Protein AF-A0A7S4SY95-F1 (afdb_monomer_lite)

Structure (mmCIF, N/CA/C/O backbone):
data_AF-A0A7S4SY95-F1
#
_entry.id   AF-A0A7S4SY95-F1
#
loop_
_atom_site.group_PDB
_atom_site.id
_atom_site.type_symbol
_atom_site.label_atom_id
_atom_site.label_alt_id
_atom_site.label_comp_id
_atom_site.label_asym_id
_atom_site.label_entity_id
_atom_site.label_seq_id
_atom_site.pdbx_PDB_ins_code
_atom_site.Cartn_x
_atom_site.Cartn_y
_atom_site.Cartn_z
_atom_site.occupancy
_atom_site.B_iso_or_equiv
_atom_site.auth_seq_id
_atom_site.auth_comp_id
_atom_site.auth_asym_id
_atom_site.auth_atom_id
_atom_site.pdbx_PDB_model_num
ATOM 1 N N . ALA A 1 1 ? 3.851 -44.202 -50.103 1.00 47.84 1 ALA A N 1
ATOM 2 C CA . ALA A 1 1 ? 4.903 -44.234 -49.070 1.00 47.84 1 ALA A CA 1
ATOM 3 C C . ALA A 1 1 ? 4.266 -43.810 -47.756 1.00 47.84 1 ALA A C 1
ATOM 5 O O . ALA A 1 1 ? 3.885 -42.657 -47.607 1.00 47.84 1 ALA A O 1
ATOM 6 N N . SER A 1 2 ? 4.003 -44.787 -46.897 1.00 35.94 2 SER A N 1
ATOM 7 C CA . SER A 1 2 ? 3.139 -44.683 -45.721 1.00 35.94 2 SER A CA 1
ATOM 8 C C . SER A 1 2 ? 3.963 -44.263 -44.500 1.00 35.94 2 SER A C 1
ATOM 10 O O . SER A 1 2 ? 4.970 -44.901 -44.202 1.00 35.94 2 SER A O 1
ATOM 12 N N . LEU A 1 3 ? 3.548 -43.199 -43.811 1.00 37.88 3 LEU A N 1
ATOM 13 C CA . LEU A 1 3 ? 4.133 -42.748 -42.541 1.00 37.88 3 LEU A CA 1
ATOM 14 C C . LEU A 1 3 ? 3.695 -43.672 -41.385 1.00 37.88 3 LEU A C 1
ATOM 16 O O . LEU A 1 3 ? 2.548 -44.126 -41.392 1.00 37.88 3 LEU A O 1
ATOM 20 N N . PRO A 1 4 ? 4.560 -43.960 -40.391 1.00 50.12 4 PRO A N 1
ATOM 21 C CA . PRO A 1 4 ? 4.230 -44.893 -39.323 1.00 50.12 4 PRO A CA 1
ATOM 22 C C . PRO A 1 4 ? 3.456 -44.222 -38.179 1.00 50.12 4 PRO A C 1
ATOM 24 O O . PRO A 1 4 ? 3.781 -43.125 -37.728 1.00 50.12 4 PRO A O 1
ATOM 27 N N . LEU A 1 5 ? 2.442 -44.944 -37.699 1.00 43.56 5 LEU A N 1
ATOM 28 C CA . LEU A 1 5 ? 1.623 -44.645 -36.526 1.00 43.56 5 LEU A CA 1
ATOM 29 C C . LEU A 1 5 ? 2.422 -44.797 -35.220 1.00 43.56 5 LEU A C 1
ATOM 31 O O . LEU A 1 5 ? 3.183 -45.750 -35.039 1.00 43.56 5 LEU A O 1
ATOM 35 N N . ALA A 1 6 ? 2.198 -43.860 -34.298 1.00 42.88 6 ALA A N 1
ATOM 36 C CA . ALA A 1 6 ? 2.744 -43.852 -32.946 1.00 42.88 6 ALA A CA 1
ATOM 37 C C . ALA A 1 6 ? 2.192 -45.010 -32.089 1.00 42.88 6 ALA A C 1
ATOM 39 O O . ALA A 1 6 ? 1.015 -45.362 -32.172 1.00 42.88 6 ALA A O 1
ATOM 40 N N . ARG A 1 7 ? 3.057 -45.591 -31.246 1.00 46.59 7 ARG A N 1
ATOM 41 C CA . ARG A 1 7 ? 2.713 -46.642 -30.272 1.00 46.59 7 ARG A CA 1
ATOM 42 C C . ARG A 1 7 ? 2.040 -46.044 -29.024 1.00 46.59 7 ARG A C 1
ATOM 44 O O . ARG A 1 7 ? 2.443 -44.962 -28.601 1.00 46.59 7 ARG A O 1
ATOM 51 N N . PRO A 1 8 ? 1.089 -46.750 -28.386 1.00 47.56 8 PRO A N 1
ATOM 52 C CA . PRO A 1 8 ? 0.470 -46.299 -27.145 1.00 47.56 8 PRO A CA 1
ATOM 53 C C . PRO A 1 8 ? 1.368 -46.577 -25.927 1.00 47.56 8 PRO A C 1
ATOM 55 O O . PRO A 1 8 ? 2.037 -47.609 -25.845 1.00 47.56 8 PRO A O 1
ATOM 58 N N . HIS A 1 9 ? 1.363 -45.642 -24.975 1.00 44.06 9 HIS A N 1
ATOM 59 C CA . HIS A 1 9 ? 2.047 -45.749 -23.687 1.00 44.06 9 HIS A CA 1
ATOM 60 C C . HIS A 1 9 ? 1.348 -46.746 -22.746 1.00 44.06 9 HIS A C 1
ATOM 62 O O . HIS A 1 9 ? 0.122 -46.782 -22.656 1.00 44.06 9 HIS A O 1
ATOM 68 N N . ALA A 1 10 ? 2.153 -47.533 -22.028 1.00 46.59 10 ALA A N 1
ATOM 69 C CA . ALA A 1 10 ? 1.719 -48.456 -20.982 1.00 46.59 10 ALA A CA 1
ATOM 70 C C . ALA A 1 10 ? 1.302 -47.714 -19.689 1.00 46.59 10 ALA A C 1
ATOM 72 O O . ALA A 1 10 ? 1.836 -46.636 -19.411 1.00 46.59 10 ALA A O 1
ATOM 73 N N . PRO A 1 11 ? 0.383 -48.276 -18.879 1.00 45.22 11 PRO A N 1
ATOM 74 C CA . PRO A 1 11 ? -0.115 -47.626 -17.671 1.00 45.22 11 PRO A CA 1
ATOM 75 C C . PRO A 1 11 ? 0.861 -47.737 -16.487 1.00 45.22 11 PRO A C 1
ATOM 77 O O . PRO A 1 11 ? 1.503 -48.764 -16.266 1.00 45.22 11 PRO A O 1
ATOM 80 N N . ILE A 1 12 ? 0.931 -46.653 -15.714 1.00 45.25 12 ILE A N 1
ATOM 81 C CA . ILE A 1 12 ? 1.733 -46.485 -14.494 1.00 45.25 12 ILE A CA 1
ATOM 82 C C . ILE A 1 12 ? 1.104 -47.304 -13.346 1.00 45.25 12 ILE A C 1
ATOM 84 O O . ILE A 1 12 ? -0.108 -47.205 -13.140 1.00 45.25 12 ILE A O 1
ATOM 88 N N . PRO A 1 13 ? 1.876 -48.089 -12.567 1.00 39.31 13 PRO A N 1
ATOM 89 C CA . PRO A 1 13 ? 1.335 -48.848 -11.443 1.00 39.31 13 PRO A CA 1
ATOM 90 C C . PRO A 1 13 ? 1.043 -47.944 -10.236 1.00 39.31 13 PRO A C 1
ATOM 92 O O . PRO A 1 13 ? 1.862 -47.110 -9.850 1.00 39.31 13 PRO A O 1
ATOM 95 N N . GLN A 1 14 ? -0.124 -48.139 -9.615 1.00 42.38 14 GLN A N 1
ATOM 96 C CA . GLN A 1 14 ? -0.504 -47.469 -8.369 1.00 42.38 14 GLN A CA 1
ATOM 97 C C . GLN A 1 14 ? 0.268 -48.025 -7.157 1.00 42.38 14 GLN A C 1
ATOM 99 O O . GLN A 1 14 ? 0.519 -49.234 -7.094 1.00 42.38 14 GLN A O 1
ATOM 104 N N . PRO A 1 15 ? 0.610 -47.186 -6.161 1.00 41.88 15 PRO A N 1
ATOM 105 C CA . PRO A 1 15 ? 1.251 -47.648 -4.939 1.00 41.88 15 PRO A CA 1
ATOM 106 C C . PRO A 1 15 ? 0.244 -48.338 -4.006 1.00 41.88 15 PRO A C 1
ATOM 108 O O . PRO A 1 15 ? -0.872 -47.868 -3.787 1.00 41.88 15 PRO A O 1
ATOM 111 N N . LYS A 1 16 ? 0.673 -49.473 -3.445 1.00 39.28 16 LYS A N 1
ATOM 112 C CA . LYS A 1 16 ? -0.067 -50.275 -2.466 1.00 39.28 16 LYS A CA 1
ATOM 113 C C . LYS A 1 16 ? -0.232 -49.511 -1.148 1.00 39.28 16 LYS A C 1
ATOM 115 O O . LYS A 1 16 ? 0.747 -49.020 -0.591 1.00 39.28 16 LYS A O 1
ATOM 120 N N . ALA A 1 17 ? -1.459 -49.487 -0.633 1.00 38.09 17 ALA A N 1
ATOM 121 C CA . ALA A 1 17 ? -1.779 -49.031 0.714 1.00 38.09 17 ALA A CA 1
ATOM 122 C C . ALA A 1 17 ? -1.099 -49.930 1.764 1.00 38.09 17 ALA A C 1
ATOM 124 O O . ALA A 1 17 ? -1.251 -51.153 1.728 1.00 38.09 17 ALA A O 1
ATOM 125 N N . MET A 1 18 ? -0.360 -49.322 2.696 1.00 38.94 18 MET A N 1
ATOM 126 C CA . MET A 1 18 ? 0.129 -49.987 3.903 1.00 38.94 18 MET A CA 1
ATOM 127 C C . MET A 1 18 ? -0.765 -49.679 5.101 1.00 38.94 18 MET A C 1
ATOM 129 O O . MET A 1 18 ? -1.368 -48.613 5.212 1.00 38.94 18 MET A O 1
ATOM 133 N N . ALA A 1 19 ? -0.862 -50.693 5.952 1.00 36.97 19 ALA A N 1
ATOM 134 C CA . ALA A 1 19 ? -1.865 -50.876 6.973 1.00 36.97 19 ALA A CA 1
ATOM 135 C C . ALA A 1 19 ? -1.678 -50.015 8.231 1.00 36.97 19 ALA A C 1
ATOM 137 O O . ALA A 1 19 ? -0.577 -49.670 8.653 1.00 36.97 19 ALA A O 1
ATOM 138 N N . VAL A 1 20 ? -2.841 -49.773 8.827 1.00 39.62 20 VAL A N 1
ATOM 139 C CA . VAL A 1 20 ? -3.179 -49.327 10.178 1.00 39.62 20 VAL A CA 1
ATOM 140 C C . VAL A 1 20 ? -2.248 -49.872 11.272 1.00 39.62 20 VAL A C 1
ATOM 142 O O . VAL A 1 20 ? -2.126 -51.083 11.439 1.00 39.62 20 VAL A O 1
ATOM 145 N N . PHE A 1 21 ? -1.736 -48.973 12.117 1.00 36.09 21 PHE A N 1
ATOM 146 C CA . PHE A 1 21 ? -1.451 -49.258 13.525 1.00 36.09 21 PHE A CA 1
ATOM 147 C C . PHE A 1 21 ? -2.087 -48.184 14.411 1.00 36.09 21 PHE A C 1
ATOM 149 O O . PHE A 1 21 ? -2.050 -46.992 14.117 1.00 36.09 21 PHE A O 1
ATOM 156 N N . SER A 1 22 ? -2.714 -48.654 15.485 1.00 39.09 22 SER A N 1
ATOM 157 C CA . SER A 1 22 ? -3.510 -47.894 16.444 1.00 39.09 22 SER A CA 1
ATOM 158 C C . SER A 1 22 ? -2.760 -47.735 17.774 1.00 39.09 22 SER A C 1
ATOM 160 O O . SER A 1 22 ? -2.043 -48.648 18.175 1.00 39.09 22 SER A O 1
ATOM 162 N N . ARG A 1 23 ? -3.087 -46.642 18.489 1.00 44.59 23 ARG A N 1
ATOM 163 C CA . ARG A 1 23 ? -2.761 -46.254 19.886 1.00 44.59 23 ARG A CA 1
ATOM 164 C C . ARG A 1 23 ? -1.367 -45.653 20.121 1.00 44.59 23 ARG A C 1
ATOM 166 O O . ARG A 1 23 ? -0.369 -46.336 19.986 1.00 44.59 23 ARG A O 1
ATOM 173 N N . PHE A 1 24 ? -1.308 -44.391 20.557 1.00 36.53 24 PHE A N 1
ATOM 174 C CA . PHE A 1 24 ? -1.364 -43.972 21.967 1.00 36.53 24 PHE A CA 1
ATOM 175 C C . PHE A 1 24 ? -1.785 -42.497 22.047 1.00 36.53 24 PHE A C 1
ATOM 177 O O . PHE A 1 24 ? -1.312 -41.664 21.279 1.00 36.53 24 PHE A O 1
ATOM 184 N N . GLY A 1 25 ? -2.712 -42.188 22.956 1.00 42.03 25 GLY A N 1
ATOM 185 C CA . GLY A 1 25 ? -3.133 -40.822 23.241 1.00 42.03 25 GLY A CA 1
ATOM 186 C C . GLY A 1 25 ? -2.053 -40.087 24.026 1.00 42.03 25 GLY A C 1
ATOM 187 O O . GLY A 1 25 ? -1.771 -40.444 25.166 1.00 42.03 25 GLY A O 1
ATOM 188 N N . ALA A 1 26 ? -1.484 -39.050 23.420 1.00 36.88 26 ALA A N 1
ATOM 189 C CA . ALA A 1 26 ? -0.769 -37.999 24.123 1.00 36.88 26 ALA A CA 1
ATOM 190 C C . ALA A 1 26 ? -1.635 -36.740 24.053 1.00 36.88 26 ALA A C 1
ATOM 192 O O . ALA A 1 26 ? -1.849 -36.173 22.981 1.00 36.88 26 ALA A O 1
ATOM 193 N N . VAL A 1 27 ? -2.169 -36.327 25.201 1.00 37.47 27 VAL A N 1
ATOM 194 C CA . VAL A 1 27 ? -2.739 -34.992 25.372 1.00 37.47 27 VAL A CA 1
ATOM 195 C C . VAL A 1 27 ? -1.564 -34.021 25.305 1.00 37.47 27 VAL A C 1
ATOM 197 O O . VAL A 1 27 ? -0.829 -33.851 26.275 1.00 37.47 27 VAL A O 1
ATOM 200 N N . ALA A 1 28 ? -1.341 -33.433 24.133 1.00 34.94 28 ALA A N 1
ATOM 201 C CA . ALA A 1 28 ? -0.427 -32.315 23.993 1.00 34.94 28 ALA A CA 1
ATOM 202 C C . ALA A 1 28 ? -1.067 -31.102 24.678 1.00 34.94 28 ALA A C 1
ATOM 204 O O . ALA A 1 28 ? -2.016 -30.515 24.156 1.00 34.94 28 ALA A O 1
ATOM 205 N N . LEU A 1 29 ? -0.555 -30.724 25.854 1.00 35.28 29 LEU A N 1
ATOM 206 C CA . LEU A 1 29 ? -0.711 -29.355 26.330 1.00 35.28 29 LEU A CA 1
ATOM 207 C C . LEU A 1 29 ? -0.016 -28.457 25.303 1.00 35.28 29 LEU A C 1
ATOM 209 O O . LEU A 1 29 ? 1.209 -28.352 25.279 1.00 35.28 29 LEU A O 1
ATOM 213 N N . ALA A 1 30 ? -0.804 -27.825 24.438 1.00 35.06 30 ALA A N 1
ATOM 214 C CA . ALA A 1 30 ? -0.345 -26.684 23.675 1.00 35.06 30 ALA A CA 1
ATOM 215 C C . ALA A 1 30 ? -0.032 -25.572 24.682 1.00 35.06 30 ALA A C 1
ATOM 217 O O . ALA A 1 30 ? -0.931 -24.892 25.178 1.00 35.06 30 ALA A O 1
ATOM 218 N N . ALA A 1 31 ? 1.247 -25.417 25.027 1.00 35.31 31 ALA A N 1
ATOM 219 C CA . ALA A 1 31 ? 1.719 -24.186 25.629 1.00 35.31 31 ALA A CA 1
ATOM 220 C C . ALA A 1 31 ? 1.339 -23.063 24.660 1.00 35.31 31 ALA A C 1
ATOM 222 O O . ALA A 1 31 ? 1.793 -23.046 23.515 1.00 35.31 31 ALA A O 1
ATOM 223 N N . ALA A 1 32 ? 0.449 -22.172 25.093 1.00 34.62 32 ALA A N 1
ATOM 224 C CA . ALA A 1 32 ? 0.152 -20.956 24.364 1.00 34.62 32 ALA A CA 1
ATOM 225 C C . ALA A 1 32 ? 1.469 -20.184 24.232 1.00 34.62 32 ALA A C 1
ATOM 227 O O . ALA A 1 32 ? 1.939 -19.571 25.190 1.00 34.62 32 ALA A O 1
ATOM 228 N N . VAL A 1 33 ? 2.096 -20.265 23.058 1.00 38.88 33 VAL A N 1
ATOM 229 C CA . VAL A 1 33 ? 3.192 -19.380 22.682 1.00 38.88 33 VAL A CA 1
ATOM 230 C C . VAL A 1 33 ? 2.560 -17.998 22.621 1.00 38.88 33 VAL A C 1
ATOM 232 O O . VAL A 1 33 ? 1.882 -17.658 21.653 1.00 38.88 33 VAL A O 1
ATOM 235 N N . GLY A 1 34 ? 2.667 -17.249 23.720 1.00 39.06 34 GLY A N 1
ATOM 236 C CA . GLY A 1 34 ? 2.191 -15.878 23.786 1.00 39.06 34 GLY A CA 1
ATOM 237 C C . GLY A 1 34 ? 2.822 -15.118 22.631 1.00 39.06 34 GLY A C 1
ATOM 238 O O . GLY A 1 34 ? 4.046 -15.058 22.539 1.00 39.06 34 GLY A O 1
ATOM 239 N N . SER A 1 35 ? 1.989 -14.608 21.723 1.00 45.41 35 SER A N 1
ATOM 240 C CA . SER A 1 35 ? 2.433 -13.777 20.608 1.00 45.41 35 SER A CA 1
ATOM 241 C C . SER A 1 35 ? 3.337 -12.685 21.167 1.00 45.41 35 SER A C 1
ATOM 243 O O . SER A 1 35 ? 2.874 -11.855 21.954 1.00 45.41 35 SER A O 1
ATOM 245 N N . ALA A 1 36 ? 4.625 -12.716 20.814 1.00 56.84 36 ALA A N 1
ATOM 246 C CA . ALA A 1 36 ? 5.567 -11.685 21.218 1.00 56.84 36 ALA A CA 1
ATOM 247 C C . ALA A 1 36 ? 4.988 -10.339 20.771 1.00 56.84 36 ALA A C 1
ATOM 249 O O . ALA A 1 36 ? 4.700 -10.144 19.588 1.00 56.84 36 ALA A O 1
ATOM 250 N N . ARG A 1 37 ? 4.712 -9.445 21.727 1.00 62.94 37 ARG A N 1
ATOM 251 C CA . ARG A 1 37 ? 4.231 -8.099 21.405 1.00 62.94 37 ARG A CA 1
ATOM 252 C C . ARG A 1 37 ? 5.288 -7.418 20.538 1.00 62.94 37 ARG A C 1
ATOM 254 O O . ARG A 1 37 ? 6.478 -7.515 20.831 1.00 62.94 37 ARG A O 1
ATOM 261 N N . ALA A 1 38 ? 4.849 -6.754 19.473 1.00 65.31 38 ALA A N 1
ATOM 262 C CA . ALA A 1 38 ? 5.746 -5.997 18.615 1.00 65.31 38 ALA A CA 1
ATOM 263 C C . ALA A 1 38 ? 6.413 -4.880 19.432 1.00 65.31 38 ALA A C 1
ATOM 265 O O . ALA A 1 38 ? 5.727 -4.087 20.073 1.00 65.31 38 ALA A O 1
ATOM 266 N N . ARG A 1 39 ? 7.746 -4.835 19.414 1.00 82.50 39 ARG A N 1
ATOM 267 C CA . ARG A 1 39 ? 8.537 -3.826 20.124 1.00 82.50 39 ARG A CA 1
ATOM 268 C C . ARG A 1 39 ? 8.474 -2.471 19.412 1.00 82.50 39 ARG A C 1
ATOM 270 O O . ARG A 1 39 ? 8.400 -2.410 18.182 1.00 82.50 39 ARG A O 1
ATOM 277 N N . VAL A 1 40 ? 8.488 -1.381 20.162 1.00 79.75 40 VAL A N 1
ATOM 278 C CA . VAL A 1 40 ? 8.419 0.002 19.678 1.00 79.75 40 VAL A CA 1
ATOM 279 C C . VAL A 1 40 ? 9.842 0.542 19.474 1.00 79.75 40 VAL A C 1
ATOM 281 O O . VAL A 1 40 ? 10.674 0.385 20.360 1.00 79.75 40 VAL A O 1
ATOM 284 N N . PRO A 1 41 ? 10.186 1.163 18.338 1.00 79.25 41 PRO A N 1
ATOM 285 C CA . PRO A 1 41 ? 11.483 1.819 18.216 1.00 79.25 41 PRO A CA 1
ATOM 286 C C . PRO A 1 41 ? 11.581 2.998 19.190 1.00 79.25 41 PRO A C 1
ATOM 288 O O . PRO A 1 41 ? 10.646 3.787 19.310 1.00 79.25 41 PRO A O 1
ATOM 291 N N . ILE A 1 42 ? 12.716 3.119 19.875 1.00 83.50 42 ILE A N 1
ATOM 292 C CA . ILE A 1 42 ? 13.051 4.315 20.660 1.00 83.50 42 ILE A CA 1
ATOM 293 C C . ILE A 1 42 ? 13.106 5.527 19.714 1.00 83.50 42 ILE A C 1
ATOM 295 O O . ILE A 1 42 ? 13.455 5.346 18.540 1.00 83.50 42 ILE A O 1
ATOM 299 N N . PRO A 1 43 ? 12.767 6.742 20.197 1.00 81.50 43 PRO A N 1
ATOM 300 C CA . PRO A 1 43 ? 13.104 8.014 19.564 1.00 81.50 43 PRO A CA 1
ATOM 301 C C . PRO A 1 43 ? 14.310 7.981 18.618 1.00 81.50 43 PRO A C 1
ATOM 303 O O . PRO A 1 43 ? 15.382 7.473 18.962 1.00 81.50 43 PRO A O 1
ATOM 306 N N . GLN A 1 44 ? 14.138 8.528 17.413 1.00 76.00 44 GLN A N 1
ATOM 307 C CA . GLN A 1 44 ? 15.167 8.474 16.376 1.00 76.00 44 GLN A CA 1
ATOM 308 C C . GLN A 1 44 ? 16.483 9.076 16.887 1.00 76.00 44 GLN A C 1
ATOM 310 O O . GLN A 1 44 ? 16.512 10.163 17.458 1.00 76.00 44 GLN A O 1
ATOM 315 N N . GLY A 1 45 ? 17.586 8.359 16.660 1.00 77.38 45 GLY A N 1
ATOM 316 C CA . GLY A 1 45 ? 18.919 8.784 17.093 1.00 77.38 45 GLY A CA 1
ATOM 317 C C . GLY A 1 45 ? 19.249 8.473 18.556 1.00 77.38 45 GLY A C 1
ATOM 318 O O . GLY A 1 45 ? 20.397 8.654 18.952 1.00 77.38 45 GLY A O 1
ATOM 319 N N . GLN A 1 46 ? 18.304 7.947 19.340 1.00 87.56 46 GLN A N 1
ATOM 320 C CA . GLN A 1 46 ? 18.548 7.490 20.709 1.00 87.56 46 GLN A CA 1
ATOM 321 C C . GLN A 1 46 ? 18.691 5.963 20.766 1.00 87.56 46 GLN A C 1
ATOM 323 O O . GLN A 1 46 ? 18.062 5.228 20.000 1.00 87.56 46 GLN A O 1
ATOM 328 N N . GLY A 1 47 ? 19.561 5.486 21.658 1.00 92.19 47 GLY A N 1
ATOM 329 C CA . GLY A 1 47 ? 19.821 4.060 21.849 1.00 92.19 47 GLY A CA 1
ATOM 330 C C . GLY A 1 47 ? 18.999 3.440 22.972 1.00 92.19 47 GLY A C 1
ATOM 331 O O . GLY A 1 47 ? 18.415 4.154 23.780 1.00 92.19 47 GLY A O 1
ATOM 332 N N . CYS A 1 48 ? 19.007 2.109 23.080 1.00 94.81 48 CYS A N 1
ATOM 333 C CA . CYS A 1 48 ? 18.375 1.389 24.200 1.00 94.81 48 CYS A CA 1
ATOM 334 C C . CYS A 1 48 ? 18.793 1.902 25.587 1.00 94.81 48 CYS A C 1
ATOM 336 O O . CYS A 1 48 ? 18.004 1.846 26.525 1.00 94.81 48 CYS A O 1
ATOM 338 N N . ASN A 1 49 ? 19.999 2.460 25.700 1.00 92.75 49 ASN A N 1
ATOM 339 C CA . ASN A 1 49 ? 20.565 2.977 26.940 1.00 92.75 49 ASN A CA 1
ATOM 340 C C . ASN A 1 49 ? 19.816 4.169 27.550 1.00 92.75 49 ASN A C 1
ATOM 342 O O . ASN A 1 49 ? 20.043 4.461 28.722 1.00 92.75 49 ASN A O 1
ATOM 346 N N . VAL A 1 50 ? 18.932 4.834 26.796 1.00 88.56 50 VAL A N 1
ATOM 347 C CA . VAL A 1 50 ? 18.077 5.913 27.325 1.00 88.56 50 VAL A CA 1
ATOM 348 C C . VAL A 1 50 ? 16.873 5.385 28.110 1.00 88.56 50 VAL A C 1
ATOM 350 O O . VAL A 1 50 ? 16.218 6.146 28.816 1.00 88.56 50 VAL A O 1
ATOM 353 N N . VAL A 1 51 ? 16.564 4.087 28.005 1.00 88.00 51 VAL A N 1
ATOM 354 C CA . VAL A 1 51 ? 15.469 3.470 28.758 1.00 88.00 51 VAL A CA 1
ATOM 355 C C . VAL A 1 51 ? 15.958 3.167 30.169 1.00 88.00 51 VAL A C 1
ATOM 357 O O . VAL A 1 51 ? 16.640 2.174 30.416 1.00 88.00 51 VAL A O 1
ATOM 360 N N . LEU A 1 52 ? 15.591 4.041 31.103 1.00 87.56 52 LEU A N 1
ATOM 361 C CA . LEU A 1 52 ? 16.019 3.957 32.502 1.00 87.56 52 LEU A CA 1
ATOM 362 C C . LEU A 1 52 ? 15.212 2.940 33.321 1.00 87.56 52 LEU A C 1
ATOM 364 O O . LEU A 1 52 ? 15.651 2.513 34.386 1.00 87.56 52 LEU A O 1
ATOM 368 N N . ASP A 1 53 ? 14.043 2.523 32.830 1.00 86.38 53 ASP A N 1
ATOM 369 C CA . ASP A 1 53 ? 13.266 1.461 33.461 1.00 86.38 53 ASP A CA 1
ATOM 370 C C . ASP A 1 53 ? 13.601 0.091 32.858 1.00 86.38 53 ASP A C 1
ATOM 372 O O . ASP A 1 53 ? 13.246 -0.239 31.721 1.00 86.38 53 ASP A O 1
ATOM 376 N N . ARG A 1 54 ? 14.231 -0.752 33.679 1.00 90.19 54 ARG A N 1
ATOM 377 C CA . ARG A 1 54 ? 14.547 -2.145 33.352 1.00 90.19 54 ARG A CA 1
ATOM 378 C C . ARG A 1 54 ? 13.315 -2.913 32.860 1.00 90.19 54 ARG A C 1
ATOM 380 O O . ARG A 1 54 ? 13.429 -3.706 31.926 1.00 90.19 54 ARG A O 1
ATOM 387 N N . ALA A 1 55 ? 12.152 -2.718 33.486 1.00 85.94 55 ALA A N 1
ATOM 388 C CA . ALA A 1 55 ? 10.949 -3.481 33.152 1.00 85.94 55 ALA A CA 1
ATOM 389 C C . ALA A 1 55 ? 10.392 -3.119 31.767 1.00 85.94 55 ALA A C 1
ATOM 391 O O . ALA A 1 55 ? 9.825 -3.981 31.091 1.00 85.94 55 ALA A O 1
ATOM 392 N N . SER A 1 56 ? 10.595 -1.875 31.337 1.00 85.94 56 SER A N 1
ATOM 393 C CA . SER A 1 56 ? 10.172 -1.364 30.034 1.00 85.94 56 SER A CA 1
ATOM 394 C C . SER A 1 56 ? 11.153 -1.672 28.908 1.00 85.94 56 SER A C 1
ATOM 396 O O . SER A 1 56 ? 10.750 -1.674 27.751 1.00 85.94 56 SER A O 1
ATOM 398 N N . CYS A 1 57 ? 12.419 -1.982 29.204 1.00 91.50 57 CYS A N 1
ATOM 399 C CA . CYS A 1 57 ? 13.459 -2.197 28.193 1.00 91.50 57 CYS A CA 1
ATOM 400 C C . CYS A 1 57 ? 13.045 -3.165 27.068 1.00 91.50 57 CYS A C 1
ATOM 402 O O . CYS A 1 57 ? 13.246 -2.897 25.886 1.00 91.50 57 CYS A O 1
ATOM 404 N N . CYS A 1 58 ? 12.375 -4.265 27.409 1.00 90.62 58 CYS A N 1
ATOM 405 C CA . CYS A 1 58 ? 11.939 -5.261 26.429 1.00 90.62 58 CYS A CA 1
ATOM 406 C C . CYS A 1 58 ? 10.848 -4.792 25.467 1.00 90.62 58 CYS A C 1
ATOM 408 O O . CYS A 1 58 ? 10.564 -5.481 24.489 1.00 90.62 58 CYS A O 1
ATOM 410 N N . LEU A 1 59 ? 10.224 -3.648 25.737 1.00 84.25 59 LEU A N 1
ATOM 411 C CA . LEU A 1 59 ? 9.221 -3.059 24.865 1.00 84.25 59 LEU A CA 1
ATOM 412 C C . LEU A 1 59 ? 9.855 -2.404 23.642 1.00 84.25 59 LEU A C 1
ATOM 414 O O . LEU A 1 59 ? 9.112 -2.026 22.744 1.00 84.25 59 LEU A O 1
ATOM 418 N N . PHE A 1 60 ? 11.188 -2.299 23.580 1.00 88.44 60 PHE A N 1
ATOM 419 C CA . PHE A 1 60 ? 11.854 -1.440 22.617 1.00 88.44 60 PHE A CA 1
ATOM 420 C C . PHE A 1 60 ? 12.808 -2.119 21.645 1.00 88.44 60 PHE A C 1
ATOM 422 O O . PHE A 1 60 ? 13.374 -3.179 21.929 1.00 88.44 60 PHE A O 1
ATOM 429 N N . THR A 1 61 ? 13.021 -1.440 20.519 1.00 90.88 61 THR A N 1
ATOM 430 C CA . THR A 1 61 ? 14.190 -1.607 19.649 1.00 90.88 61 THR A CA 1
ATOM 431 C C . THR A 1 61 ? 15.002 -0.315 19.588 1.00 90.88 61 THR A C 1
ATOM 433 O O . THR A 1 61 ? 14.439 0.774 19.693 1.00 90.88 61 THR A O 1
ATOM 436 N N . ASP A 1 62 ? 16.309 -0.418 19.370 1.00 94.06 62 ASP A N 1
ATOM 437 C CA . ASP A 1 62 ? 17.213 0.733 19.301 1.00 94.06 62 ASP A CA 1
ATOM 438 C C . ASP A 1 62 ? 16.847 1.695 18.150 1.00 94.06 62 ASP A C 1
ATOM 440 O O . ASP A 1 62 ? 16.625 1.268 17.011 1.00 94.06 62 ASP A O 1
ATOM 444 N N . GLY A 1 63 ? 16.791 2.998 18.443 1.00 84.19 63 GLY A N 1
ATOM 445 C CA . GLY A 1 63 ? 16.389 4.055 17.510 1.00 84.19 63 GLY A CA 1
ATOM 446 C C . GLY A 1 63 ? 17.526 4.619 16.647 1.00 84.19 63 GLY A C 1
ATOM 447 O O . GLY A 1 63 ? 17.285 5.462 15.774 1.00 84.19 63 GLY A O 1
ATOM 448 N N . ARG A 1 64 ? 18.776 4.177 16.832 1.00 88.38 64 ARG A N 1
ATOM 449 C CA . ARG A 1 64 ? 19.949 4.636 16.063 1.00 88.38 64 ARG A CA 1
ATOM 450 C C . ARG A 1 64 ? 20.075 3.875 14.744 1.00 88.38 64 ARG A C 1
ATOM 452 O O . ARG A 1 64 ? 21.048 3.160 14.514 1.00 88.38 64 ARG A O 1
ATOM 459 N N . ILE A 1 65 ? 19.093 4.045 13.857 1.00 79.19 65 ILE A N 1
ATOM 460 C CA . ILE A 1 65 ? 18.940 3.289 12.594 1.00 79.19 65 ILE A CA 1
ATOM 461 C C . ILE A 1 65 ? 20.184 3.327 11.680 1.00 79.19 65 ILE A C 1
ATOM 463 O O . ILE A 1 65 ? 20.372 2.431 10.863 1.00 79.19 65 ILE A O 1
ATOM 467 N N . SER A 1 66 ? 21.047 4.338 11.804 1.00 78.88 66 SER A N 1
ATOM 468 C CA . SER A 1 66 ? 22.290 4.467 11.028 1.00 78.88 66 SER A CA 1
ATOM 469 C C . SER A 1 66 ? 23.520 3.804 11.663 1.00 78.88 66 SER A C 1
ATOM 471 O O . SER A 1 66 ? 24.623 3.989 11.155 1.00 78.88 66 SER A O 1
ATOM 473 N N . THR A 1 67 ? 23.363 3.096 12.782 1.00 86.44 67 THR A N 1
ATOM 474 C CA . THR A 1 67 ? 24.451 2.432 13.521 1.00 86.44 67 THR A CA 1
ATOM 475 C C . THR A 1 67 ? 24.282 0.916 13.490 1.00 86.44 67 THR A C 1
ATOM 477 O O . THR A 1 67 ? 23.198 0.424 13.173 1.00 86.44 67 THR A O 1
ATOM 480 N N . ASP A 1 68 ? 25.313 0.174 13.898 1.00 88.94 68 ASP A N 1
ATOM 481 C CA . ASP A 1 68 ? 25.255 -1.292 14.035 1.00 88.94 68 ASP A CA 1
ATOM 482 C C . ASP A 1 68 ? 24.189 -1.764 15.044 1.00 88.94 68 ASP A C 1
ATOM 484 O O . ASP A 1 68 ? 23.766 -2.920 15.030 1.00 88.94 68 ASP A O 1
ATOM 488 N N . TYR A 1 69 ? 23.714 -0.853 15.898 1.00 90.88 69 TYR A N 1
ATOM 489 C CA . TYR A 1 69 ? 22.683 -1.099 16.901 1.00 90.88 69 TYR A CA 1
ATOM 490 C C . TYR A 1 69 ? 21.265 -0.911 16.362 1.00 90.88 69 TYR A C 1
ATOM 492 O O . TYR A 1 69 ? 20.320 -1.391 16.978 1.00 90.88 69 TYR A O 1
ATOM 500 N N . GLY A 1 70 ? 21.096 -0.211 15.238 1.00 87.38 70 GLY A N 1
ATOM 501 C CA . GLY A 1 70 ? 19.798 0.245 14.751 1.00 87.38 70 GLY A CA 1
ATOM 502 C C . GLY A 1 70 ? 18.785 -0.885 14.562 1.00 87.38 70 GLY A C 1
ATOM 503 O O . GLY A 1 70 ? 19.024 -1.834 13.818 1.00 87.38 70 GLY A O 1
ATOM 504 N N . GLY A 1 71 ? 17.627 -0.772 15.217 1.00 84.69 71 GLY A N 1
ATOM 505 C CA . GLY A 1 71 ? 16.552 -1.764 15.147 1.00 84.69 71 GLY A CA 1
ATOM 506 C C . GLY A 1 71 ? 16.786 -3.037 15.968 1.00 84.69 71 GLY A C 1
ATOM 507 O O . GLY A 1 71 ? 15.947 -3.934 15.922 1.00 84.69 71 GLY A O 1
ATOM 508 N N . GLN A 1 72 ? 17.882 -3.134 16.724 1.00 93.56 72 GLN A N 1
ATOM 509 C CA . GLN A 1 72 ? 18.133 -4.265 17.617 1.00 93.56 72 GLN A CA 1
ATOM 510 C C . GLN A 1 72 ? 17.165 -4.255 18.794 1.00 93.56 72 GLN A C 1
ATOM 512 O O . GLN A 1 72 ? 16.878 -3.201 19.358 1.00 93.56 72 GLN A O 1
ATOM 517 N N . ASP A 1 73 ? 16.711 -5.438 19.202 1.00 94.38 73 ASP A N 1
ATOM 518 C CA . ASP A 1 73 ? 15.940 -5.622 20.430 1.00 94.38 73 ASP A CA 1
ATOM 519 C C . ASP A 1 73 ? 16.694 -5.034 21.625 1.00 94.38 73 ASP A C 1
ATOM 521 O O . ASP A 1 73 ? 17.847 -5.383 21.868 1.00 94.38 73 ASP A O 1
ATOM 525 N N . CYS A 1 74 ? 16.033 -4.203 22.420 1.00 95.81 74 CYS A N 1
ATOM 526 C CA . CYS A 1 74 ? 16.584 -3.761 23.689 1.00 95.81 74 CYS A CA 1
ATOM 527 C C . CYS A 1 74 ? 16.459 -4.879 24.740 1.00 95.81 74 CYS A C 1
ATOM 529 O O . CYS A 1 74 ? 15.407 -5.509 24.885 1.00 95.81 74 CYS A O 1
ATOM 531 N N . VAL A 1 75 ? 17.529 -5.174 25.471 1.00 95.75 75 VAL A N 1
ATOM 532 C CA . VAL A 1 75 ? 17.554 -6.210 26.511 1.00 95.75 75 VAL A CA 1
ATOM 533 C C . VAL A 1 75 ? 17.832 -5.594 27.878 1.00 95.75 75 VAL A C 1
ATOM 535 O O . VAL A 1 75 ? 18.711 -4.738 27.994 1.00 95.75 75 VAL A O 1
ATOM 538 N N . PRO A 1 76 ? 17.074 -5.990 28.914 1.00 96.06 76 PRO A N 1
ATOM 539 C CA . PRO A 1 76 ? 17.253 -5.463 30.250 1.00 96.06 76 PRO A CA 1
ATOM 540 C C . PRO A 1 76 ? 18.488 -6.089 30.879 1.00 96.06 76 PRO A C 1
ATOM 542 O O . PRO A 1 76 ? 18.878 -7.207 30.536 1.00 96.06 76 PRO A O 1
ATOM 545 N N . SER A 1 77 ? 19.054 -5.417 31.867 1.00 96.38 77 SER A N 1
ATOM 546 C CA . SER A 1 77 ? 20.020 -6.028 32.765 1.00 96.38 77 SER A CA 1
ATOM 547 C C . SER A 1 77 ? 19.335 -7.022 33.718 1.00 96.38 77 SER A C 1
ATOM 549 O O . SER A 1 77 ? 18.102 -7.106 33.817 1.00 96.38 77 SER A O 1
ATOM 551 N N . LYS A 1 78 ? 20.112 -7.821 34.448 1.00 95.56 78 LYS A N 1
ATOM 552 C CA . LYS A 1 78 ? 19.631 -8.588 35.601 1.00 95.56 78 LYS A CA 1
ATOM 553 C C . LYS A 1 78 ? 19.204 -7.635 36.713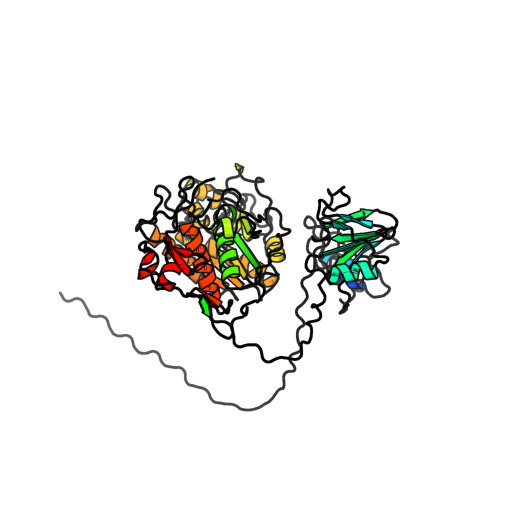 1.00 95.56 78 LYS A C 1
ATOM 555 O O . LYS A 1 78 ? 19.679 -6.510 36.815 1.00 95.56 78 LYS A O 1
ATOM 560 N N . GLU A 1 79 ? 18.276 -8.094 37.542 1.00 92.62 79 GLU A N 1
ATOM 561 C CA . GLU A 1 79 ? 17.823 -7.318 38.693 1.00 92.62 79 GLU A CA 1
ATOM 562 C C . GLU A 1 79 ? 19.002 -6.987 39.620 1.00 92.62 79 GLU A C 1
ATOM 564 O O . GLU A 1 79 ? 19.823 -7.855 39.917 1.00 92.62 79 GLU A O 1
ATOM 569 N N . GLY A 1 80 ? 19.116 -5.715 40.012 1.00 93.62 80 GLY A N 1
ATOM 570 C CA . GLY A 1 80 ? 20.228 -5.210 40.824 1.00 93.62 80 GLY A CA 1
ATOM 571 C C . GLY A 1 80 ? 21.571 -5.063 40.093 1.00 93.62 80 GLY A C 1
ATOM 572 O O . GLY A 1 80 ? 22.566 -4.748 40.738 1.00 93.62 80 GLY A O 1
ATOM 573 N N . VAL A 1 81 ? 21.626 -5.279 38.774 1.00 94.50 81 VAL A N 1
ATOM 574 C CA . VAL A 1 81 ? 22.845 -5.157 37.957 1.00 94.50 81 VAL A CA 1
ATOM 575 C C . VAL A 1 81 ? 22.619 -4.128 36.849 1.00 94.50 81 VAL A C 1
ATOM 577 O O . VAL A 1 81 ? 21.502 -3.979 36.362 1.00 94.50 81 VAL A O 1
ATOM 580 N N . LEU A 1 82 ? 23.673 -3.431 36.424 1.00 95.38 82 LEU A N 1
ATOM 581 C CA . LEU A 1 82 ? 23.656 -2.491 35.299 1.00 95.38 82 LEU A CA 1
ATOM 582 C C . LEU A 1 82 ? 24.705 -2.901 34.256 1.00 95.38 82 LEU A C 1
ATOM 584 O O . LEU A 1 82 ? 25.758 -3.450 34.601 1.00 95.38 82 LEU A O 1
ATOM 588 N N . PHE A 1 83 ? 24.425 -2.646 32.979 1.00 95.12 83 PHE A N 1
ATOM 589 C CA . PHE A 1 83 ? 25.415 -2.777 31.914 1.00 95.12 83 PHE A CA 1
ATOM 590 C C . PHE A 1 83 ? 26.463 -1.671 32.045 1.00 95.12 83 PHE A C 1
ATOM 592 O O . PHE A 1 83 ? 26.128 -0.505 32.242 1.00 95.12 83 PHE A O 1
ATOM 599 N N . SER A 1 84 ? 27.735 -2.026 31.910 1.00 90.94 84 SER A N 1
ATOM 600 C CA . SER A 1 84 ? 28.851 -1.080 31.948 1.00 90.94 84 SER A CA 1
ATOM 601 C C . SER A 1 84 ? 28.980 -0.407 30.589 1.00 90.94 84 SER A C 1
ATOM 603 O O . SER A 1 84 ? 29.325 -1.096 29.638 1.00 90.94 84 SER A O 1
ATOM 605 N N . THR A 1 85 ? 28.714 0.895 30.487 1.00 83.56 85 THR A N 1
ATOM 606 C CA . THR A 1 85 ? 28.701 1.663 29.223 1.00 83.56 85 THR A CA 1
ATOM 607 C C . THR A 1 85 ? 30.084 2.085 28.718 1.00 83.56 85 THR A C 1
ATOM 609 O O . THR A 1 85 ? 30.200 2.528 27.581 1.00 83.56 85 THR A O 1
ATOM 612 N N . GLY A 1 86 ? 31.141 1.879 29.508 1.00 79.00 86 GLY A N 1
ATOM 613 C CA . GLY A 1 86 ? 32.527 2.129 29.115 1.00 79.00 86 GLY A CA 1
ATOM 614 C C . GLY A 1 86 ? 33.457 2.281 30.326 1.00 79.00 86 GLY A C 1
ATOM 615 O O . GLY A 1 86 ? 32.993 2.269 31.471 1.00 79.00 86 GLY A O 1
ATOM 616 N N . PRO A 1 87 ? 34.781 2.404 30.116 1.00 66.94 87 PRO A N 1
ATOM 617 C CA . PRO A 1 87 ? 35.727 2.675 31.194 1.00 66.94 87 PRO A CA 1
ATOM 618 C C . PRO A 1 87 ? 35.457 4.056 31.812 1.00 66.94 87 PRO A C 1
ATOM 620 O O . PRO A 1 87 ? 35.706 5.076 31.177 1.00 66.94 87 PRO A O 1
ATOM 623 N N . GLY A 1 88 ? 34.977 4.085 33.058 1.00 64.62 88 GLY A N 1
ATOM 624 C CA . GLY A 1 88 ? 34.753 5.322 33.820 1.00 64.62 88 GLY A CA 1
ATOM 625 C C . GLY A 1 88 ? 33.292 5.743 33.991 1.00 64.62 88 GLY A C 1
ATOM 626 O O . GLY A 1 88 ? 33.040 6.663 34.764 1.00 64.62 88 GLY A O 1
ATOM 627 N N . ASP A 1 89 ? 32.337 5.051 33.365 1.00 68.94 89 ASP A N 1
ATOM 628 C CA . ASP A 1 89 ? 30.915 5.298 33.614 1.00 68.94 89 ASP A CA 1
ATOM 629 C C . ASP A 1 89 ? 30.477 4.619 34.914 1.00 68.94 89 ASP A C 1
ATOM 631 O O . ASP A 1 89 ? 30.303 3.399 34.983 1.00 68.94 89 ASP A O 1
ATOM 635 N N . ALA A 1 90 ? 30.308 5.424 35.962 1.00 69.88 90 ALA A N 1
ATOM 636 C CA . ALA A 1 90 ? 29.760 4.971 37.238 1.00 69.88 90 ALA A CA 1
ATOM 637 C C . ALA A 1 90 ? 28.256 4.633 37.142 1.00 69.88 90 ALA A C 1
ATOM 639 O O . ALA A 1 90 ? 27.762 3.811 37.915 1.00 69.88 90 ALA A O 1
ATOM 640 N N . ASP A 1 91 ? 27.556 5.204 36.158 1.00 77.94 91 ASP A N 1
ATOM 641 C CA . ASP A 1 91 ? 26.091 5.245 36.083 1.00 77.94 91 ASP A CA 1
ATOM 642 C C . ASP A 1 91 ? 25.519 4.266 35.045 1.00 77.94 91 ASP A C 1
ATOM 644 O O . ASP A 1 91 ? 24.666 4.635 34.242 1.00 77.94 91 ASP A O 1
ATOM 648 N N . GLY A 1 92 ? 26.017 3.022 35.025 1.00 89.31 92 GLY A N 1
ATOM 649 C CA . GLY A 1 92 ? 25.672 2.009 34.016 1.00 89.31 92 GLY A CA 1
ATOM 650 C C . GLY A 1 92 ? 24.177 1.922 33.654 1.00 89.31 92 GLY A C 1
ATOM 651 O O . GLY A 1 92 ? 23.293 2.264 34.431 1.00 89.31 92 GLY A O 1
ATOM 652 N N . SER A 1 93 ? 23.851 1.409 32.468 1.00 93.62 93 SER A N 1
ATOM 653 C CA . SER A 1 93 ? 22.460 1.411 31.991 1.00 93.62 93 SER A CA 1
ATOM 654 C C . SER A 1 93 ? 21.715 0.112 32.331 1.00 93.62 93 SER A C 1
ATOM 656 O O . SER A 1 93 ? 22.286 -0.974 32.194 1.00 93.62 93 SER A O 1
ATOM 658 N N . PRO A 1 94 ? 20.426 0.165 32.712 1.00 95.19 94 PRO A N 1
ATOM 659 C CA . PRO A 1 94 ? 19.605 -1.031 32.887 1.00 95.19 94 PRO A CA 1
ATOM 660 C C . PRO A 1 94 ? 19.097 -1.619 31.561 1.00 95.19 94 PRO A C 1
ATOM 662 O O . PRO A 1 94 ? 18.443 -2.663 31.579 1.00 95.19 94 PRO A O 1
ATOM 665 N N . CYS A 1 95 ? 19.362 -0.973 30.420 1.00 95.75 95 CYS A N 1
ATOM 666 C CA . CYS A 1 95 ? 18.851 -1.376 29.114 1.00 95.75 95 CYS A CA 1
ATOM 667 C C . CYS A 1 95 ? 19.893 -1.159 28.013 1.00 95.75 95 CYS A C 1
ATOM 669 O O . CYS A 1 95 ? 20.471 -0.085 27.909 1.00 95.75 95 CYS A O 1
ATOM 671 N N . GLN A 1 96 ? 20.148 -2.157 27.169 1.00 96.56 96 GLN A N 1
ATOM 672 C CA . GLN A 1 96 ? 21.112 -2.037 26.066 1.00 96.56 96 GLN A CA 1
ATOM 673 C C . GLN A 1 96 ? 20.627 -2.763 24.809 1.00 96.56 96 GLN A C 1
ATOM 675 O O . GLN A 1 96 ? 19.768 -3.638 24.911 1.00 96.56 96 GLN A O 1
ATOM 680 N N . PRO A 1 97 ? 21.145 -2.437 23.611 1.00 96.69 97 PRO A N 1
ATOM 681 C CA . PRO A 1 97 ? 20.859 -3.213 22.410 1.00 96.69 97 PRO A CA 1
ATOM 682 C C . PRO A 1 97 ? 21.369 -4.632 22.600 1.00 96.69 97 PRO A C 1
ATOM 684 O O . PRO A 1 97 ? 22.478 -4.824 23.095 1.00 96.69 97 PRO A O 1
ATOM 687 N N . ARG A 1 98 ? 20.594 -5.627 22.171 1.00 96.00 98 ARG A N 1
ATOM 688 C CA . ARG A 1 98 ? 20.937 -7.037 22.360 1.00 96.00 98 ARG A CA 1
ATOM 689 C C . ARG A 1 98 ? 22.341 -7.359 21.876 1.00 96.00 98 ARG A C 1
ATOM 691 O O . ARG A 1 98 ? 23.119 -7.876 22.662 1.00 96.00 98 ARG A O 1
ATOM 698 N N . CYS A 1 99 ? 22.652 -7.031 20.622 1.00 95.75 99 CYS A N 1
ATOM 699 C CA . CYS A 1 99 ? 23.951 -7.369 20.047 1.00 95.75 99 CYS A CA 1
ATOM 700 C C . CYS A 1 99 ? 25.112 -6.637 20.734 1.00 95.75 99 CYS A C 1
ATOM 702 O O . CYS A 1 99 ? 26.206 -7.176 20.802 1.00 95.75 99 CYS A O 1
ATOM 704 N N . TRP A 1 100 ? 24.882 -5.443 21.288 1.00 96.19 100 TRP A N 1
ATOM 705 C CA . TRP A 1 100 ? 25.904 -4.735 22.058 1.00 96.19 100 TRP A CA 1
ATOM 706 C C . TRP A 1 100 ? 26.117 -5.420 23.411 1.00 96.19 100 TRP A C 1
ATOM 708 O O . TRP A 1 100 ? 27.247 -5.671 23.813 1.00 96.19 100 TRP A O 1
ATOM 718 N N . ALA A 1 101 ? 25.024 -5.790 24.088 1.00 96.56 101 ALA A N 1
ATOM 719 C CA . ALA A 1 101 ? 25.069 -6.456 25.387 1.00 96.56 101 ALA A CA 1
ATOM 720 C C . ALA A 1 101 ? 25.714 -7.850 25.319 1.00 96.56 101 ALA A C 1
ATOM 722 O O . ALA A 1 101 ? 26.263 -8.307 26.315 1.00 96.56 101 ALA A O 1
ATOM 723 N N . THR A 1 102 ? 25.652 -8.517 24.164 1.00 95.56 102 THR A N 1
ATOM 724 C CA . THR A 1 102 ? 26.282 -9.823 23.915 1.00 95.56 102 THR A CA 1
ATOM 725 C C . THR A 1 102 ? 27.646 -9.725 23.226 1.00 95.56 102 THR A C 1
ATOM 727 O O . THR A 1 102 ? 28.263 -10.749 22.960 1.00 95.56 102 THR A O 1
ATOM 730 N N . GLY A 1 103 ? 28.139 -8.514 22.934 1.00 93.62 103 GLY A N 1
ATOM 731 C CA . GLY A 1 103 ? 29.421 -8.305 22.250 1.00 93.62 103 GLY A CA 1
ATOM 732 C C . GLY A 1 103 ? 29.449 -8.731 20.774 1.00 93.62 103 GLY A C 1
ATOM 733 O O . GLY A 1 103 ? 30.521 -8.906 20.201 1.00 93.62 103 GLY A O 1
ATOM 734 N N . ASP A 1 104 ? 28.284 -8.897 20.147 1.00 93.81 104 ASP A N 1
ATOM 735 C CA . ASP A 1 104 ? 28.130 -9.317 18.750 1.00 93.81 104 ASP A CA 1
ATOM 736 C C . ASP A 1 104 ? 28.209 -8.147 17.748 1.00 93.81 104 ASP A C 1
ATOM 738 O O . ASP A 1 104 ? 28.274 -8.372 16.537 1.00 93.81 104 ASP A O 1
ATOM 742 N N . CYS A 1 105 ? 28.142 -6.893 18.212 1.00 91.38 105 CYS A N 1
ATOM 743 C CA . CYS A 1 105 ? 28.149 -5.716 17.343 1.00 91.38 105 CYS A CA 1
ATOM 744 C C . CYS A 1 105 ? 28.760 -4.470 18.004 1.00 91.38 105 CYS A C 1
ATOM 746 O O . CYS A 1 105 ? 28.704 -4.291 19.224 1.00 91.38 105 CYS A O 1
ATOM 748 N N . GLY A 1 106 ? 29.264 -3.565 17.159 1.00 90.50 106 GLY A N 1
ATOM 749 C CA . GLY A 1 106 ? 29.782 -2.262 17.563 1.00 90.50 106 GLY A CA 1
ATOM 750 C C . GLY A 1 106 ? 30.961 -2.344 18.535 1.00 90.50 106 GLY A C 1
ATOM 751 O O . GLY A 1 106 ? 31.888 -3.122 18.327 1.00 90.50 106 GLY A O 1
ATOM 752 N N . ASP A 1 107 ? 30.940 -1.513 19.575 1.00 89.12 107 ASP A N 1
ATOM 753 C CA . ASP A 1 107 ? 31.982 -1.413 20.608 1.00 89.12 107 ASP A CA 1
ATOM 754 C C . ASP A 1 107 ? 31.637 -2.152 21.913 1.00 89.12 107 ASP A C 1
ATOM 756 O O . ASP A 1 107 ? 32.354 -2.032 22.909 1.00 89.12 107 ASP A O 1
ATOM 760 N N . GLY A 1 108 ? 30.544 -2.918 21.917 1.00 85.62 108 GLY A N 1
ATOM 761 C CA . GLY A 1 108 ? 30.099 -3.665 23.085 1.00 85.62 108 GLY A CA 1
ATOM 762 C C . GLY A 1 108 ? 31.080 -4.773 23.448 1.00 85.62 108 GLY A C 1
ATOM 763 O O . GLY A 1 108 ? 31.440 -5.603 22.616 1.00 85.62 108 GLY A O 1
ATOM 764 N N . VAL A 1 109 ? 31.496 -4.813 24.712 1.00 90.06 109 VAL A N 1
ATOM 765 C CA . VAL A 1 109 ? 32.109 -6.014 25.291 1.00 90.06 109 VAL A CA 1
ATOM 766 C C . VAL A 1 109 ? 31.004 -6.983 25.699 1.00 90.06 109 VAL A C 1
ATOM 768 O O . VAL A 1 109 ? 29.943 -6.542 26.144 1.00 90.06 109 VAL A O 1
ATOM 771 N N . ASP A 1 110 ? 31.247 -8.287 25.559 1.00 95.44 110 ASP A N 1
ATOM 772 C CA . ASP A 1 110 ? 30.282 -9.312 25.965 1.00 95.44 110 ASP A CA 1
ATOM 773 C C . ASP A 1 110 ? 29.948 -9.164 27.457 1.00 95.44 110 ASP A C 1
ATOM 775 O O . ASP A 1 110 ? 30.812 -9.287 28.327 1.00 95.44 110 ASP A O 1
ATOM 779 N N . GLN A 1 111 ? 28.686 -8.838 27.722 1.00 96.19 111 GLN A N 1
ATOM 780 C CA . GLN A 1 111 ? 28.074 -8.707 29.039 1.00 96.19 111 GLN A CA 1
ATOM 781 C C . GLN A 1 111 ? 26.835 -9.611 29.127 1.00 96.19 111 GLN A C 1
ATOM 783 O O . GLN A 1 111 ? 25.867 -9.298 29.833 1.00 96.19 111 GLN A O 1
ATOM 788 N N . SER A 1 112 ? 26.828 -10.731 28.393 1.00 95.44 112 SER A N 1
ATOM 789 C CA . SER A 1 112 ? 25.721 -11.693 28.351 1.00 95.44 112 SER A CA 1
ATOM 790 C C . SER A 1 112 ? 25.325 -12.192 29.743 1.00 95.44 112 SER A C 1
ATOM 792 O O . SER A 1 112 ? 24.152 -12.462 30.006 1.00 95.44 112 SER A O 1
ATOM 794 N N . GLU A 1 113 ? 26.268 -12.262 30.685 1.00 96.75 113 GLU A N 1
ATOM 795 C CA . GLU A 1 113 ? 26.019 -12.620 32.081 1.00 96.75 113 GLU A CA 1
ATOM 796 C C . GLU A 1 113 ? 25.199 -11.573 32.842 1.00 96.75 113 GLU A C 1
ATOM 798 O O . GLU A 1 113 ? 24.603 -11.909 33.869 1.00 96.75 113 GLU A O 1
ATOM 803 N N . LYS A 1 114 ? 25.132 -10.333 32.349 1.00 97.06 114 LYS A N 1
ATOM 804 C CA . LYS A 1 114 ? 24.299 -9.256 32.893 1.00 97.06 114 LYS A CA 1
ATOM 805 C C . LYS A 1 114 ? 22.948 -9.153 32.207 1.00 97.06 114 LYS A C 1
ATOM 807 O O . LYS A 1 114 ? 22.098 -8.447 32.733 1.00 97.06 114 LYS A O 1
ATOM 812 N N . VAL A 1 115 ? 22.710 -9.846 31.092 1.00 96.62 115 VAL A N 1
ATOM 813 C CA . VAL A 1 115 ? 21.415 -9.810 30.401 1.00 96.62 115 VAL A CA 1
ATOM 814 C C . VAL A 1 115 ? 20.346 -10.490 31.261 1.00 96.62 115 VAL A C 1
ATOM 816 O O . VAL A 1 115 ? 20.464 -11.647 31.671 1.00 96.62 115 VAL A O 1
ATOM 819 N N . GLY A 1 116 ? 19.295 -9.739 31.574 1.00 95.00 116 GLY A N 1
ATOM 820 C CA . GLY A 1 116 ? 18.115 -10.201 32.285 1.00 95.00 116 GLY A CA 1
ATOM 821 C C . GLY A 1 116 ? 17.042 -10.741 31.344 1.00 95.00 116 GLY A C 1
ATOM 822 O O . GLY A 1 116 ? 17.047 -10.510 30.136 1.00 95.00 116 GLY A O 1
ATOM 823 N N . ALA A 1 117 ? 16.075 -11.455 31.916 1.00 90.94 117 ALA A N 1
ATOM 824 C CA . ALA A 1 117 ? 14.899 -11.892 31.178 1.00 90.94 117 ALA A CA 1
ATOM 825 C C . ALA A 1 117 ? 13.871 -10.759 31.056 1.00 90.94 117 ALA A C 1
ATOM 827 O O . ALA A 1 117 ? 13.663 -9.986 31.997 1.00 90.94 117 ALA A O 1
ATOM 828 N N . CYS A 1 118 ? 13.173 -10.722 29.923 1.00 85.38 118 CYS A N 1
ATOM 829 C CA . CYS A 1 118 ? 11.973 -9.915 29.762 1.00 85.38 118 CYS A CA 1
ATOM 830 C C . CYS A 1 118 ? 10.868 -10.459 30.665 1.00 85.38 118 CYS A C 1
ATOM 832 O O . CYS A 1 118 ? 10.274 -11.499 30.379 1.00 85.38 118 CYS A O 1
ATOM 834 N N . GLY A 1 119 ? 10.618 -9.771 31.779 1.00 74.19 119 GLY A N 1
ATOM 835 C CA . GLY A 1 119 ? 9.453 -10.048 32.608 1.00 74.19 119 GLY A CA 1
ATOM 836 C C . GLY A 1 119 ? 8.169 -9.738 31.840 1.00 74.19 119 GLY A C 1
ATOM 837 O O . GLY A 1 119 ? 8.145 -8.868 30.974 1.00 74.19 119 GLY A O 1
ATOM 838 N N . ALA A 1 120 ? 7.076 -10.418 32.181 1.00 61.97 120 ALA A N 1
ATOM 839 C CA . ALA A 1 120 ? 5.741 -10.073 31.698 1.00 61.97 120 ALA A CA 1
ATOM 840 C C . ALA A 1 120 ? 5.208 -8.817 32.417 1.00 61.97 120 ALA A C 1
ATOM 842 O O . ALA A 1 120 ? 4.126 -8.863 33.009 1.00 61.97 120 ALA A O 1
ATOM 843 N N . SER A 1 121 ? 5.982 -7.723 32.446 1.00 55.22 121 SER A N 1
ATOM 844 C CA . SER A 1 121 ? 5.519 -6.474 33.048 1.00 55.22 121 SER A CA 1
ATOM 845 C C . SER A 1 121 ? 4.255 -6.026 32.306 1.00 55.22 121 SER A C 1
ATOM 847 O O . SER A 1 121 ? 4.172 -6.016 31.076 1.00 55.22 121 SER A O 1
ATOM 849 N N . ARG A 1 122 ? 3.197 -5.800 33.088 1.00 61.97 122 ARG A N 1
ATOM 850 C CA . ARG A 1 122 ? 1.848 -5.482 32.599 1.00 61.97 122 ARG A CA 1
ATOM 851 C C . ARG A 1 122 ? 1.584 -3.980 32.534 1.00 61.97 122 ARG A C 1
ATOM 853 O O . ARG A 1 122 ? 0.502 -3.599 32.100 1.00 61.97 122 ARG A O 1
ATOM 860 N N . GLU A 1 123 ? 2.536 -3.160 32.970 1.00 74.44 123 GLU A N 1
ATOM 861 C CA . GLU A 1 123 ? 2.448 -1.703 32.887 1.00 74.44 123 GLU A CA 1
ATOM 862 C C . GLU A 1 123 ? 2.459 -1.289 31.406 1.00 74.44 123 GLU A C 1
ATOM 864 O O . GLU A 1 123 ? 3.409 -1.600 30.687 1.00 74.44 123 GLU A O 1
ATOM 869 N N . PRO A 1 124 ? 1.394 -0.638 30.908 1.00 83.00 124 PRO A N 1
ATOM 870 C CA . PRO A 1 124 ? 1.323 -0.168 29.527 1.00 83.00 124 PRO A CA 1
ATOM 871 C C . PRO A 1 124 ? 2.148 1.109 29.310 1.00 83.00 124 PRO A C 1
ATOM 873 O O . PRO A 1 124 ? 2.202 1.607 28.190 1.00 83.00 124 PRO A O 1
ATOM 876 N N . TRP A 1 125 ? 2.759 1.643 30.367 1.00 86.94 125 TRP A N 1
ATOM 877 C CA . TRP A 1 125 ? 3.478 2.906 30.390 1.00 86.94 125 TRP A CA 1
ATOM 878 C C . TRP A 1 125 ? 4.970 2.695 30.559 1.00 86.94 125 TRP A C 1
ATOM 880 O O . TRP A 1 125 ? 5.395 1.862 31.353 1.00 86.94 125 TRP A O 1
ATOM 890 N N . TYR A 1 126 ? 5.754 3.532 29.891 1.00 86.00 126 TYR A N 1
ATOM 891 C CA . TYR A 1 126 ? 7.188 3.620 30.125 1.00 86.00 126 TYR A CA 1
ATOM 892 C C . TYR A 1 126 ? 7.657 5.067 30.160 1.00 86.00 126 TYR A C 1
ATOM 894 O O . TYR A 1 126 ? 7.105 5.939 29.482 1.00 86.00 126 TYR A O 1
ATOM 902 N N . LEU A 1 127 ? 8.681 5.311 30.971 1.00 88.19 127 LEU A N 1
ATOM 903 C CA . LEU A 1 127 ? 9.312 6.613 31.120 1.00 88.19 127 LEU A CA 1
ATOM 904 C C . LEU A 1 127 ? 10.355 6.786 30.011 1.00 88.19 127 LEU A C 1
ATOM 906 O O . LEU A 1 127 ? 11.330 6.039 29.957 1.00 88.19 127 LEU A O 1
ATOM 910 N N . LEU A 1 128 ? 10.148 7.769 29.138 1.00 84.62 128 LEU A N 1
ATOM 911 C CA . LEU A 1 128 ? 11.138 8.200 28.148 1.00 84.62 128 LEU A CA 1
ATOM 912 C C . LEU A 1 128 ? 12.212 9.101 28.773 1.00 84.62 128 LEU A C 1
ATOM 914 O O . LEU A 1 128 ? 13.333 9.149 28.277 1.00 84.62 128 LEU A O 1
ATOM 918 N N . GLY A 1 129 ? 11.889 9.800 29.865 1.00 85.81 129 GLY A N 1
ATOM 919 C CA . GLY A 1 129 ? 12.878 10.506 30.675 1.00 85.81 129 GLY A CA 1
ATOM 920 C C . GLY A 1 129 ? 12.274 11.248 31.862 1.00 85.81 129 GLY A C 1
ATOM 921 O O . GLY A 1 129 ? 11.232 11.891 31.729 1.00 85.81 129 GLY A O 1
ATOM 922 N N . ALA A 1 130 ? 12.944 11.149 33.013 1.00 88.69 130 ALA A N 1
ATOM 923 C CA . ALA A 1 130 ? 12.730 12.041 34.151 1.00 88.69 130 ALA A CA 1
ATOM 924 C C . ALA A 1 130 ? 13.509 13.341 33.922 1.00 88.69 130 ALA A C 1
ATOM 926 O O . ALA A 1 130 ? 14.606 13.291 33.368 1.00 88.69 130 ALA A O 1
ATOM 927 N N . GLU A 1 131 ? 12.953 14.475 34.346 1.00 93.31 131 GLU A N 1
ATOM 928 C CA . GLU A 1 131 ? 13.499 15.815 34.079 1.00 93.31 131 GLU A CA 1
ATOM 929 C C . GLU A 1 131 ? 13.596 16.115 32.571 1.00 93.31 131 GLU A C 1
ATOM 931 O O . GLU A 1 131 ? 14.557 16.723 32.087 1.00 93.31 131 GLU A O 1
ATOM 936 N N . ARG A 1 132 ? 12.614 15.629 31.798 1.00 94.12 132 ARG A N 1
ATOM 937 C CA . ARG A 1 132 ? 12.559 15.798 30.344 1.00 94.12 132 ARG A CA 1
ATOM 938 C C . ARG A 1 132 ? 11.151 16.092 29.851 1.00 94.12 132 ARG A C 1
ATOM 940 O O . ARG A 1 132 ? 10.189 15.446 30.261 1.00 94.12 132 ARG A O 1
ATOM 947 N N . ALA A 1 133 ? 11.077 17.003 28.891 1.00 96.00 133 ALA A N 1
ATOM 948 C CA . ALA A 1 133 ? 9.893 17.263 28.090 1.00 96.00 133 ALA A CA 1
ATOM 949 C C . ALA A 1 133 ? 9.899 16.380 26.826 1.00 96.00 133 ALA A C 1
ATOM 951 O O . ALA A 1 133 ? 10.958 16.048 26.281 1.00 96.00 133 ALA A O 1
ATOM 952 N N . CYS A 1 134 ? 8.722 15.977 26.371 1.00 96.19 134 CYS A N 1
ATOM 953 C CA . CYS A 1 134 ? 8.468 15.218 25.158 1.00 96.19 134 CYS A CA 1
ATOM 954 C C . CYS A 1 134 ? 8.549 16.106 23.916 1.00 96.19 134 CYS A C 1
ATOM 956 O O . CYS A 1 134 ? 8.198 17.279 23.946 1.00 96.19 134 CYS A O 1
ATOM 958 N N . ARG A 1 135 ? 8.987 15.546 22.791 1.00 95.69 135 ARG A N 1
ATOM 959 C CA . ARG A 1 135 ? 9.048 16.229 21.494 1.00 95.69 135 ARG A CA 1
ATOM 960 C C . ARG A 1 135 ? 8.626 15.292 20.369 1.00 95.69 135 ARG A C 1
ATOM 962 O O . ARG A 1 135 ? 8.820 14.075 20.457 1.00 95.69 135 ARG A O 1
ATOM 969 N N . ALA A 1 136 ? 8.071 15.850 19.293 1.00 86.19 136 ALA A N 1
ATOM 970 C CA . ALA A 1 136 ? 7.694 15.067 18.119 1.00 86.19 136 ALA A CA 1
ATOM 971 C C . ALA A 1 136 ? 8.932 14.483 17.419 1.00 86.19 136 ALA A C 1
ATOM 973 O O . ALA A 1 136 ? 8.914 13.333 16.988 1.00 86.19 136 ALA A O 1
ATOM 974 N N . ASP A 1 137 ? 10.010 15.265 17.339 1.00 84.88 137 ASP A N 1
ATOM 975 C CA . ASP A 1 137 ? 11.306 14.899 16.765 1.00 84.88 137 ASP A CA 1
ATOM 976 C C . ASP A 1 137 ? 12.428 15.802 17.319 1.00 84.88 137 ASP A C 1
ATOM 978 O O . ASP A 1 137 ? 12.184 16.663 18.164 1.00 84.88 137 ASP A O 1
ATOM 982 N N . SER A 1 138 ? 13.674 15.592 16.883 1.00 85.75 138 SER A N 1
ATOM 983 C CA . SER A 1 138 ? 14.834 16.365 17.355 1.00 85.75 138 SER A CA 1
ATOM 984 C C . SER A 1 138 ? 14.809 17.843 16.958 1.00 85.75 138 SER A C 1
ATOM 986 O O . SER A 1 138 ? 15.479 18.648 17.601 1.00 85.75 138 SER A O 1
ATOM 988 N N . ASP A 1 139 ? 14.054 18.202 15.918 1.00 87.62 139 ASP A N 1
ATOM 989 C CA . ASP A 1 139 ? 13.954 19.572 15.403 1.00 87.62 139 ASP A CA 1
ATOM 990 C C . ASP A 1 139 ? 12.741 20.306 15.999 1.00 87.62 139 ASP A C 1
ATOM 992 O O . ASP A 1 139 ? 12.390 21.425 15.604 1.00 87.62 139 ASP A O 1
ATOM 996 N N . ASP A 1 140 ? 12.005 19.649 16.892 1.00 90.12 140 ASP A N 1
ATOM 997 C CA . ASP A 1 140 ? 10.819 20.194 17.521 1.00 90.12 140 ASP A CA 1
ATOM 998 C C . ASP A 1 140 ? 11.204 21.061 18.722 1.00 90.12 140 ASP A C 1
ATOM 1000 O O . ASP A 1 140 ? 11.513 20.588 19.814 1.00 90.12 140 ASP A O 1
ATOM 1004 N N . ALA A 1 141 ? 11.194 22.371 18.492 1.00 93.00 141 ALA A N 1
ATOM 1005 C CA . ALA A 1 141 ? 11.369 23.387 19.523 1.00 93.00 141 ALA A CA 1
ATOM 1006 C C . ALA A 1 141 ? 10.030 23.977 20.003 1.00 93.00 141 ALA A C 1
ATOM 1008 O O . ALA A 1 141 ? 10.025 24.970 20.730 1.00 93.00 141 ALA A O 1
ATOM 1009 N N . THR A 1 142 ? 8.897 23.424 19.559 1.00 93.69 142 THR A N 1
ATOM 1010 C CA . THR A 1 142 ? 7.567 23.920 19.929 1.00 93.69 142 THR A CA 1
ATOM 1011 C C . THR A 1 142 ? 7.106 23.316 21.253 1.00 93.69 142 THR A C 1
ATOM 1013 O O . THR A 1 142 ? 7.585 22.261 21.664 1.00 93.69 142 THR A O 1
ATOM 1016 N N . LEU A 1 143 ? 6.190 24.004 21.936 1.00 90.69 143 LEU A N 1
ATOM 1017 C CA . LEU A 1 143 ? 5.587 23.502 23.176 1.00 90.69 143 LEU A CA 1
ATOM 1018 C C . LEU A 1 143 ? 4.417 22.553 22.895 1.00 90.69 143 LEU A C 1
ATOM 1020 O O . LEU A 1 143 ? 4.164 21.651 23.667 1.00 90.69 143 LEU A O 1
ATOM 1024 N N . ASP A 1 144 ? 3.726 22.719 21.767 1.00 92.25 144 ASP A N 1
ATOM 1025 C CA . ASP A 1 144 ? 2.555 21.920 21.397 1.00 92.25 144 ASP A CA 1
ATOM 1026 C C . ASP A 1 144 ? 2.904 20.721 20.497 1.00 92.25 144 ASP A C 1
ATOM 1028 O O . ASP A 1 144 ? 2.033 20.132 19.850 1.00 92.25 144 ASP A O 1
ATOM 1032 N N . GLY A 1 145 ? 4.187 20.381 20.383 1.00 91.38 145 GLY A N 1
ATOM 1033 C CA . GLY A 1 145 ? 4.654 19.306 19.516 1.00 91.38 145 GLY A CA 1
ATOM 1034 C C . GLY A 1 145 ? 4.249 19.483 18.049 1.00 91.38 145 GLY A C 1
ATOM 1035 O O . GLY A 1 145 ? 3.897 18.502 17.391 1.00 91.38 145 GLY A O 1
ATOM 1036 N N . ARG A 1 146 ? 4.190 20.724 17.546 1.00 91.31 146 ARG A N 1
ATOM 1037 C CA . ARG A 1 146 ? 3.656 21.106 16.225 1.00 91.31 146 ARG A CA 1
ATOM 1038 C C . ARG A 1 146 ? 2.194 20.677 16.039 1.00 91.31 146 ARG A C 1
ATOM 1040 O O . ARG A 1 146 ? 1.821 20.121 15.002 1.00 91.31 146 ARG A O 1
ATOM 1047 N N . GLY A 1 147 ? 1.381 20.911 17.065 1.00 90.94 147 GLY A N 1
ATOM 1048 C CA . GLY A 1 147 ? -0.034 20.544 17.131 1.00 90.94 147 GLY A CA 1
ATOM 1049 C C . GLY A 1 147 ? -0.295 19.065 17.424 1.00 90.94 147 GLY A C 1
ATOM 1050 O O . GLY A 1 147 ? -1.397 18.581 17.169 1.00 90.94 147 GLY A O 1
ATOM 1051 N N . THR A 1 148 ? 0.705 18.326 17.911 1.00 89.75 148 THR A N 1
ATOM 1052 C CA . THR A 1 148 ? 0.552 16.908 18.278 1.00 89.75 148 THR A CA 1
ATOM 1053 C C . THR A 1 148 ? 0.428 16.688 19.780 1.00 89.75 148 THR A C 1
ATOM 1055 O O . THR A 1 148 ? -0.031 15.615 20.177 1.00 89.75 148 THR A O 1
ATOM 1058 N N . ALA A 1 149 ? 0.745 17.698 20.590 1.00 95.75 149 ALA A N 1
ATOM 1059 C CA . ALA A 1 149 ? 0.483 17.739 22.018 1.00 95.75 149 ALA A CA 1
ATOM 1060 C C . ALA A 1 149 ? -0.739 18.626 22.313 1.00 95.75 149 ALA A C 1
ATOM 1062 O O . ALA A 1 149 ? -0.916 19.697 21.732 1.00 95.75 149 ALA A O 1
ATOM 1063 N N . MET A 1 150 ? -1.608 18.169 23.212 1.00 94.81 150 MET A N 1
ATOM 1064 C CA . MET A 1 150 ? -2.795 18.896 23.660 1.00 94.81 150 MET A CA 1
ATOM 1065 C C . MET A 1 150 ? -2.756 19.029 25.175 1.00 94.81 150 MET A C 1
ATOM 1067 O O . MET A 1 150 ? -2.737 18.026 25.885 1.00 94.81 150 MET A O 1
ATOM 1071 N N . LYS A 1 151 ? -2.791 20.255 25.687 1.00 96.31 151 LYS A N 1
ATOM 1072 C CA . LYS A 1 151 ? -2.844 20.484 27.130 1.00 96.31 151 LYS A CA 1
ATOM 1073 C C . LYS A 1 151 ? -4.206 20.065 27.694 1.00 96.31 151 LYS A C 1
ATOM 1075 O O . LYS A 1 151 ? -5.246 20.469 27.174 1.00 96.31 151 LYS A O 1
ATOM 1080 N N . LEU A 1 152 ? -4.195 19.259 28.752 1.00 95.12 152 LEU A N 1
ATOM 1081 C CA . LEU A 1 152 ? -5.383 18.892 29.512 1.00 95.12 152 LEU A CA 1
ATOM 1082 C C . LEU A 1 152 ? -5.514 19.783 30.746 1.00 95.12 152 LEU A C 1
ATOM 1084 O O . LEU A 1 152 ? -4.631 19.826 31.602 1.00 95.12 152 LEU A O 1
ATOM 1088 N N . GLU A 1 153 ? -6.650 20.464 30.845 1.00 94.69 153 GLU A N 1
ATOM 1089 C CA . GLU A 1 153 ? -6.998 21.279 32.005 1.00 94.69 153 GLU A CA 1
ATOM 1090 C C . GLU A 1 153 ? -7.556 20.411 33.143 1.00 94.69 153 GLU A C 1
ATOM 1092 O O . GLU A 1 153 ? -8.258 19.426 32.908 1.00 94.69 153 GLU A O 1
ATOM 1097 N N . GLY A 1 154 ? -7.273 20.795 34.391 1.00 91.00 154 GLY A N 1
ATOM 1098 C CA . GLY A 1 154 ? -7.846 20.161 35.587 1.00 91.00 154 GLY A CA 1
ATOM 1099 C C . GLY A 1 154 ? -7.232 18.817 35.999 1.00 91.00 154 GLY A C 1
ATOM 1100 O O . GLY A 1 154 ? -7.705 18.213 36.959 1.00 91.00 154 GLY A O 1
ATOM 1101 N N . VAL A 1 155 ? -6.182 18.357 35.318 1.00 94.56 155 VAL A N 1
ATOM 1102 C CA . VAL A 1 155 ? -5.422 17.157 35.695 1.00 94.56 155 VAL A CA 1
ATOM 1103 C C . VAL A 1 155 ? -4.388 17.529 36.756 1.00 94.56 155 VAL A C 1
ATOM 1105 O O . VAL A 1 155 ? -3.467 18.289 36.472 1.00 94.56 155 VAL A O 1
ATOM 1108 N N . VAL A 1 156 ? -4.535 17.009 37.977 1.00 93.75 156 VAL A N 1
ATOM 1109 C CA . VAL A 1 156 ? -3.724 17.450 39.135 1.00 93.75 156 VAL A CA 1
ATOM 1110 C C . VAL A 1 156 ? -2.505 16.574 39.432 1.00 93.75 156 VAL A C 1
ATOM 1112 O O . VAL A 1 156 ? -1.681 16.941 40.269 1.00 93.75 156 VAL A O 1
ATOM 1115 N N . ASP A 1 157 ? -2.396 15.411 38.787 1.00 96.62 157 ASP A N 1
ATOM 1116 C CA . ASP A 1 157 ? -1.288 14.476 38.973 1.00 96.62 157 ASP A CA 1
ATOM 1117 C C . ASP A 1 157 ? -0.998 13.635 37.712 1.00 96.62 157 ASP A C 1
ATOM 1119 O O . ASP A 1 157 ? -1.806 13.530 36.782 1.00 96.62 157 ASP A O 1
ATOM 1123 N N . LEU A 1 158 ? 0.187 13.016 37.684 1.00 95.88 158 LEU A N 1
ATOM 1124 C CA . LEU A 1 158 ? 0.636 12.157 36.584 1.00 95.88 158 LEU A CA 1
ATOM 1125 C C . LEU A 1 158 ? -0.277 10.937 36.377 1.00 95.88 158 LEU A C 1
ATOM 1127 O O . LEU A 1 158 ? -0.413 10.462 35.249 1.00 95.88 158 LEU A O 1
ATOM 1131 N N . ALA A 1 159 ? -0.882 10.402 37.442 1.00 95.12 159 ALA A N 1
ATOM 1132 C CA . ALA A 1 159 ? -1.719 9.211 37.346 1.00 95.12 159 ALA A CA 1
ATOM 1133 C C . ALA A 1 159 ? -3.004 9.517 36.564 1.00 95.12 159 ALA A C 1
ATOM 1135 O O . ALA A 1 159 ? -3.331 8.788 35.628 1.00 95.12 159 ALA A O 1
ATOM 1136 N N . GLN A 1 160 ? -3.657 10.641 36.861 1.00 95.56 160 GLN A N 1
ATOM 1137 C CA . GLN A 1 160 ? -4.814 11.137 36.115 1.00 95.56 160 GLN A CA 1
ATOM 1138 C C . GLN A 1 160 ? -4.453 11.484 34.667 1.00 95.56 160 GLN A C 1
ATOM 1140 O O . GLN A 1 160 ? -5.221 11.193 33.752 1.00 95.56 160 GLN A O 1
ATOM 1145 N N . CYS A 1 161 ? -3.262 12.048 34.439 1.00 97.44 161 CYS A N 1
ATOM 1146 C CA . CYS A 1 161 ? -2.763 12.345 33.094 1.00 97.44 161 CYS A CA 1
ATOM 1147 C C . CYS A 1 161 ? -2.649 11.067 32.246 1.00 97.44 161 CYS A C 1
ATOM 1149 O O . CYS A 1 161 ? -3.186 10.977 31.137 1.00 97.44 161 CYS A O 1
ATOM 1151 N N . LYS A 1 162 ? -2.024 10.026 32.810 1.00 95.69 162 LYS A N 1
ATOM 1152 C CA . LYS A 1 162 ? -1.935 8.699 32.193 1.00 95.69 162 LYS A CA 1
ATOM 1153 C C . LYS A 1 162 ? -3.315 8.068 31.991 1.00 95.69 162 LYS A C 1
ATOM 1155 O O . LYS A 1 162 ? -3.588 7.536 30.920 1.00 95.69 162 LYS A O 1
ATOM 1160 N N . GLU A 1 163 ? -4.207 8.128 32.972 1.00 93.50 163 GLU A N 1
ATOM 1161 C CA . GLU A 1 163 ? -5.556 7.565 32.843 1.00 93.50 163 GLU A CA 1
ATOM 1162 C C . GLU A 1 163 ? -6.348 8.228 31.704 1.00 93.50 163 GLU A C 1
ATOM 1164 O O . GLU A 1 163 ? -6.896 7.530 30.846 1.00 93.50 163 GLU A O 1
ATOM 1169 N N . ALA A 1 164 ? -6.325 9.562 31.625 1.00 93.69 164 ALA A N 1
ATOM 1170 C CA . ALA A 1 164 ? -6.972 10.322 30.558 1.00 93.69 164 ALA A CA 1
ATOM 1171 C C . ALA A 1 164 ? -6.420 9.951 29.170 1.00 93.69 164 ALA A C 1
ATOM 1173 O O . ALA A 1 164 ? -7.179 9.751 28.216 1.00 93.69 164 ALA A O 1
ATOM 1174 N N . CYS A 1 165 ? -5.101 9.791 29.064 1.00 95.19 165 CYS A N 1
ATOM 1175 C CA . CYS A 1 165 ? -4.457 9.309 27.848 1.00 95.19 165 CYS A CA 1
ATOM 1176 C C . CYS A 1 165 ? -4.886 7.879 27.482 1.00 95.19 165 CYS A C 1
ATOM 1178 O O . CYS A 1 165 ? -5.315 7.622 26.355 1.00 95.19 165 CYS A O 1
ATOM 1180 N N . ALA A 1 166 ? -4.847 6.941 28.432 1.00 91.38 166 ALA A N 1
ATOM 1181 C CA . ALA A 1 166 ? -5.237 5.551 28.196 1.00 91.38 166 ALA A CA 1
ATOM 1182 C C . ALA A 1 166 ? -6.708 5.421 27.749 1.00 91.38 166 ALA A C 1
ATOM 1184 O O . ALA A 1 166 ? -7.029 4.559 26.924 1.00 91.38 166 ALA A O 1
ATOM 1185 N N . ALA A 1 167 ? -7.584 6.301 28.242 1.00 89.38 167 ALA A N 1
ATOM 1186 C CA . ALA A 1 167 ? -8.997 6.351 27.879 1.00 89.38 167 ALA A CA 1
ATOM 1187 C C . ALA A 1 167 ? -9.259 6.901 26.463 1.00 89.38 167 ALA A C 1
ATOM 1189 O O . ALA A 1 167 ? -10.257 6.540 25.841 1.00 89.38 167 ALA A O 1
ATOM 1190 N N . SER A 1 168 ? -8.379 7.745 25.919 1.00 89.19 168 SER A N 1
ATOM 1191 C CA . SER A 1 168 ? -8.635 8.439 24.651 1.00 89.19 168 SER A CA 1
ATOM 1192 C C . SER A 1 168 ? -7.929 7.769 23.469 1.00 89.19 168 SER A C 1
ATOM 1194 O O . SER A 1 168 ? -6.706 7.618 23.526 1.00 89.19 168 SER A O 1
ATOM 1196 N N . PRO A 1 169 ? -8.648 7.367 22.397 1.00 81.69 169 PRO A N 1
ATOM 1197 C CA . PRO A 1 169 ? -8.160 6.501 21.309 1.00 81.69 169 PRO A CA 1
ATOM 1198 C C . PRO A 1 169 ? -6.965 7.059 20.532 1.00 81.69 169 PRO A C 1
ATOM 1200 O O . PRO A 1 169 ? -6.210 6.292 19.944 1.00 81.69 169 PRO A O 1
ATOM 1203 N N . VAL A 1 170 ? -6.765 8.373 20.577 1.00 84.50 170 VAL A N 1
ATOM 1204 C CA . VAL A 1 170 ? -5.692 9.055 19.850 1.00 84.50 170 VAL A CA 1
ATOM 1205 C C . VAL A 1 170 ? -4.402 9.192 20.659 1.00 84.50 170 VAL A C 1
ATOM 1207 O O . VAL A 1 170 ? -3.412 9.650 20.112 1.00 84.50 170 VAL A O 1
ATOM 1210 N N . CYS A 1 171 ? -4.381 8.811 21.943 1.00 93.44 171 CYS A N 1
ATOM 1211 C CA . CYS A 1 171 ? -3.180 8.964 22.764 1.00 93.44 171 CYS A CA 1
ATOM 1212 C C . CYS A 1 171 ? -2.053 7.996 22.447 1.00 93.44 171 CYS A C 1
ATOM 1214 O O . CYS A 1 171 ? -2.267 6.783 22.399 1.00 93.44 171 CYS A O 1
ATOM 1216 N N . SER A 1 172 ? -0.846 8.545 22.384 1.00 90.50 172 SER A N 1
ATOM 1217 C CA . SER A 1 172 ? 0.427 7.834 22.301 1.00 90.50 172 SER A CA 1
ATOM 1218 C C . SER A 1 172 ? 1.301 8.012 23.551 1.00 90.50 172 SER A C 1
ATOM 1220 O O . SER A 1 172 ? 2.230 7.231 23.754 1.00 90.50 172 SER A O 1
ATOM 1222 N N . GLY A 1 173 ? 1.040 9.022 24.386 1.00 95.44 173 GLY A N 1
ATOM 1223 C CA . GLY A 1 173 ? 1.861 9.338 25.551 1.00 95.44 173 GLY A CA 1
ATOM 1224 C C . GLY A 1 173 ? 1.455 10.628 26.255 1.00 95.44 173 GLY A C 1
ATOM 1225 O O . GLY A 1 173 ? 0.520 11.310 25.836 1.00 95.44 173 GLY A O 1
ATOM 1226 N N . VAL A 1 174 ? 2.159 10.950 27.337 1.00 97.62 174 VAL A N 1
ATOM 1227 C CA . VAL A 1 174 ? 1.943 12.165 28.123 1.00 97.62 174 VAL A CA 1
ATOM 1228 C C . VAL A 1 174 ? 3.251 12.834 28.520 1.00 97.62 174 VAL A C 1
ATOM 1230 O O . VAL A 1 174 ? 4.223 12.163 28.865 1.00 97.62 174 VAL A O 1
ATOM 1233 N N . GLU A 1 175 ? 3.241 14.159 28.534 1.00 97.94 175 GLU A N 1
ATOM 1234 C CA . GLU A 1 175 ? 4.201 14.977 29.268 1.00 97.94 175 GLU A CA 1
ATOM 1235 C C . GLU A 1 175 ? 3.512 15.500 30.531 1.00 97.94 175 GLU A C 1
ATOM 1237 O O . GLU A 1 175 ? 2.374 15.966 30.471 1.00 97.94 175 GLU A O 1
ATOM 1242 N N . TYR A 1 176 ? 4.168 15.392 31.683 1.00 98.00 176 TYR A N 1
ATOM 1243 C CA . TYR A 1 176 ? 3.629 15.903 32.941 1.00 98.00 176 TYR A CA 1
ATOM 1244 C C . TYR A 1 176 ? 4.703 16.643 33.733 1.00 98.00 176 TYR A C 1
ATOM 1246 O O . TYR A 1 176 ? 5.746 16.066 34.038 1.00 98.00 176 TYR A O 1
ATOM 1254 N N . GLY A 1 177 ? 4.431 17.891 34.101 1.00 96.31 177 GLY A N 1
ATOM 1255 C CA . GLY A 1 177 ? 5.337 18.746 34.869 1.00 96.31 177 GLY A CA 1
ATOM 1256 C C . GLY A 1 177 ? 4.643 20.030 35.306 1.00 96.31 177 GLY A C 1
ATOM 1257 O O . GLY A 1 177 ? 3.674 20.455 34.678 1.00 96.31 177 GLY A O 1
ATOM 1258 N N . ASP A 1 178 ? 5.075 20.613 36.426 1.00 92.44 178 ASP A N 1
ATOM 1259 C CA . ASP A 1 178 ? 4.519 21.860 36.986 1.00 92.44 178 ASP A CA 1
ATOM 1260 C C . ASP A 1 178 ? 2.984 21.872 37.161 1.00 92.44 178 ASP A C 1
ATOM 1262 O O . ASP A 1 178 ? 2.325 22.904 37.031 1.00 92.44 178 ASP A O 1
ATOM 1266 N N . GLY A 1 179 ? 2.386 20.708 37.443 1.00 93.50 179 GLY A N 1
ATOM 1267 C CA . GLY A 1 179 ? 0.928 20.565 37.561 1.00 93.50 179 GLY A CA 1
ATOM 1268 C C . GLY A 1 179 ? 0.179 20.663 36.227 1.00 93.50 179 GLY A C 1
ATOM 1269 O O . GLY A 1 179 ? -1.031 20.868 36.218 1.00 93.50 179 GLY A O 1
ATOM 1270 N N . THR A 1 180 ? 0.885 20.541 35.103 1.00 95.75 180 THR A N 1
ATOM 1271 C CA . THR A 1 180 ? 0.316 20.516 33.756 1.00 95.75 180 THR A CA 1
ATOM 1272 C C . THR A 1 180 ? 0.466 19.135 33.131 1.00 95.75 180 THR A C 1
ATOM 1274 O O . THR A 1 180 ? 1.457 18.441 33.355 1.00 95.75 180 THR A O 1
ATOM 1277 N N . CYS A 1 181 ? -0.544 18.732 32.362 1.00 97.81 181 CYS A N 1
ATOM 1278 C CA . CYS A 1 181 ? -0.571 17.486 31.606 1.00 97.81 181 CYS A CA 1
ATOM 1279 C C . CYS A 1 181 ? -0.711 17.821 30.122 1.00 97.81 181 CYS A C 1
ATOM 1281 O O . CYS A 1 181 ? -1.678 18.477 29.732 1.00 97.81 181 CYS A O 1
ATOM 1283 N N . GLU A 1 182 ? 0.212 17.347 29.294 1.00 97.62 182 GLU A N 1
ATOM 1284 C CA . GLU A 1 182 ? 0.086 17.400 27.842 1.00 97.62 182 GLU A CA 1
ATOM 1285 C C . GLU A 1 182 ? -0.078 16.001 27.271 1.00 97.62 182 GLU A C 1
ATOM 1287 O O . GLU A 1 182 ? 0.679 15.071 27.544 1.00 97.62 182 GLU A O 1
ATOM 1292 N N . PHE A 1 183 ? -1.102 15.865 26.450 1.00 94.56 183 PHE A N 1
ATOM 1293 C CA . PHE A 1 183 ? -1.516 14.644 25.804 1.00 94.56 183 PHE A CA 1
ATOM 1294 C C . PHE A 1 183 ? -0.898 14.586 24.412 1.00 94.56 183 PHE A C 1
ATOM 1296 O O . PHE A 1 183 ? -1.211 15.421 23.566 1.00 94.56 183 PHE A O 1
ATOM 1303 N N . TRP A 1 184 ? -0.113 13.552 24.122 1.00 96.56 184 TRP A N 1
ATOM 1304 C CA . TRP A 1 184 ? 0.464 13.345 22.797 1.00 96.56 184 TRP A CA 1
ATOM 1305 C C . TRP A 1 184 ? -0.450 12.485 21.926 1.00 96.56 184 TRP A C 1
ATOM 1307 O O . TRP A 1 184 ? -0.884 11.406 22.323 1.00 96.56 184 TRP A O 1
ATOM 1317 N N . THR A 1 185 ? -0.759 12.976 20.727 1.00 89.94 185 THR A N 1
ATOM 1318 C CA . THR A 1 185 ? -1.639 12.319 19.738 1.00 89.94 185 THR A CA 1
ATOM 1319 C C . THR A 1 185 ? -0.879 11.577 18.642 1.00 89.94 185 THR A C 1
ATOM 1321 O O . THR A 1 185 ? -1.462 10.912 17.785 1.00 89.94 185 THR A O 1
ATOM 1324 N N . ARG A 1 186 ? 0.448 11.709 18.643 1.00 85.12 186 ARG A N 1
ATOM 1325 C CA . ARG A 1 186 ? 1.378 11.013 17.751 1.00 85.12 186 ARG A CA 1
ATOM 1326 C C . ARG A 1 186 ? 2.523 10.445 18.573 1.00 85.12 186 ARG A C 1
ATOM 1328 O O . ARG A 1 186 ? 2.810 11.003 19.632 1.00 85.12 186 ARG A O 1
ATOM 1335 N N . PRO A 1 187 ? 3.167 9.347 18.144 1.00 85.75 187 PRO A N 1
ATOM 1336 C CA . PRO A 1 187 ? 4.299 8.788 18.874 1.00 85.75 187 PRO A CA 1
ATOM 1337 C C . PRO A 1 187 ? 5.330 9.865 19.220 1.00 85.75 187 PRO A C 1
ATOM 1339 O O . PRO A 1 187 ? 5.742 10.626 18.346 1.00 85.75 187 PRO A O 1
ATOM 1342 N N . ILE A 1 188 ? 5.717 9.929 20.493 1.00 90.75 188 ILE A N 1
ATOM 1343 C CA . ILE A 1 188 ? 6.763 10.837 20.963 1.00 90.75 188 ILE A CA 1
ATOM 1344 C C . ILE A 1 188 ? 8.083 10.361 20.357 1.00 90.75 188 ILE A C 1
ATOM 1346 O O . ILE A 1 188 ? 8.524 9.240 20.621 1.00 90.75 188 ILE A O 1
ATOM 1350 N N . GLY A 1 189 ? 8.684 11.193 19.511 1.00 80.56 189 GLY A N 1
ATOM 1351 C CA . GLY A 1 189 ? 9.868 10.832 18.738 1.00 80.56 189 GLY A CA 1
ATOM 1352 C C . GLY A 1 189 ? 11.173 11.377 19.301 1.00 80.56 189 GLY A C 1
ATOM 1353 O O . GLY A 1 189 ? 12.226 11.000 18.792 1.00 80.56 189 GLY A O 1
ATOM 1354 N N . TYR A 1 190 ? 11.131 12.241 20.322 1.00 87.94 190 TYR A N 1
ATOM 1355 C CA . TYR A 1 190 ? 12.313 12.789 20.986 1.00 87.94 190 TYR A CA 1
ATOM 1356 C C . TYR A 1 190 ? 11.997 13.312 22.398 1.00 87.94 190 TYR A C 1
ATOM 1358 O O . TYR A 1 190 ? 10.837 13.419 22.790 1.00 87.94 190 TYR A O 1
ATOM 1366 N N . THR A 1 191 ? 13.031 13.629 23.182 1.00 91.69 191 THR A N 1
ATOM 1367 C CA . THR A 1 191 ? 12.889 14.276 24.496 1.00 91.69 191 THR A CA 1
ATOM 1368 C C . THR A 1 191 ? 14.001 15.296 24.718 1.00 91.69 191 THR A C 1
ATOM 1370 O O . THR A 1 191 ? 15.144 15.081 24.305 1.00 91.69 191 THR A O 1
ATOM 1373 N N . VAL A 1 192 ? 13.702 16.390 25.413 1.00 93.44 192 VAL A N 1
ATOM 1374 C CA . VAL A 1 192 ? 14.663 17.455 25.751 1.00 93.44 192 VAL A CA 1
ATOM 1375 C C . VAL A 1 192 ? 14.714 17.659 27.258 1.00 93.44 192 VAL A C 1
ATOM 1377 O O . VAL A 1 192 ? 13.726 17.409 27.938 1.00 93.44 192 VAL A O 1
ATOM 1380 N N . GLU A 1 193 ? 15.861 18.080 27.788 1.00 94.69 193 GLU A N 1
ATOM 1381 C CA . GLU A 1 193 ? 15.998 18.376 29.218 1.00 94.69 193 GLU A CA 1
ATOM 1382 C C . GLU A 1 193 ? 15.026 19.481 29.630 1.00 94.69 193 GLU A C 1
ATOM 1384 O O . GLU A 1 193 ? 14.951 20.529 28.988 1.00 94.69 193 GLU A O 1
ATOM 1389 N N . SER A 1 194 ? 14.261 19.215 30.683 1.00 95.44 194 SER A N 1
ATOM 1390 C CA . SER A 1 194 ? 13.290 20.144 31.246 1.00 95.44 194 SER A CA 1
ATOM 1391 C C . SER A 1 194 ? 13.067 19.781 32.714 1.00 95.44 194 SER A C 1
ATOM 1393 O O . SER A 1 194 ? 12.311 18.845 33.004 1.00 95.44 194 SER A O 1
ATOM 1395 N N . PRO A 1 195 ? 13.755 20.462 33.648 1.00 96.38 195 PRO A N 1
ATOM 1396 C CA . PRO A 1 195 ? 13.621 20.177 35.069 1.00 96.38 195 PRO A CA 1
ATOM 1397 C C . PRO A 1 195 ? 12.162 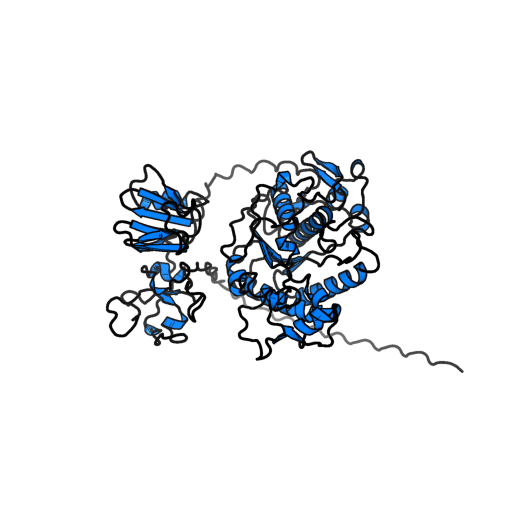20.259 35.534 1.00 96.38 195 PRO A C 1
ATOM 1399 O O . PRO A 1 195 ? 11.459 21.204 35.186 1.00 96.38 195 PRO A O 1
ATOM 1402 N N . GLY A 1 196 ? 11.707 19.273 36.305 1.00 95.38 196 GLY A N 1
ATOM 1403 C CA . GLY A 1 196 ? 10.334 19.151 36.804 1.00 95.38 196 GLY A CA 1
ATOM 1404 C C . GLY A 1 196 ? 9.351 18.438 35.869 1.00 95.38 196 GLY A C 1
ATOM 1405 O O . GLY A 1 196 ? 8.216 18.185 36.276 1.00 95.38 196 GLY A O 1
ATOM 1406 N N . TYR A 1 197 ? 9.766 18.073 34.651 1.00 97.19 197 TYR A N 1
ATOM 1407 C CA . TYR A 1 197 ? 8.915 17.396 33.668 1.00 97.19 197 TYR A CA 1
ATOM 1408 C C . TYR A 1 197 ? 9.252 15.913 33.545 1.00 97.19 197 TYR A C 1
ATOM 1410 O O . TYR A 1 197 ? 10.393 15.484 33.711 1.00 97.19 197 TYR A O 1
ATOM 1418 N N . GLN A 1 198 ? 8.245 15.111 33.222 1.00 96.50 198 GLN A N 1
ATOM 1419 C CA . GLN A 1 198 ? 8.401 13.701 32.908 1.00 96.50 198 GLN A CA 1
ATOM 1420 C C . GLN A 1 198 ? 7.716 13.385 31.590 1.00 96.50 198 GLN A C 1
ATOM 1422 O O . GLN A 1 198 ? 6.529 13.666 31.413 1.00 96.50 198 GLN A O 1
ATOM 1427 N N . CYS A 1 199 ? 8.450 12.717 30.708 1.00 95.75 199 CYS A N 1
ATOM 1428 C CA . CYS A 1 199 ? 7.932 12.266 29.431 1.00 95.75 199 CYS A CA 1
ATOM 1429 C C . CYS A 1 199 ? 7.632 10.766 29.471 1.00 95.75 199 CYS A C 1
ATOM 1431 O O . CYS A 1 199 ? 8.524 9.952 29.723 1.00 95.75 199 CYS A O 1
ATOM 1433 N N . TRP A 1 200 ? 6.385 10.388 29.202 1.00 94.62 200 TRP A N 1
ATOM 1434 C CA . TRP A 1 200 ? 5.901 9.010 29.234 1.00 94.62 200 TRP A CA 1
ATOM 1435 C C . TRP A 1 200 ? 5.253 8.637 27.909 1.00 94.62 200 TRP A C 1
ATOM 1437 O O . TRP A 1 200 ? 4.486 9.413 27.349 1.00 94.62 200 TRP A O 1
ATOM 1447 N N . ALA A 1 201 ? 5.477 7.416 27.437 1.00 90.12 201 ALA A N 1
ATOM 1448 C CA . ALA A 1 201 ? 4.755 6.889 26.283 1.00 90.12 201 ALA A CA 1
ATOM 1449 C C . ALA A 1 201 ? 3.963 5.628 26.637 1.00 90.12 201 ALA A C 1
ATOM 1451 O O . ALA A 1 201 ? 4.279 4.895 27.580 1.00 90.12 201 ALA A O 1
ATOM 1452 N N . LEU A 1 202 ? 2.885 5.427 25.883 1.00 89.69 202 LEU A N 1
ATOM 1453 C CA . LEU A 1 202 ? 1.940 4.334 26.033 1.00 89.69 202 LEU A CA 1
ATOM 1454 C C . LEU A 1 202 ? 2.335 3.209 25.063 1.00 89.69 202 LEU A C 1
ATOM 1456 O O . LEU A 1 202 ? 2.102 3.298 23.860 1.00 89.69 202 LEU A O 1
ATOM 1460 N N . ALA A 1 203 ? 2.929 2.135 25.585 1.00 76.12 203 ALA A N 1
ATOM 1461 C CA . ALA A 1 203 ? 3.423 0.991 24.812 1.00 76.12 203 ALA A CA 1
ATOM 1462 C C . ALA A 1 203 ? 2.317 0.198 24.122 1.00 76.12 203 ALA A C 1
ATOM 1464 O O . ALA A 1 203 ? 2.473 -0.316 23.016 1.00 76.12 203 ALA A O 1
ATOM 1465 N N . ALA A 1 204 ? 1.216 0.022 24.838 1.00 68.25 204 ALA A N 1
ATOM 1466 C CA . ALA A 1 204 ? 0.061 -0.714 24.383 1.00 68.25 204 ALA A CA 1
ATOM 1467 C C . ALA A 1 204 ? -1.133 -0.198 25.162 1.00 68.25 204 ALA A C 1
ATOM 1469 O O . ALA A 1 204 ? -1.122 -0.185 26.392 1.00 68.25 204 ALA A O 1
ATOM 1470 N N . ARG A 1 205 ? -2.187 0.190 24.453 1.00 72.50 205 ARG A N 1
ATOM 1471 C CA . ARG A 1 205 ? -3.444 0.526 25.105 1.00 72.50 205 ARG A CA 1
ATOM 1472 C C . ARG A 1 205 ? -3.916 -0.705 25.890 1.00 72.50 205 ARG A C 1
ATOM 1474 O O . ARG A 1 205 ? -3.957 -1.798 25.309 1.00 72.50 205 ARG A O 1
ATOM 1481 N N . PRO A 1 206 ? -4.266 -0.576 27.183 1.00 63.78 206 PRO A N 1
ATOM 1482 C CA . PRO A 1 206 ? -5.043 -1.612 27.844 1.00 63.78 206 PRO A CA 1
ATOM 1483 C C . PRO A 1 206 ? -6.239 -1.920 26.941 1.00 63.78 206 PRO A C 1
ATOM 1485 O O . PRO A 1 206 ? -6.831 -0.969 26.420 1.00 63.78 206 PRO A O 1
ATOM 1488 N N . PRO A 1 207 ? -6.591 -3.193 26.688 1.00 54.16 207 PRO A N 1
ATOM 1489 C CA . PRO A 1 207 ? -7.839 -3.476 25.998 1.00 54.16 207 PRO A CA 1
ATOM 1490 C C . PRO A 1 207 ? -8.916 -2.693 26.739 1.00 54.16 207 PRO A C 1
ATOM 1492 O O . PRO A 1 207 ? -9.029 -2.838 27.960 1.00 54.16 207 PRO A O 1
ATOM 1495 N N . ALA A 1 208 ? -9.604 -1.791 26.025 1.00 53.16 208 ALA A N 1
ATOM 1496 C CA . ALA A 1 208 ? -10.655 -0.986 26.627 1.00 53.16 208 ALA A CA 1
ATOM 1497 C C . ALA A 1 208 ? -11.533 -1.955 27.421 1.00 53.16 208 ALA A C 1
ATOM 1499 O O . ALA A 1 208 ? -11.834 -3.022 26.869 1.00 53.16 208 ALA A O 1
ATOM 1500 N N . PRO A 1 209 ? -11.859 -1.673 28.699 1.00 50.22 209 PRO A N 1
ATOM 1501 C CA . PRO A 1 209 ? -12.761 -2.527 29.447 1.00 50.22 209 PRO A CA 1
ATOM 1502 C C . PRO A 1 209 ? -14.012 -2.641 28.593 1.00 50.22 209 PRO A C 1
ATOM 1504 O O . PRO A 1 209 ? -14.753 -1.673 28.441 1.00 50.22 209 PRO A O 1
ATOM 1507 N N . VAL A 1 210 ? -14.166 -3.791 27.931 1.00 43.38 210 VAL A N 1
ATOM 1508 C CA . VAL A 1 210 ? -15.324 -4.052 27.094 1.00 43.38 210 VAL A CA 1
ATOM 1509 C C . VAL A 1 210 ? -16.455 -3.952 28.094 1.00 43.38 210 VAL A C 1
ATOM 1511 O O . VAL A 1 210 ? -16.437 -4.738 29.048 1.00 43.38 210 VAL A O 1
ATOM 1514 N N . PRO A 1 211 ? -17.361 -2.962 27.986 1.00 47.41 211 PRO A N 1
ATOM 1515 C CA . PRO A 1 211 ? -18.493 -2.928 28.881 1.00 47.41 211 PRO A CA 1
ATOM 1516 C C . PRO A 1 211 ? -19.132 -4.296 28.729 1.00 47.41 211 PRO A C 1
ATOM 1518 O O . PRO A 1 211 ? -19.539 -4.678 27.628 1.00 47.41 211 PRO A O 1
ATOM 1521 N N . VAL A 1 212 ? -19.109 -5.073 29.812 1.00 41.12 212 VAL A N 1
ATOM 1522 C CA . VAL A 1 212 ? -19.744 -6.382 29.882 1.00 41.12 212 VAL A CA 1
ATOM 1523 C C . VAL A 1 212 ? -21.233 -6.077 29.926 1.00 41.12 212 VAL A C 1
ATOM 1525 O O . VAL A 1 212 ? -21.882 -6.135 30.964 1.00 41.12 212 VAL A O 1
ATOM 1528 N N . SER A 1 213 ? -21.753 -5.612 28.793 1.00 44.00 213 SER A N 1
ATOM 1529 C CA . SER A 1 213 ? -23.168 -5.492 28.548 1.00 44.00 213 SER A CA 1
ATOM 1530 C C . SER A 1 213 ? -23.669 -6.915 28.651 1.00 44.00 213 SER A C 1
ATOM 1532 O O . SER A 1 213 ? -23.293 -7.771 27.845 1.00 44.00 213 SER A O 1
ATOM 1534 N N . ALA A 1 214 ? -24.447 -7.173 29.702 1.00 47.69 214 ALA A N 1
ATOM 1535 C CA . ALA A 1 214 ? -25.278 -8.356 29.792 1.00 47.69 214 ALA A CA 1
ATOM 1536 C C . ALA A 1 214 ? -25.891 -8.564 28.408 1.00 47.69 214 ALA A C 1
ATOM 1538 O O . ALA A 1 214 ? -26.476 -7.628 27.865 1.00 47.69 214 ALA A O 1
ATOM 1539 N N . ALA A 1 215 ? -25.628 -9.726 27.808 1.00 41.34 215 ALA A N 1
ATOM 1540 C CA . ALA A 1 215 ? -25.954 -10.019 26.424 1.00 41.34 215 ALA A CA 1
ATOM 1541 C C . ALA A 1 215 ? -27.471 -9.954 26.223 1.00 41.34 215 ALA A C 1
ATOM 1543 O O . ALA A 1 215 ? -28.178 -10.957 26.295 1.00 41.34 215 ALA A O 1
ATOM 1544 N N . THR A 1 216 ? -27.971 -8.748 25.978 1.00 46.09 216 THR A N 1
ATOM 1545 C CA . THR A 1 216 ? -29.254 -8.528 25.344 1.00 46.09 216 THR A CA 1
ATOM 1546 C C . THR A 1 216 ? -29.163 -9.262 24.010 1.00 46.09 216 THR A C 1
ATOM 1548 O O . THR A 1 216 ? -28.182 -9.044 23.289 1.00 46.09 216 THR A O 1
ATOM 1551 N N . PRO A 1 217 ? -30.100 -10.170 23.687 1.00 51.59 217 PRO A N 1
ATOM 1552 C CA . PRO A 1 217 ? -30.094 -10.849 22.400 1.00 51.59 217 PRO A CA 1
ATOM 1553 C C . PRO A 1 217 ? -29.953 -9.792 21.308 1.00 51.59 217 PRO A C 1
ATOM 1555 O O . PRO A 1 217 ? -30.738 -8.841 21.264 1.00 51.59 217 PRO A O 1
ATOM 1558 N N . ALA A 1 218 ? -28.885 -9.909 20.513 1.00 49.19 218 ALA A N 1
ATOM 1559 C CA . ALA A 1 218 ? -28.557 -8.916 19.506 1.00 49.19 218 ALA A CA 1
ATOM 1560 C C . ALA A 1 218 ? -29.794 -8.715 18.616 1.00 49.19 218 ALA A C 1
ATOM 1562 O O . ALA A 1 218 ? -30.367 -9.712 18.160 1.00 49.19 218 ALA A O 1
ATOM 1563 N N . PRO A 1 219 ? -30.252 -7.467 18.411 1.00 59.72 219 PRO A N 1
ATOM 1564 C CA . PRO A 1 219 ? -31.377 -7.204 17.529 1.00 59.72 219 PRO A CA 1
ATOM 1565 C C . PRO A 1 219 ? -31.108 -7.847 16.168 1.00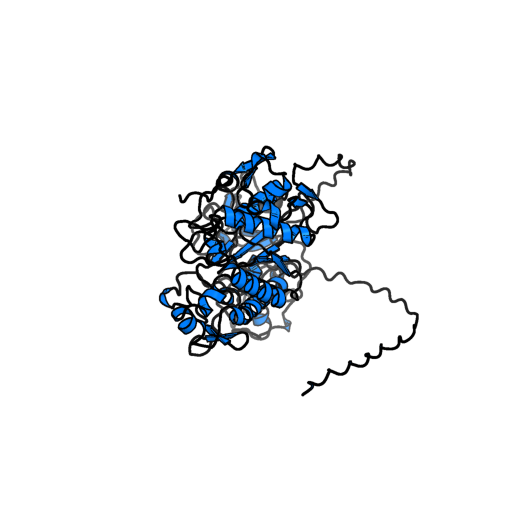 59.72 219 PRO A C 1
ATOM 1567 O O . PRO A 1 219 ? -29.959 -7.901 15.720 1.00 59.72 219 PRO A O 1
ATOM 1570 N N . ALA A 1 220 ? -32.167 -8.365 15.538 1.00 67.38 220 ALA A N 1
ATOM 1571 C CA . ALA A 1 220 ? -32.068 -8.970 14.217 1.00 67.38 220 ALA A CA 1
ATOM 1572 C C . ALA A 1 220 ? -31.275 -8.031 13.285 1.00 67.38 220 ALA A C 1
ATOM 1574 O O . ALA A 1 220 ? -31.541 -6.823 13.288 1.00 67.38 220 ALA A O 1
ATOM 1575 N N . PRO A 1 221 ? -30.278 -8.546 12.542 1.00 71.38 221 PRO A N 1
ATOM 1576 C CA . PRO A 1 221 ? -29.408 -7.709 11.731 1.00 71.38 221 PRO A CA 1
ATOM 1577 C C . PRO A 1 221 ? -30.246 -6.892 10.748 1.00 71.38 221 PRO A C 1
ATOM 1579 O O . PRO A 1 221 ? -31.160 -7.416 10.108 1.00 71.38 221 PRO A O 1
ATOM 1582 N N . ALA A 1 222 ? -29.948 -5.595 10.656 1.00 77.62 222 ALA A N 1
ATOM 1583 C CA . ALA A 1 222 ? -30.595 -4.721 9.689 1.00 77.62 222 ALA A CA 1
ATOM 1584 C C . ALA A 1 222 ? -30.429 -5.295 8.265 1.00 77.62 222 ALA A C 1
ATOM 1586 O O . ALA A 1 222 ? -29.387 -5.897 7.979 1.00 77.62 222 ALA A O 1
ATOM 1587 N N . PRO A 1 223 ? -31.418 -5.114 7.368 1.00 84.19 223 PRO A N 1
ATOM 1588 C CA . PRO A 1 223 ? -31.297 -5.544 5.980 1.00 84.19 223 PRO A CA 1
ATOM 1589 C C . PRO A 1 223 ? -30.007 -5.015 5.346 1.00 84.19 223 PRO A C 1
ATOM 1591 O O . PRO A 1 223 ? -29.641 -3.855 5.550 1.00 84.19 223 PRO A O 1
ATOM 1594 N N . LEU A 1 224 ? -29.322 -5.861 4.573 1.00 86.44 224 LEU A N 1
ATOM 1595 C CA . LEU A 1 224 ? -28.111 -5.450 3.867 1.00 86.44 224 LEU A CA 1
ATOM 1596 C C . LEU A 1 224 ? -28.435 -4.354 2.842 1.00 86.44 224 LEU A C 1
ATOM 1598 O O . LEU A 1 224 ? -29.469 -4.437 2.171 1.00 86.44 224 LEU A O 1
ATOM 1602 N N . PRO A 1 225 ? -27.552 -3.353 2.670 1.00 88.69 225 PRO A N 1
ATOM 1603 C CA . PRO A 1 225 ? -27.679 -2.414 1.568 1.00 88.69 225 PRO A CA 1
ATOM 1604 C C . PRO A 1 225 ? -27.719 -3.156 0.218 1.00 88.69 225 PRO A C 1
ATOM 1606 O O . PRO A 1 225 ? -27.053 -4.187 0.066 1.00 88.69 225 PRO A O 1
ATOM 1609 N N . PRO A 1 226 ? -28.460 -2.652 -0.785 1.00 89.56 226 PRO A N 1
ATOM 1610 C CA . PRO A 1 226 ? -28.471 -3.246 -2.117 1.00 89.56 226 PRO A CA 1
ATOM 1611 C C . PRO A 1 226 ? -27.054 -3.430 -2.680 1.00 89.56 226 PRO A C 1
ATOM 1613 O O . PRO A 1 226 ? -26.236 -2.513 -2.642 1.00 89.56 226 PRO A O 1
ATOM 1616 N N . GLY A 1 227 ? -26.768 -4.617 -3.224 1.00 92.19 227 GLY A N 1
ATOM 1617 C CA . GLY A 1 227 ? -25.455 -4.933 -3.798 1.00 92.19 227 GLY A CA 1
ATOM 1618 C C . GLY A 1 227 ? -24.367 -5.268 -2.779 1.00 92.19 227 GLY A C 1
ATOM 1619 O O . GLY A 1 227 ? -23.194 -5.286 -3.133 1.00 92.19 227 GLY A O 1
ATOM 1620 N N . VAL A 1 228 ? -24.716 -5.517 -1.522 1.00 96.25 228 VAL A N 1
ATOM 1621 C CA . VAL A 1 228 ? -23.775 -6.012 -0.515 1.00 96.25 228 VAL A CA 1
ATOM 1622 C C . VAL A 1 228 ? -24.035 -7.494 -0.275 1.00 96.25 228 VAL A C 1
ATOM 1624 O O . VAL A 1 228 ? -25.183 -7.917 -0.148 1.00 96.25 228 VAL A O 1
ATOM 1627 N N . VAL A 1 229 ? -22.965 -8.283 -0.205 1.00 97.00 229 VAL A N 1
ATOM 1628 C CA . VAL A 1 229 ? -23.011 -9.701 0.175 1.00 97.00 229 VAL A CA 1
ATOM 1629 C C . VAL A 1 229 ? -22.243 -9.920 1.465 1.00 97.00 229 VAL A C 1
ATOM 1631 O O . VAL A 1 229 ? -21.252 -9.241 1.728 1.00 97.00 229 VAL A O 1
ATOM 1634 N N . GLU A 1 230 ? -22.689 -10.889 2.258 1.00 96.69 230 GLU A N 1
ATOM 1635 C CA . GLU A 1 230 ? -21.982 -11.350 3.449 1.00 96.69 230 GLU A CA 1
ATOM 1636 C C . GLU A 1 230 ? -21.623 -12.828 3.336 1.00 96.69 230 GLU A C 1
ATOM 1638 O O . GLU A 1 230 ? -22.288 -13.604 2.649 1.00 96.69 230 GLU A O 1
ATOM 1643 N N . GLN A 1 231 ? -20.574 -13.222 4.047 1.00 97.12 231 GLN A N 1
ATOM 1644 C CA . GLN A 1 231 ? -20.151 -14.601 4.187 1.00 97.12 231 GLN A CA 1
ATOM 1645 C C . GLN A 1 231 ? -19.747 -14.904 5.637 1.00 97.12 231 GLN A C 1
ATOM 1647 O O . GLN A 1 231 ? -19.123 -14.074 6.309 1.00 97.12 231 GLN A O 1
ATOM 1652 N N . PRO A 1 232 ? -20.065 -16.109 6.135 1.00 96.25 232 PRO A N 1
ATOM 1653 C CA . PRO A 1 232 ? -19.670 -16.520 7.471 1.00 96.25 232 PRO A CA 1
ATOM 1654 C C . PRO A 1 232 ? -18.178 -16.871 7.530 1.00 96.25 232 PRO A C 1
ATOM 1656 O O . PRO A 1 232 ? -17.559 -17.243 6.529 1.00 96.25 232 PRO A O 1
ATOM 1659 N N . ASN A 1 233 ? -17.623 -16.859 8.744 1.00 95.31 233 ASN A N 1
ATOM 1660 C CA . ASN A 1 233 ? -16.263 -17.325 9.050 1.00 95.31 233 ASN A CA 1
ATOM 1661 C C . ASN A 1 233 ? -15.137 -16.544 8.353 1.00 95.31 233 ASN A C 1
ATOM 1663 O O . ASN A 1 233 ? -14.059 -17.096 8.122 1.00 95.31 233 ASN A O 1
ATOM 1667 N N . ALA A 1 234 ? -15.372 -15.280 8.003 1.00 97.75 234 ALA A N 1
ATOM 1668 C CA . ALA A 1 234 ? -14.288 -14.406 7.584 1.00 97.75 234 ALA A CA 1
ATOM 1669 C C . ALA A 1 234 ? -13.520 -13.853 8.788 1.00 97.75 234 ALA A C 1
ATOM 1671 O O . ALA A 1 234 ? -14.044 -13.763 9.897 1.00 97.75 234 ALA A O 1
ATOM 1672 N N . GLN A 1 235 ? -12.271 -13.469 8.549 1.00 96.94 235 GLN A N 1
ATOM 1673 C CA . GLN A 1 235 ? -11.352 -13.025 9.599 1.00 96.94 235 GLN A CA 1
ATOM 1674 C C . GLN A 1 235 ? -11.754 -11.681 10.204 1.00 96.94 235 GLN A C 1
ATOM 1676 O O . GLN A 1 235 ? -11.597 -11.481 11.405 1.00 96.94 235 GLN A O 1
ATOM 1681 N N . ILE A 1 236 ? -12.281 -10.772 9.382 1.00 96.75 236 ILE A N 1
ATOM 1682 C CA . ILE A 1 236 ? -12.742 -9.456 9.814 1.00 96.75 236 ILE A CA 1
ATOM 1683 C C . ILE A 1 236 ? -14.270 -9.426 9.693 1.00 96.75 236 ILE A C 1
ATOM 1685 O O . ILE A 1 236 ? -14.802 -9.405 8.571 1.00 96.75 236 ILE A O 1
ATOM 1689 N N . PRO A 1 237 ? -15.003 -9.450 10.820 1.00 96.19 237 PRO A N 1
ATOM 1690 C CA . PRO A 1 237 ? -16.455 -9.331 10.809 1.00 96.19 237 PRO A CA 1
ATOM 1691 C C . PRO A 1 237 ? -16.881 -7.920 10.376 1.00 96.19 237 PRO A C 1
ATOM 1693 O O . PRO A 1 237 ? -16.096 -6.974 10.448 1.00 96.19 237 PRO A O 1
ATOM 1696 N N . THR A 1 238 ? -18.128 -7.765 9.934 1.00 93.12 238 THR A N 1
ATOM 1697 C CA . THR A 1 238 ? -18.750 -6.458 9.694 1.00 93.12 238 THR A CA 1
ATOM 1698 C C . THR A 1 238 ? -18.620 -5.595 10.953 1.00 93.12 238 THR A C 1
ATOM 1700 O O . THR A 1 238 ? -18.793 -6.097 12.063 1.00 93.12 238 THR A O 1
ATOM 1703 N N . GLY A 1 239 ? -18.295 -4.307 10.804 1.00 92.31 239 GLY A N 1
ATOM 1704 C CA . GLY A 1 239 ? -17.995 -3.419 11.934 1.00 92.31 239 GLY A CA 1
ATOM 1705 C C . GLY A 1 239 ? -16.608 -3.637 12.545 1.00 92.31 239 GLY A C 1
ATOM 1706 O O . GLY A 1 239 ? -16.215 -2.906 13.448 1.00 92.31 239 GLY A O 1
ATOM 1707 N N . GLY A 1 240 ? -15.848 -4.625 12.064 1.00 92.88 240 GLY A N 1
ATOM 1708 C CA . GLY A 1 240 ? -14.467 -4.847 12.463 1.00 92.88 240 GLY A CA 1
ATOM 1709 C C . GLY A 1 240 ? -13.543 -3.723 11.994 1.00 92.88 240 GLY A C 1
ATOM 1710 O O . GLY A 1 240 ? -13.809 -3.040 10.999 1.00 92.88 240 GLY A O 1
ATOM 1711 N N . ASN A 1 241 ? -12.437 -3.556 12.716 1.00 95.69 241 ASN A N 1
ATOM 1712 C CA . ASN A 1 241 ? -11.395 -2.607 12.349 1.00 95.69 241 ASN A CA 1
ATOM 1713 C C . ASN A 1 241 ? -10.596 -3.136 11.154 1.00 95.69 241 ASN A C 1
ATOM 1715 O O . ASN A 1 241 ? -10.189 -4.300 11.139 1.00 95.69 241 ASN A O 1
ATOM 1719 N N . VAL A 1 242 ? -10.372 -2.266 10.172 1.00 96.38 242 VAL A N 1
ATOM 1720 C CA . VAL A 1 242 ? -9.549 -2.533 8.994 1.00 96.38 242 VAL A CA 1
ATOM 1721 C C . VAL A 1 242 ? -8.446 -1.485 8.913 1.00 96.38 242 VAL A C 1
ATOM 1723 O O . VAL A 1 242 ? -8.711 -0.303 8.726 1.00 96.38 242 VAL A O 1
ATOM 1726 N N . ARG A 1 243 ? -7.202 -1.945 8.995 1.00 95.88 243 ARG A N 1
ATOM 1727 C CA . ARG A 1 243 ? -5.971 -1.187 8.782 1.00 95.88 243 ARG A CA 1
ATOM 1728 C C . ARG A 1 243 ? -5.264 -1.768 7.564 1.00 95.88 243 ARG A C 1
ATOM 1730 O O . ARG A 1 243 ? -4.976 -2.969 7.541 1.00 95.88 243 ARG A O 1
ATOM 1737 N N . PHE A 1 244 ? -5.000 -0.952 6.545 1.00 96.94 244 PHE A N 1
ATOM 1738 C CA . PHE A 1 244 ? -4.322 -1.425 5.337 1.00 96.94 244 PHE A CA 1
ATOM 1739 C C . PHE A 1 244 ? -3.319 -0.439 4.755 1.00 96.94 244 PHE A C 1
ATOM 1741 O O . PHE A 1 244 ? -3.558 0.757 4.729 1.00 96.94 244 PHE A O 1
ATOM 1748 N N . TYR A 1 245 ? -2.227 -0.936 4.185 1.00 96.50 245 TYR A N 1
ATOM 1749 C CA . TYR A 1 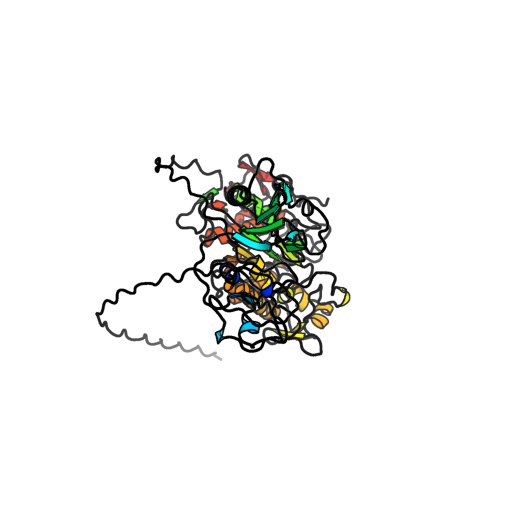245 ? -1.222 -0.071 3.561 1.00 96.50 245 TYR A CA 1
ATOM 1750 C C . TYR A 1 245 ? -1.071 -0.378 2.078 1.00 96.50 245 TYR A C 1
ATOM 1752 O O . TYR A 1 245 ? -0.986 -1.539 1.678 1.00 96.50 245 TYR A O 1
ATOM 1760 N N . ALA A 1 246 ? -0.997 0.665 1.253 1.00 96.94 246 ALA A N 1
ATOM 1761 C CA . ALA A 1 246 ? -0.663 0.535 -0.161 1.00 96.94 246 ALA A CA 1
ATOM 1762 C C . ALA A 1 246 ? 0.841 0.759 -0.371 1.00 96.94 246 ALA A C 1
ATOM 1764 O O . ALA A 1 246 ? 1.346 1.855 -0.143 1.00 96.94 246 ALA A O 1
ATOM 1765 N N . VAL A 1 247 ? 1.565 -0.252 -0.847 1.00 96.81 247 VAL A N 1
ATOM 1766 C CA . VAL A 1 247 ? 2.985 -0.143 -1.212 1.00 96.81 247 VAL A CA 1
ATOM 1767 C C . VAL A 1 247 ? 3.091 -0.223 -2.724 1.00 96.81 247 VAL A C 1
ATOM 1769 O O . VAL A 1 247 ? 2.712 -1.222 -3.332 1.00 96.81 247 VAL A O 1
ATOM 1772 N N . GLY A 1 248 ? 3.594 0.824 -3.366 1.00 95.50 248 GLY A N 1
ATOM 1773 C CA . GLY A 1 248 ? 3.587 0.892 -4.818 1.00 95.50 248 GLY A CA 1
ATOM 1774 C C . GLY A 1 248 ? 4.527 1.925 -5.401 1.00 95.50 248 GLY A C 1
ATOM 1775 O O . GLY A 1 248 ? 5.271 2.615 -4.709 1.00 95.50 248 GLY A O 1
ATOM 1776 N N . THR A 1 249 ? 4.492 2.019 -6.725 1.00 94.06 249 THR A N 1
ATOM 1777 C CA . THR A 1 249 ? 5.322 2.965 -7.471 1.00 94.06 249 THR A CA 1
ATOM 1778 C C . THR A 1 249 ? 4.584 4.302 -7.638 1.00 94.06 249 THR A C 1
ATOM 1780 O O . THR A 1 249 ? 3.872 4.755 -6.737 1.00 94.06 249 THR A O 1
ATOM 1783 N N . SER A 1 250 ? 4.671 4.923 -8.817 1.00 93.12 250 SER A N 1
ATOM 1784 C CA . SER A 1 250 ? 3.838 6.069 -9.182 1.00 93.12 250 SER A CA 1
ATOM 1785 C C . SER A 1 250 ? 2.339 5.756 -9.131 1.00 93.12 250 SER A C 1
ATOM 1787 O O . SER A 1 250 ? 1.549 6.647 -8.850 1.00 93.12 250 SER A O 1
ATOM 1789 N N . ASN A 1 251 ? 1.933 4.500 -9.325 1.00 94.94 251 ASN A N 1
ATOM 1790 C CA . ASN A 1 251 ? 0.534 4.093 -9.197 1.00 94.94 251 ASN A CA 1
ATOM 1791 C C . ASN A 1 251 ? 0.009 4.178 -7.750 1.00 94.94 251 ASN A C 1
ATOM 1793 O O . ASN A 1 251 ? -1.178 4.349 -7.560 1.00 94.94 251 ASN A O 1
ATOM 1797 N N . ALA A 1 252 ? 0.842 4.049 -6.716 1.00 95.19 252 ALA A N 1
ATOM 1798 C CA . ALA A 1 252 ? 0.394 4.343 -5.354 1.00 95.19 252 ALA A CA 1
ATOM 1799 C C . ALA A 1 252 ? 0.491 5.853 -5.095 1.00 95.19 252 ALA A C 1
ATOM 1801 O O . ALA A 1 252 ? -0.431 6.451 -4.553 1.00 95.19 252 ALA A O 1
ATOM 1802 N N . ALA A 1 253 ? 1.575 6.493 -5.545 1.00 93.00 253 ALA A N 1
ATOM 1803 C CA . ALA A 1 253 ? 1.847 7.904 -5.265 1.00 93.00 253 ALA A CA 1
ATOM 1804 C C . ALA A 1 253 ? 0.891 8.907 -5.945 1.00 93.00 253 ALA A C 1
ATOM 1806 O O . ALA A 1 253 ? 0.692 10.008 -5.426 1.00 93.00 253 ALA A O 1
ATOM 1807 N N . TRP A 1 254 ? 0.367 8.579 -7.132 1.00 92.81 254 TRP A N 1
ATOM 1808 C CA . TRP A 1 254 ? -0.359 9.518 -8.004 1.00 92.81 254 TRP A CA 1
ATOM 1809 C C . TRP A 1 254 ? -1.801 9.126 -8.318 1.00 92.81 254 TRP A C 1
ATOM 1811 O O . TRP A 1 254 ? -2.507 9.929 -8.918 1.00 92.81 254 TRP A O 1
ATOM 1821 N N . GLN A 1 255 ? -2.244 7.925 -7.954 1.00 94.31 255 GLN A N 1
ATOM 1822 C CA . GLN A 1 255 ? -3.599 7.457 -8.255 1.00 94.31 255 GLN A CA 1
ATOM 1823 C C . GLN A 1 255 ? -4.476 7.416 -7.010 1.00 94.31 255 GLN A C 1
ATOM 1825 O O . GLN A 1 255 ? -3.988 7.469 -5.881 1.00 94.31 255 GLN A O 1
ATOM 1830 N N . THR A 1 256 ? -5.777 7.306 -7.247 1.00 94.56 256 THR A N 1
ATOM 1831 C CA . THR A 1 256 ? -6.829 7.341 -6.229 1.00 94.56 256 THR A CA 1
ATOM 1832 C C . THR A 1 256 ? -7.315 5.960 -5.809 1.00 94.56 256 THR A C 1
ATOM 1834 O O . THR A 1 256 ? -8.090 5.871 -4.866 1.00 94.56 256 THR A O 1
ATOM 1837 N N . TRP A 1 257 ? -6.861 4.868 -6.437 1.00 96.56 257 TRP A N 1
ATOM 1838 C CA . TRP A 1 257 ? -7.337 3.521 -6.086 1.00 96.56 257 TRP A CA 1
ATOM 1839 C C . TRP A 1 257 ? -7.212 3.174 -4.584 1.00 96.56 257 TRP A C 1
ATOM 1841 O O . TRP A 1 257 ? -8.118 2.503 -4.088 1.00 96.56 257 TRP A O 1
ATOM 1851 N N . PRO A 1 258 ? -6.195 3.632 -3.808 1.00 96.25 258 PRO A N 1
ATOM 1852 C CA . PRO A 1 258 ? -6.183 3.390 -2.365 1.00 96.25 258 PRO A CA 1
ATOM 1853 C C . PRO A 1 258 ? -7.319 4.127 -1.647 1.00 96.25 258 PRO A C 1
ATOM 1855 O O . PRO A 1 258 ? -7.927 3.577 -0.735 1.00 96.25 258 PRO A O 1
ATOM 1858 N N . ASP A 1 259 ? -7.626 5.357 -2.066 1.00 95.12 259 ASP A N 1
ATOM 1859 C CA . ASP A 1 259 ? -8.699 6.183 -1.496 1.00 95.12 259 ASP A CA 1
ATOM 1860 C C . ASP A 1 259 ? -10.076 5.601 -1.812 1.00 95.12 259 ASP A C 1
ATOM 1862 O O . ASP A 1 259 ? -10.940 5.511 -0.941 1.00 95.12 259 ASP A O 1
ATOM 1866 N N . GLN A 1 260 ? -10.251 5.127 -3.047 1.00 95.06 260 GLN A N 1
ATOM 1867 C CA . GLN A 1 260 ? -11.462 4.430 -3.464 1.00 95.06 260 GLN A CA 1
ATOM 1868 C C . GLN A 1 260 ? -11.657 3.140 -2.660 1.00 95.06 260 GLN A C 1
ATOM 1870 O O . GLN A 1 260 ? -12.752 2.895 -2.158 1.00 95.06 260 GLN A O 1
ATOM 1875 N N . LEU A 1 261 ? -10.593 2.353 -2.456 1.00 97.19 261 LEU A N 1
ATOM 1876 C CA . LEU A 1 261 ? -10.639 1.161 -1.604 1.00 97.19 261 LEU A CA 1
ATOM 1877 C C . LEU A 1 261 ? -11.020 1.515 -0.157 1.00 97.19 261 LEU A C 1
ATOM 1879 O O . LEU A 1 261 ? -11.870 0.847 0.428 1.00 97.19 261 LEU A O 1
ATOM 1883 N N . HIS A 1 262 ? -10.441 2.580 0.406 1.00 96.06 262 HIS A N 1
ATOM 1884 C CA . HIS A 1 262 ? -10.776 3.070 1.746 1.00 96.06 262 HIS A CA 1
ATOM 1885 C C . HIS A 1 262 ? -12.276 3.391 1.857 1.00 96.06 262 HIS A C 1
ATOM 1887 O O . HIS A 1 262 ? -12.946 2.910 2.774 1.00 96.06 262 HIS A O 1
ATOM 1893 N N . VAL A 1 263 ? -12.838 4.143 0.907 1.00 94.38 263 VAL A N 1
ATOM 1894 C CA . VAL A 1 263 ? -14.275 4.463 0.919 1.00 94.38 263 VAL A CA 1
ATOM 1895 C C . VAL A 1 263 ? -15.144 3.233 0.746 1.00 94.38 263 VAL A C 1
ATOM 1897 O O . VAL A 1 263 ? -16.110 3.090 1.492 1.00 94.38 263 VAL A O 1
ATOM 1900 N N . MET A 1 264 ? -14.796 2.323 -0.165 1.00 95.69 264 MET A N 1
ATOM 1901 C CA . MET A 1 264 ? -15.550 1.081 -0.344 1.00 95.69 264 MET A CA 1
ATOM 1902 C C . MET A 1 264 ? -15.598 0.266 0.955 1.00 95.69 264 MET A C 1
ATOM 1904 O O . MET A 1 264 ? -16.659 -0.216 1.341 1.00 95.69 264 MET A O 1
ATOM 1908 N N . LEU A 1 265 ? -14.484 0.171 1.687 1.00 96.81 265 LEU A N 1
ATOM 1909 C CA . LEU A 1 265 ? -14.447 -0.499 2.990 1.00 96.81 265 LEU A CA 1
ATOM 1910 C C . LEU A 1 265 ? -15.358 0.193 4.019 1.00 96.81 265 LEU A C 1
ATOM 1912 O O . LEU A 1 265 ? -16.128 -0.479 4.707 1.00 96.81 265 LEU A O 1
ATOM 1916 N N . ARG A 1 266 ? -15.343 1.530 4.094 1.00 94.44 266 ARG A N 1
ATOM 1917 C CA . ARG A 1 266 ? -16.253 2.281 4.980 1.00 94.44 266 ARG A CA 1
ATOM 1918 C C . ARG A 1 266 ? -17.722 2.091 4.602 1.00 94.44 266 ARG A C 1
ATOM 1920 O O . ARG A 1 266 ? -18.552 1.902 5.483 1.00 94.44 266 ARG A O 1
ATOM 1927 N N . GLN A 1 267 ? -18.046 2.091 3.310 1.00 93.00 267 GLN A N 1
ATOM 1928 C CA . GLN A 1 267 ? -19.407 1.866 2.808 1.00 93.00 267 GLN A CA 1
ATOM 1929 C C . GLN A 1 267 ? -19.915 0.452 3.105 1.00 93.00 267 GLN A C 1
ATOM 1931 O O . GLN A 1 267 ? -21.103 0.264 3.358 1.00 93.00 267 GLN A O 1
ATOM 1936 N N . LEU A 1 268 ? -19.020 -0.537 3.145 1.00 95.25 268 LEU A N 1
ATOM 1937 C CA . LEU A 1 268 ? -19.347 -1.882 3.616 1.00 95.25 268 LEU A CA 1
ATOM 1938 C C . LEU A 1 268 ? -19.526 -1.946 5.144 1.00 95.25 268 LEU A C 1
ATOM 1940 O O . LEU A 1 268 ? -19.985 -2.958 5.665 1.00 95.25 268 LEU A O 1
ATOM 1944 N N . GLY A 1 269 ? -19.260 -0.868 5.880 1.00 94.75 269 GLY A N 1
ATOM 1945 C CA . GLY A 1 269 ? -19.439 -0.806 7.329 1.00 94.75 269 GLY A CA 1
ATOM 1946 C C . GLY A 1 269 ? -18.234 -1.320 8.112 1.00 94.75 269 GLY A C 1
ATOM 1947 O O . GLY A 1 269 ? -18.403 -1.791 9.233 1.00 94.75 269 GLY A O 1
ATOM 1948 N N . TYR A 1 270 ? -17.032 -1.268 7.533 1.00 95.94 270 TYR A N 1
ATOM 1949 C CA . TYR A 1 270 ? -15.790 -1.479 8.275 1.00 95.94 270 TYR A CA 1
ATOM 1950 C C . TYR A 1 270 ? -15.319 -0.189 8.944 1.00 95.94 270 TYR A C 1
ATOM 1952 O O . TYR A 1 270 ? -15.417 0.901 8.375 1.00 95.94 270 TYR A O 1
ATOM 1960 N N . ASN A 1 271 ? -14.731 -0.331 10.130 1.00 94.50 271 ASN A N 1
ATOM 1961 C CA . ASN A 1 271 ? -14.057 0.764 10.814 1.00 94.50 271 ASN A CA 1
ATOM 1962 C C . ASN A 1 271 ? -12.649 0.903 10.235 1.00 94.50 271 ASN A C 1
ATOM 1964 O O . ASN A 1 271 ? -11.721 0.206 10.642 1.00 94.50 271 ASN A O 1
ATOM 1968 N N . VAL A 1 272 ? -12.500 1.768 9.235 1.00 94.12 272 VAL A N 1
ATOM 1969 C CA . VAL A 1 272 ? -11.204 1.995 8.589 1.00 94.12 272 VAL A CA 1
ATOM 1970 C C . VAL A 1 272 ? -10.468 3.108 9.327 1.00 94.12 272 VAL A C 1
ATOM 1972 O O . VAL A 1 272 ? -10.766 4.294 9.132 1.00 94.12 272 VAL A O 1
ATOM 1975 N N . ASP A 1 273 ? -9.552 2.693 10.202 1.00 82.94 273 ASP A N 1
ATOM 1976 C CA . ASP A 1 273 ? -8.680 3.563 10.9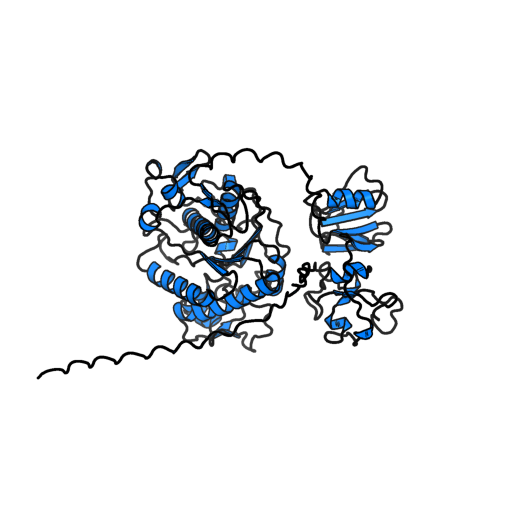88 1.00 82.94 273 ASP A CA 1
ATOM 1977 C C . ASP A 1 273 ? -7.237 3.453 10.492 1.00 82.94 273 ASP A C 1
ATOM 1979 O O . ASP A 1 273 ? -6.650 2.368 10.420 1.00 82.94 273 ASP A O 1
ATOM 1983 N N . MET A 1 274 ? -6.691 4.603 10.116 1.00 82.69 274 MET A N 1
ATOM 1984 C CA . MET A 1 274 ? -5.479 4.709 9.328 1.00 82.69 274 MET A CA 1
ATOM 1985 C C . MET A 1 274 ? -4.544 5.742 9.944 1.00 82.69 274 MET A C 1
ATOM 1987 O O . MET A 1 274 ? -4.604 6.934 9.633 1.00 82.69 274 MET A O 1
ATOM 1991 N N . GLU A 1 275 ? -3.637 5.269 10.789 1.00 78.94 275 GLU A N 1
ATOM 1992 C CA . GLU A 1 275 ? -2.550 6.097 11.296 1.00 78.94 275 GLU A CA 1
ATOM 1993 C C . GLU A 1 275 ? -1.520 6.374 10.186 1.00 78.94 275 GLU A C 1
ATOM 1995 O O . GLU A 1 275 ? -1.193 5.478 9.394 1.00 78.94 275 GLU A O 1
ATOM 2000 N N . PRO A 1 276 ? -0.986 7.606 10.097 1.00 77.56 276 PRO A N 1
ATOM 2001 C CA . PRO A 1 276 ? 0.122 7.908 9.206 1.00 77.56 276 PRO A CA 1
ATOM 2002 C C . PRO A 1 276 ? 1.305 6.976 9.471 1.00 77.56 276 PRO A C 1
ATOM 2004 O O . PRO A 1 276 ? 1.725 6.794 10.611 1.00 77.56 276 PRO A O 1
ATOM 2007 N N . LEU A 1 277 ? 1.886 6.435 8.402 1.00 75.06 277 LEU A N 1
ATOM 2008 C CA . LEU A 1 277 ? 3.136 5.692 8.506 1.00 75.06 277 LEU A CA 1
ATOM 2009 C C . LEU A 1 277 ? 4.242 6.648 8.965 1.00 75.06 277 LEU A C 1
ATOM 2011 O O . LEU A 1 277 ? 4.549 7.612 8.265 1.00 75.06 277 LEU A O 1
ATOM 2015 N N . GLY A 1 278 ? 4.892 6.345 10.089 1.00 76.69 278 GLY A N 1
ATOM 2016 C CA . GLY A 1 278 ? 6.113 7.024 10.547 1.00 76.69 278 GLY A CA 1
ATOM 2017 C C . GLY A 1 278 ? 7.348 6.718 9.685 1.00 76.69 278 GLY A C 1
ATOM 2018 O O . GLY A 1 278 ? 8.466 6.720 10.186 1.00 76.69 278 GLY A O 1
ATOM 2019 N N . ILE A 1 279 ? 7.159 6.385 8.404 1.00 78.94 279 ILE A N 1
ATOM 2020 C CA . ILE A 1 279 ? 8.230 6.019 7.478 1.00 78.94 279 ILE A CA 1
ATOM 2021 C C . ILE A 1 279 ? 8.528 7.218 6.566 1.00 78.94 279 ILE A C 1
ATOM 2023 O O . ILE A 1 279 ? 7.604 7.748 5.940 1.00 78.94 279 ILE A O 1
ATOM 2027 N N . PRO A 1 280 ? 9.801 7.621 6.398 1.00 75.06 280 PRO A N 1
ATOM 2028 C CA . PRO A 1 280 ? 10.177 8.661 5.446 1.00 75.06 280 PRO A CA 1
ATOM 2029 C C . PRO A 1 280 ? 9.649 8.394 4.029 1.00 75.06 280 PRO A C 1
ATOM 2031 O O . PRO A 1 280 ? 9.845 7.319 3.458 1.00 75.06 280 PRO A O 1
ATOM 2034 N N . GLY A 1 281 ? 8.993 9.396 3.442 1.00 75.88 281 GLY A N 1
ATOM 2035 C CA . GLY A 1 281 ? 8.398 9.302 2.104 1.00 75.88 281 GLY A CA 1
ATOM 2036 C C . GLY A 1 281 ? 7.027 8.625 2.057 1.00 75.88 281 GLY A C 1
ATOM 2037 O O . GLY A 1 281 ? 6.480 8.467 0.964 1.00 75.88 281 GLY A O 1
ATOM 2038 N N . ALA A 1 282 ? 6.457 8.253 3.206 1.00 85.38 282 ALA A N 1
ATOM 2039 C CA . ALA A 1 282 ? 5.046 7.916 3.288 1.00 85.38 282 ALA A CA 1
ATOM 2040 C C . ALA A 1 282 ? 4.184 9.109 2.866 1.00 85.38 282 ALA A C 1
ATOM 2042 O O . ALA A 1 282 ? 4.450 10.260 3.213 1.00 85.38 282 ALA A O 1
ATOM 2043 N N . LEU A 1 283 ? 3.127 8.813 2.121 1.00 83.75 283 LEU A N 1
ATOM 2044 C CA . LEU A 1 283 ? 2.115 9.769 1.709 1.00 83.75 283 LEU A CA 1
ATOM 2045 C C . LEU A 1 283 ? 0.788 9.367 2.351 1.00 83.75 283 LEU A C 1
ATOM 2047 O O . LEU A 1 283 ? 0.504 8.182 2.519 1.00 83.75 283 LEU A O 1
ATOM 2051 N N . THR A 1 284 ? -0.048 10.343 2.675 1.00 83.12 284 THR A N 1
ATOM 2052 C CA . THR A 1 284 ? -1.433 10.110 3.119 1.00 83.12 284 THR A CA 1
ATOM 2053 C C . THR A 1 284 ? -2.451 10.467 2.042 1.00 83.12 284 THR A C 1
ATOM 2055 O O . THR A 1 284 ? -3.605 10.055 2.118 1.00 83.12 284 THR A O 1
ATOM 2058 N N . GLN A 1 285 ? -2.015 11.189 1.010 1.00 81.62 285 GLN A N 1
ATOM 2059 C CA . GLN A 1 285 ? -2.815 11.605 -0.131 1.00 81.62 285 GLN A CA 1
ATOM 2060 C C . GLN A 1 285 ? -1.985 11.523 -1.415 1.00 81.62 285 GLN A C 1
ATOM 2062 O O . GLN A 1 285 ? -0.750 11.590 -1.370 1.00 81.62 285 GLN A O 1
ATOM 2067 N N . PRO A 1 286 ? -2.635 11.365 -2.576 1.00 83.50 286 PRO A N 1
ATOM 2068 C CA . PRO A 1 286 ? -1.931 11.408 -3.844 1.00 83.50 286 PRO A CA 1
ATOM 2069 C C . PRO A 1 286 ? -1.361 12.806 -4.111 1.00 83.50 286 PRO A C 1
ATOM 2071 O O . PRO A 1 286 ? -2.036 13.815 -3.947 1.00 83.50 286 PRO A O 1
ATOM 2074 N N . SER A 1 287 ? -0.126 12.874 -4.610 1.00 80.25 287 SER A N 1
ATOM 2075 C CA . SER A 1 287 ? 0.531 14.169 -4.880 1.00 80.25 287 SER A CA 1
ATOM 2076 C C . SER A 1 287 ? 0.048 14.866 -6.159 1.00 80.25 287 SER A C 1
ATOM 2078 O O . SER A 1 287 ? 0.280 16.061 -6.323 1.00 80.25 287 SER A O 1
ATOM 2080 N N . LYS A 1 288 ? -0.567 14.122 -7.091 1.00 79.19 288 LYS A N 1
ATOM 2081 C CA . LYS A 1 288 ? -1.011 14.598 -8.418 1.00 79.19 288 LYS A CA 1
ATOM 2082 C C . LYS A 1 288 ? -2.223 13.816 -8.952 1.00 79.19 288 LYS A C 1
ATOM 2084 O O . LYS A 1 288 ? -2.253 13.463 -10.131 1.00 79.19 288 LYS A O 1
ATOM 2089 N N . ALA A 1 289 ? -3.174 13.466 -8.087 1.00 76.12 289 ALA A N 1
ATOM 2090 C CA . ALA A 1 289 ? -4.344 12.700 -8.517 1.00 76.12 289 ALA A CA 1
ATOM 2091 C C . ALA A 1 289 ? -5.334 13.522 -9.341 1.00 76.12 289 ALA A C 1
ATOM 2093 O O . ALA A 1 289 ? -5.404 14.746 -9.255 1.00 76.12 289 ALA A O 1
ATOM 2094 N N . GLN A 1 290 ? -6.133 12.795 -10.114 1.00 85.25 290 GLN A N 1
ATOM 2095 C CA . GLN A 1 290 ? -7.347 13.315 -10.721 1.00 85.25 290 GLN A CA 1
ATOM 2096 C C . GLN A 1 290 ? -8.451 13.486 -9.673 1.00 85.25 290 GLN A C 1
ATOM 2098 O O . GLN A 1 290 ? -8.484 12.787 -8.661 1.00 85.25 290 GLN A O 1
ATOM 2103 N N . VAL A 1 291 ? -9.394 14.375 -9.965 1.00 86.06 291 VAL A N 1
ATOM 2104 C CA . VAL A 1 291 ? -10.655 14.509 -9.241 1.00 86.06 291 VAL A CA 1
ATOM 2105 C C . VAL A 1 291 ? -11.682 13.580 -9.886 1.00 86.06 291 VAL A C 1
ATOM 2107 O O . VAL A 1 291 ? -12.058 13.756 -11.048 1.00 86.06 291 VAL A O 1
ATOM 2110 N N . CYS A 1 292 ? -12.119 12.573 -9.138 1.00 88.94 292 CYS A N 1
ATOM 2111 C CA . CYS A 1 292 ? -13.153 11.626 -9.553 1.00 88.94 292 CYS A CA 1
ATOM 2112 C C . CYS A 1 292 ? -14.563 12.134 -9.224 1.00 88.94 292 CYS A C 1
ATOM 2114 O O . CYS A 1 292 ? -14.727 13.037 -8.406 1.00 88.94 292 CYS A O 1
ATOM 2116 N N . ALA A 1 293 ? -15.591 11.549 -9.848 1.00 83.62 293 ALA A N 1
ATOM 2117 C CA . ALA A 1 293 ? -16.989 11.967 -9.660 1.00 83.62 293 ALA A CA 1
ATOM 2118 C C . ALA A 1 293 ? -17.475 11.838 -8.200 1.00 83.62 293 ALA A C 1
ATOM 2120 O O . ALA A 1 293 ? -18.348 12.570 -7.749 1.00 83.62 293 ALA A O 1
ATOM 2121 N N . ASP A 1 294 ? -16.871 10.924 -7.458 1.00 80.62 294 ASP A N 1
ATOM 2122 C CA . ASP A 1 294 ? -17.112 10.573 -6.064 1.00 80.62 294 ASP A CA 1
ATOM 2123 C C . ASP A 1 294 ? -15.991 11.059 -5.128 1.00 80.62 294 ASP A C 1
ATOM 2125 O O . ASP A 1 294 ? -15.988 10.727 -3.942 1.00 80.62 294 ASP A O 1
ATOM 2129 N N . ALA A 1 295 ? -15.094 11.930 -5.612 1.00 82.75 295 ALA A N 1
ATOM 2130 C CA . ALA A 1 295 ? -13.963 12.448 -4.841 1.00 82.75 295 ALA A CA 1
ATOM 2131 C C . ALA A 1 295 ? -14.355 13.129 -3.526 1.00 82.75 295 ALA A C 1
ATOM 2133 O O . ALA A 1 295 ? -13.612 13.042 -2.551 1.00 82.75 295 ALA A O 1
ATOM 2134 N N . ALA A 1 296 ? -15.536 13.749 -3.465 1.00 83.44 296 ALA A N 1
ATOM 2135 C CA . ALA A 1 296 ? -16.054 14.348 -2.236 1.00 83.44 296 ALA A CA 1
ATOM 2136 C C . ALA A 1 296 ? -16.178 13.336 -1.080 1.00 83.44 296 ALA A C 1
ATOM 2138 O O . ALA A 1 296 ? -16.098 13.721 0.083 1.00 83.44 296 ALA A O 1
ATOM 2139 N N . SER A 1 297 ? -16.348 12.044 -1.383 1.00 82.00 297 SER A N 1
ATOM 2140 C CA . SER A 1 297 ? -16.470 10.997 -0.364 1.00 82.00 297 SER A CA 1
ATOM 2141 C C . SER A 1 297 ? -15.133 10.564 0.248 1.00 82.00 297 SER A C 1
ATOM 2143 O O . SER A 1 297 ? -15.137 9.936 1.306 1.00 82.00 297 SER A O 1
ATOM 2145 N N . TRP A 1 298 ? -13.996 10.935 -0.358 1.00 83.75 298 TRP A N 1
ATOM 2146 C CA . TRP A 1 298 ? -12.661 10.605 0.156 1.00 83.75 298 TRP A CA 1
ATOM 2147 C C . TRP A 1 298 ? -11.678 11.766 0.263 1.00 83.75 298 TRP A C 1
ATOM 2149 O O . TRP A 1 298 ? -10.568 11.563 0.744 1.00 83.75 298 TRP A O 1
ATOM 2159 N N . SER A 1 299 ? -12.036 12.981 -0.146 1.00 82.50 299 SER A N 1
ATOM 2160 C CA . SER A 1 299 ? -11.113 14.124 -0.117 1.00 82.50 299 SER A CA 1
ATOM 2161 C C . SER A 1 299 ? -10.592 14.458 1.287 1.00 82.50 299 SER A C 1
ATOM 2163 O O . SER A 1 299 ? -9.517 15.034 1.422 1.00 82.50 299 SER A O 1
ATOM 2165 N N . SER A 1 300 ? -11.342 14.096 2.332 1.00 84.50 300 SER A N 1
ATOM 2166 C CA . SER A 1 300 ? -10.947 14.251 3.737 1.00 84.50 300 SER A CA 1
ATOM 2167 C C . SER A 1 300 ? -10.211 13.039 4.313 1.00 84.50 300 SER A C 1
ATOM 2169 O O . SER A 1 300 ? -9.764 13.087 5.459 1.00 84.50 300 SER A O 1
ATOM 2171 N N . LEU A 1 301 ? -10.092 11.942 3.561 1.00 86.81 301 LEU A N 1
ATOM 2172 C CA . LEU A 1 301 ? -9.446 10.737 4.057 1.00 86.81 301 LEU A CA 1
ATOM 2173 C C . LEU A 1 301 ? -7.928 10.889 4.027 1.00 86.81 301 LEU A C 1
ATOM 2175 O O . LEU A 1 301 ? -7.329 11.425 3.093 1.00 86.81 301 LEU A O 1
ATOM 2179 N N . SER A 1 302 ? -7.311 10.362 5.078 1.00 89.19 302 SER A N 1
ATOM 2180 C CA . SER A 1 302 ? -5.887 10.078 5.132 1.00 89.19 302 SER A CA 1
ATOM 2181 C C . SER A 1 302 ? -5.725 8.594 4.833 1.00 89.19 302 SER A C 1
ATOM 2183 O O . SER A 1 302 ? -6.089 7.754 5.655 1.00 89.19 302 SER A O 1
ATOM 2185 N N . THR A 1 303 ? -5.228 8.265 3.641 1.00 92.06 303 THR A N 1
ATOM 2186 C CA . THR A 1 303 ? -5.001 6.881 3.206 1.00 92.06 303 THR A CA 1
ATOM 2187 C C . THR A 1 303 ? -3.494 6.642 3.048 1.00 92.06 303 THR A C 1
ATOM 2189 O O . THR A 1 303 ? -2.920 6.986 2.002 1.00 92.06 303 THR A O 1
ATOM 2192 N N . PRO A 1 304 ? -2.841 6.070 4.077 1.00 90.12 304 PRO A N 1
ATOM 2193 C CA . PRO A 1 304 ? -1.423 5.758 4.092 1.00 90.12 304 PRO A CA 1
ATOM 2194 C C . PRO A 1 304 ? -0.979 4.925 2.896 1.00 90.12 304 PRO A C 1
ATOM 2196 O O . PRO A 1 304 ? -1.511 3.851 2.598 1.00 90.12 304 PRO A O 1
ATOM 2199 N N . ARG A 1 305 ? 0.056 5.415 2.222 1.00 93.06 305 ARG A N 1
ATOM 2200 C CA . ARG A 1 305 ? 0.688 4.729 1.104 1.00 93.06 305 ARG A CA 1
ATOM 2201 C C . ARG A 1 305 ? 2.181 5.009 1.043 1.00 93.06 305 ARG A C 1
ATOM 2203 O O . ARG A 1 305 ? 2.636 6.127 1.266 1.00 93.06 305 ARG A O 1
ATOM 2210 N N . MET A 1 306 ? 2.934 3.991 0.656 1.00 92.69 306 MET A N 1
ATOM 2211 C CA . MET A 1 306 ? 4.353 4.071 0.335 1.00 92.69 306 MET A CA 1
ATOM 2212 C C . MET A 1 306 ? 4.495 4.111 -1.181 1.00 92.69 306 MET A C 1
ATOM 2214 O O . MET A 1 306 ? 4.523 3.070 -1.836 1.00 92.69 306 MET A O 1
ATOM 2218 N N . GLY A 1 307 ? 4.517 5.321 -1.741 1.00 90.25 307 GLY A N 1
ATOM 2219 C CA . GLY A 1 307 ? 4.541 5.551 -3.182 1.00 90.25 307 GLY A CA 1
ATOM 2220 C C . GLY A 1 307 ? 5.883 6.092 -3.666 1.00 90.25 307 GLY A C 1
ATOM 2221 O O . GLY A 1 307 ? 6.120 7.293 -3.561 1.00 90.25 307 GLY A O 1
ATOM 2222 N N . MET A 1 308 ? 6.728 5.244 -4.263 1.00 91.62 308 MET A N 1
ATOM 2223 C CA . MET A 1 308 ? 8.010 5.687 -4.832 1.00 91.62 308 MET A CA 1
ATOM 2224 C C . MET A 1 308 ? 7.950 5.785 -6.355 1.00 91.62 308 MET A C 1
ATOM 2226 O O . MET A 1 308 ? 7.935 4.792 -7.089 1.00 91.62 308 MET A O 1
ATOM 2230 N N . ILE A 1 309 ? 7.899 7.017 -6.853 1.00 90.50 309 ILE A N 1
ATOM 2231 C CA . ILE A 1 309 ? 7.693 7.302 -8.274 1.00 90.50 309 ILE A CA 1
ATOM 2232 C C . ILE A 1 309 ? 8.852 6.751 -9.104 1.00 90.50 309 ILE A C 1
ATOM 2234 O O . ILE A 1 309 ? 10.023 7.072 -8.900 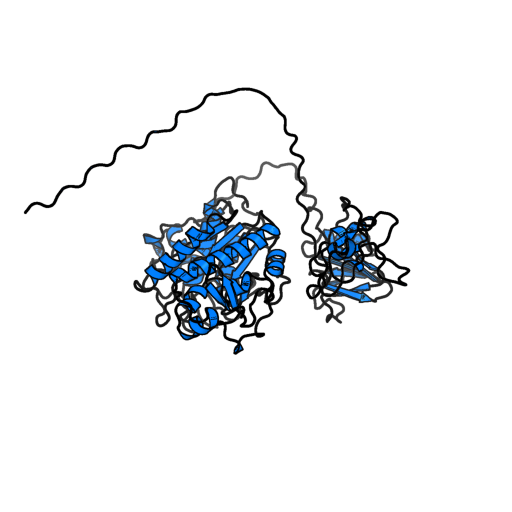1.00 90.50 309 ILE A O 1
ATOM 2238 N N . GLY A 1 310 ? 8.499 5.928 -10.088 1.00 88.50 310 GLY A N 1
ATOM 2239 C CA . GLY A 1 310 ? 9.442 5.353 -11.037 1.00 88.50 310 GLY A CA 1
ATOM 2240 C C . GLY A 1 310 ? 10.346 4.252 -10.482 1.00 88.50 310 GLY A C 1
ATOM 2241 O O . GLY A 1 310 ? 11.161 3.721 -11.234 1.00 88.50 310 GLY A O 1
ATOM 2242 N N . TRP A 1 311 ? 10.205 3.887 -9.207 1.00 92.94 311 TRP A N 1
ATOM 2243 C CA . TRP A 1 311 ? 10.906 2.739 -8.643 1.00 92.94 311 TRP A CA 1
ATOM 2244 C C . TRP A 1 311 ? 10.367 1.441 -9.243 1.00 92.94 311 TRP A C 1
ATOM 2246 O O . TRP A 1 311 ? 9.230 1.386 -9.710 1.00 92.94 311 TRP A O 1
ATOM 2256 N N . SER A 1 312 ? 11.197 0.407 -9.235 1.00 95.06 312 SER A N 1
ATOM 2257 C CA . SER A 1 312 ? 10.813 -0.966 -9.583 1.00 95.06 312 SER A CA 1
ATOM 2258 C C . SER A 1 312 ? 10.799 -1.824 -8.315 1.00 95.06 312 SER A C 1
ATOM 2260 O O . SER A 1 312 ? 11.192 -1.338 -7.251 1.00 95.06 312 SER A O 1
ATOM 2262 N N . SER A 1 313 ? 10.379 -3.086 -8.403 1.00 96.38 313 SER A N 1
ATOM 2263 C CA . SER A 1 313 ? 10.176 -3.947 -7.226 1.00 96.38 313 SER A CA 1
ATOM 2264 C C . SER A 1 313 ? 11.410 -4.067 -6.321 1.00 96.38 313 SER A C 1
ATOM 2266 O O . SER A 1 313 ? 11.276 -4.033 -5.096 1.00 96.38 313 SER A O 1
ATOM 2268 N N . TRP A 1 314 ? 12.620 -4.121 -6.896 1.00 94.81 314 TRP A N 1
ATOM 2269 C CA . TRP A 1 314 ? 13.876 -4.192 -6.134 1.00 94.81 314 TRP A CA 1
ATOM 2270 C C . TRP A 1 314 ? 14.133 -2.949 -5.283 1.00 94.81 314 TRP A C 1
ATOM 2272 O O . TRP A 1 314 ? 14.810 -3.048 -4.267 1.00 94.81 314 TRP A O 1
ATOM 2282 N N . GLY A 1 315 ? 13.547 -1.798 -5.620 1.00 92.94 315 GLY A N 1
ATOM 2283 C CA . GLY A 1 315 ? 13.675 -0.603 -4.792 1.00 92.94 315 GLY A CA 1
ATOM 2284 C C . GLY A 1 315 ? 13.063 -0.761 -3.400 1.00 92.94 315 GLY A C 1
ATOM 2285 O O . GLY A 1 315 ? 13.487 -0.088 -2.473 1.00 92.94 315 GLY A O 1
ATOM 2286 N N . PHE A 1 316 ? 12.114 -1.683 -3.240 1.00 95.19 316 PHE A N 1
ATOM 2287 C CA . PHE A 1 316 ? 11.396 -1.920 -1.985 1.00 95.19 316 PHE A CA 1
ATOM 2288 C C . PHE A 1 316 ? 11.868 -3.175 -1.248 1.00 95.19 316 PHE A C 1
ATOM 2290 O O . PHE A 1 316 ? 11.443 -3.413 -0.124 1.00 95.19 316 PHE A O 1
ATOM 2297 N N . ALA A 1 317 ? 12.675 -4.022 -1.890 1.00 96.56 317 ALA A N 1
ATOM 2298 C CA . ALA A 1 317 ? 12.966 -5.370 -1.402 1.00 96.56 317 ALA A CA 1
ATOM 2299 C C . ALA A 1 317 ? 14.249 -5.464 -0.559 1.00 96.56 317 ALA A C 1
ATOM 2301 O O . ALA A 1 317 ? 14.494 -6.495 0.071 1.00 96.56 317 ALA A O 1
ATOM 2302 N N . TYR A 1 318 ? 15.062 -4.407 -0.534 1.00 95.31 318 TYR A N 1
ATOM 2303 C CA . TYR A 1 318 ? 16.380 -4.415 0.092 1.00 95.31 318 TYR A CA 1
ATOM 2304 C C . TYR A 1 318 ? 16.562 -3.260 1.075 1.00 95.31 318 TYR A C 1
ATOM 2306 O O . TYR A 1 318 ? 15.964 -2.197 0.936 1.00 95.31 318 TYR A O 1
ATOM 2314 N N . ASP A 1 319 ? 17.401 -3.493 2.080 1.00 90.50 319 ASP A N 1
ATOM 2315 C CA . ASP A 1 319 ? 17.633 -2.545 3.173 1.00 90.50 319 ASP A CA 1
ATOM 2316 C C . ASP A 1 319 ? 18.706 -1.511 2.818 1.00 90.50 319 ASP A C 1
ATOM 2318 O O . ASP A 1 319 ? 18.690 -0.391 3.324 1.00 90.50 319 ASP A O 1
ATOM 2322 N N . SER A 1 320 ? 19.644 -1.885 1.945 1.00 90.88 320 SER A N 1
ATOM 2323 C CA . SER A 1 320 ? 20.799 -1.064 1.597 1.00 90.88 320 SER A CA 1
ATOM 2324 C C . SER A 1 320 ? 21.393 -1.441 0.233 1.00 90.88 320 SER A C 1
ATOM 2326 O O . SER A 1 320 ? 20.890 -2.304 -0.497 1.00 90.88 320 SER A O 1
ATOM 2328 N N . LYS A 1 321 ? 22.490 -0.764 -0.119 1.00 91.31 321 LYS A N 1
ATOM 2329 C CA . LYS A 1 321 ? 23.341 -1.078 -1.276 1.00 91.31 321 LYS A CA 1
ATOM 2330 C C . LYS A 1 321 ? 24.560 -1.940 -0.910 1.00 91.31 321 LYS A C 1
ATOM 2332 O O . LYS A 1 321 ? 25.477 -2.039 -1.713 1.00 91.31 321 LYS A O 1
ATOM 2337 N N . ALA A 1 322 ? 24.597 -2.523 0.288 1.00 91.62 322 ALA A N 1
ATOM 2338 C CA . ALA A 1 322 ? 25.771 -3.254 0.770 1.00 91.62 322 ALA A CA 1
ATOM 2339 C C . ALA A 1 322 ? 26.050 -4.551 -0.014 1.00 91.62 322 ALA A C 1
ATOM 2341 O O . ALA A 1 322 ? 27.192 -4.974 -0.112 1.00 91.62 322 ALA A O 1
ATOM 2342 N N . ASP A 1 323 ? 25.021 -5.164 -0.601 1.00 91.44 323 ASP A N 1
ATOM 2343 C CA . ASP A 1 323 ? 25.105 -6.364 -1.445 1.00 91.44 323 ASP A CA 1
ATOM 2344 C C . ASP A 1 323 ? 25.315 -6.049 -2.938 1.00 91.44 323 ASP A C 1
ATOM 2346 O O . ASP A 1 323 ? 25.137 -6.920 -3.791 1.00 91.44 323 ASP A O 1
ATOM 2350 N N . CYS A 1 324 ? 25.655 -4.803 -3.269 1.00 95.06 324 CYS A N 1
ATOM 2351 C CA . CYS A 1 324 ? 26.008 -4.408 -4.627 1.00 95.06 324 CYS A CA 1
ATOM 2352 C C . CYS A 1 324 ? 27.488 -4.661 -4.896 1.00 95.06 324 CYS A C 1
ATOM 2354 O O . CYS A 1 324 ? 28.336 -4.426 -4.038 1.00 95.06 324 CYS A O 1
ATOM 2356 N N . ASP A 1 325 ? 27.799 -5.074 -6.118 1.00 96.88 325 ASP A N 1
ATOM 2357 C CA . ASP A 1 325 ? 29.162 -5.085 -6.622 1.00 96.88 325 ASP A CA 1
ATOM 2358 C C . ASP A 1 325 ? 29.716 -3.657 -6.795 1.00 96.88 325 ASP A C 1
ATOM 2360 O O . ASP A 1 325 ? 29.013 -2.651 -6.645 1.00 96.88 325 ASP A O 1
ATOM 2364 N N . ALA A 1 326 ? 31.003 -3.570 -7.135 1.00 95.69 326 ALA A N 1
ATOM 2365 C CA . ALA A 1 326 ? 31.696 -2.301 -7.349 1.00 95.69 326 ALA A CA 1
ATOM 2366 C C . ALA A 1 326 ? 31.097 -1.455 -8.491 1.00 95.69 326 ALA A C 1
ATOM 2368 O O . ALA A 1 326 ? 31.333 -0.250 -8.554 1.00 95.69 326 ALA A O 1
ATOM 2369 N N . GLU A 1 327 ? 30.312 -2.061 -9.385 1.00 94.88 327 GLU A N 1
ATOM 2370 C CA . GLU A 1 327 ? 29.621 -1.368 -10.471 1.00 94.88 327 GLU A CA 1
ATOM 2371 C C . GLU A 1 327 ? 28.197 -0.925 -10.082 1.00 94.88 327 GLU A C 1
ATOM 2373 O O . GLU A 1 327 ? 27.506 -0.277 -10.872 1.00 94.88 327 GLU A O 1
ATOM 2378 N N . GLY A 1 328 ? 27.746 -1.239 -8.864 1.00 95.25 328 GLY A N 1
ATOM 2379 C CA . GLY A 1 328 ? 26.427 -0.874 -8.360 1.00 95.25 328 GLY A CA 1
ATOM 2380 C C . GLY A 1 328 ? 25.304 -1.806 -8.819 1.00 95.25 328 GLY A C 1
ATOM 2381 O O . GLY A 1 328 ? 24.156 -1.358 -8.916 1.00 95.25 328 GLY A O 1
ATOM 2382 N N . TYR A 1 329 ? 25.605 -3.078 -9.091 1.00 96.75 329 TYR A N 1
ATOM 2383 C CA . TYR A 1 329 ? 24.630 -4.112 -9.449 1.00 96.75 329 TYR A CA 1
ATOM 2384 C C . TYR A 1 329 ? 24.597 -5.238 -8.416 1.00 96.75 329 TYR A C 1
ATOM 2386 O O . TYR A 1 329 ? 25.568 -5.500 -7.719 1.00 96.75 329 TYR A O 1
ATOM 2394 N N . ARG A 1 330 ? 23.467 -5.939 -8.328 1.00 97.31 330 ARG A N 1
ATOM 2395 C CA . ARG A 1 330 ? 23.309 -7.159 -7.526 1.00 97.31 330 ARG A CA 1
ATOM 2396 C C . ARG A 1 330 ? 22.686 -8.266 -8.363 1.00 97.31 330 ARG A C 1
ATOM 2398 O O . ARG A 1 330 ? 21.982 -7.986 -9.330 1.00 97.31 330 ARG A O 1
ATOM 2405 N N . GLN A 1 331 ? 22.905 -9.519 -7.983 1.00 98.00 331 GLN A N 1
ATOM 2406 C CA . GLN A 1 331 ? 22.297 -10.659 -8.669 1.00 98.00 331 GLN A CA 1
ATOM 2407 C C . GLN A 1 331 ? 20.888 -10.928 -8.132 1.00 98.00 331 GLN A C 1
ATOM 2409 O O . GLN A 1 331 ? 20.707 -11.195 -6.943 1.00 98.00 331 GLN A O 1
ATOM 2414 N N . ILE A 1 332 ? 19.886 -10.886 -9.010 1.00 98.06 332 ILE A N 1
ATOM 2415 C CA . ILE A 1 332 ? 18.493 -11.213 -8.682 1.00 98.06 332 ILE A CA 1
ATOM 2416 C C . ILE A 1 332 ? 17.979 -12.205 -9.716 1.00 98.06 332 ILE A C 1
ATOM 2418 O O . ILE A 1 332 ? 17.912 -11.891 -10.900 1.00 98.06 332 ILE A O 1
ATOM 2422 N N . ALA A 1 333 ? 17.628 -13.411 -9.264 1.00 97.69 333 ALA A N 1
ATOM 2423 C CA . ALA A 1 333 ? 17.155 -14.493 -10.131 1.00 97.69 333 ALA A CA 1
ATOM 2424 C C . ALA A 1 333 ? 18.076 -14.769 -11.345 1.00 97.69 333 ALA A C 1
ATOM 2426 O O . ALA A 1 333 ? 17.600 -15.065 -12.435 1.00 97.69 333 ALA A O 1
ATOM 2427 N N . GLY A 1 334 ? 19.395 -14.650 -11.153 1.00 97.50 334 GLY A N 1
ATOM 2428 C CA . GLY A 1 334 ? 20.402 -14.877 -12.197 1.00 97.50 334 GLY A CA 1
ATOM 2429 C C . GLY A 1 334 ? 20.666 -13.690 -13.130 1.00 97.50 334 GLY A C 1
ATOM 2430 O O . GLY A 1 334 ? 21.461 -13.831 -14.055 1.00 97.50 334 GLY A O 1
ATOM 2431 N N . TYR A 1 335 ? 20.037 -12.534 -12.900 1.00 98.12 335 TYR A N 1
ATOM 2432 C CA . TYR A 1 335 ? 20.270 -11.319 -13.679 1.00 98.12 335 TYR A CA 1
ATOM 2433 C C . TYR A 1 335 ? 21.008 -10.258 -12.850 1.00 98.12 335 TYR A C 1
ATOM 2435 O O . TYR A 1 335 ? 20.672 -10.068 -11.676 1.00 98.12 335 TYR A O 1
ATOM 2443 N N . PRO A 1 336 ? 21.953 -9.507 -13.447 1.00 97.88 336 PRO A N 1
ATOM 2444 C CA . PRO A 1 336 ? 22.475 -8.296 -12.828 1.00 97.88 336 PRO A CA 1
ATOM 2445 C C . PRO A 1 336 ? 21.370 -7.235 -12.805 1.00 97.88 336 PRO A C 1
ATOM 2447 O O . PRO A 1 336 ? 20.787 -6.921 -13.840 1.00 97.88 336 PRO A O 1
ATOM 2450 N N . VAL A 1 337 ? 21.075 -6.677 -11.634 1.00 97.31 337 VAL A N 1
ATOM 2451 C CA . VAL A 1 337 ? 20.054 -5.639 -11.442 1.00 97.31 337 VAL A CA 1
ATOM 2452 C C . VAL A 1 337 ? 20.663 -4.452 -10.715 1.00 97.31 337 VAL A C 1
ATOM 2454 O O . VAL A 1 337 ? 21.326 -4.614 -9.692 1.00 97.31 337 VAL A O 1
ATOM 2457 N N . SER A 1 338 ? 20.444 -3.250 -11.243 1.00 95.69 338 SER A N 1
ATOM 2458 C CA . SER A 1 338 ? 20.979 -2.019 -10.670 1.00 95.69 338 SER A CA 1
ATOM 2459 C C . SER A 1 338 ? 20.456 -1.793 -9.256 1.00 95.69 338 SER A C 1
ATOM 2461 O O . SER A 1 338 ? 19.256 -1.845 -8.995 1.00 95.69 338 SER A O 1
ATOM 2463 N N . CYS A 1 339 ? 21.359 -1.419 -8.359 1.00 93.50 339 CYS A N 1
ATOM 2464 C CA . CYS A 1 339 ? 21.041 -0.980 -7.007 1.00 93.50 339 CYS A CA 1
ATOM 2465 C C . CYS A 1 339 ? 20.506 0.458 -6.932 1.00 93.50 339 CYS A C 1
ATOM 2467 O O . CYS A 1 339 ? 20.313 1.008 -5.846 1.00 93.50 339 CYS A O 1
ATOM 2469 N N . THR A 1 340 ? 20.333 1.119 -8.078 1.00 90.06 340 THR A N 1
ATOM 2470 C CA . THR A 1 340 ? 19.764 2.461 -8.140 1.00 90.06 340 THR A CA 1
ATOM 2471 C C . THR A 1 340 ? 18.244 2.398 -8.067 1.00 90.06 340 THR A C 1
ATOM 2473 O O . THR A 1 340 ? 17.574 1.977 -9.009 1.00 90.06 340 THR A O 1
ATOM 2476 N N . ASN A 1 341 ? 17.699 2.908 -6.966 1.00 82.88 341 ASN A N 1
ATOM 2477 C CA . ASN A 1 341 ? 16.261 3.019 -6.753 1.00 82.88 341 ASN A CA 1
ATOM 2478 C C . ASN A 1 341 ? 15.759 4.327 -7.366 1.00 82.88 341 ASN A C 1
ATOM 2480 O O . ASN A 1 341 ? 15.691 5.359 -6.698 1.00 82.88 341 ASN A O 1
ATOM 2484 N N . ALA A 1 342 ? 15.507 4.317 -8.675 1.00 83.62 342 ALA A N 1
ATOM 2485 C CA . ALA A 1 342 ? 15.024 5.495 -9.380 1.00 83.62 342 ALA A CA 1
ATOM 2486 C C . ALA A 1 342 ? 14.367 5.152 -10.720 1.00 83.62 342 ALA A C 1
ATOM 2488 O O . ALA A 1 342 ? 14.516 4.043 -11.239 1.00 83.62 342 ALA A O 1
ATOM 2489 N N . TRP A 1 343 ? 13.703 6.144 -11.322 1.00 83.50 343 TRP A N 1
ATOM 2490 C CA . TRP A 1 343 ? 13.159 6.008 -12.669 1.00 83.50 343 TRP A CA 1
ATOM 2491 C C . TRP A 1 343 ? 14.229 5.570 -13.665 1.00 83.50 343 TRP A C 1
ATOM 2493 O O . TRP A 1 343 ? 15.249 6.246 -13.817 1.00 83.50 343 TRP A O 1
ATOM 2503 N N . ALA A 1 344 ? 13.978 4.453 -14.356 1.00 84.31 344 ALA A N 1
ATOM 2504 C CA . ALA A 1 344 ? 14.903 3.874 -15.331 1.00 84.31 344 ALA A CA 1
ATOM 2505 C C . ALA A 1 344 ? 16.322 3.634 -14.775 1.00 84.31 344 ALA A C 1
ATOM 2507 O O . ALA A 1 344 ? 17.292 3.688 -15.530 1.00 84.31 344 ALA A O 1
ATOM 2508 N N . CYS A 1 345 ? 16.444 3.438 -13.455 1.00 87.81 345 CYS A N 1
ATOM 2509 C CA . CYS A 1 345 ? 17.720 3.317 -12.745 1.00 87.81 345 CYS A CA 1
ATOM 2510 C C . CYS A 1 345 ? 18.673 4.491 -13.004 1.00 87.81 345 CYS A C 1
ATOM 2512 O O . CYS A 1 345 ? 19.887 4.362 -12.894 1.00 87.81 345 CYS A O 1
ATOM 2514 N N . ASN A 1 346 ? 18.128 5.649 -13.379 1.00 84.81 346 ASN A N 1
ATOM 2515 C CA . ASN A 1 346 ? 18.915 6.784 -13.813 1.00 84.81 346 ASN A CA 1
ATOM 2516 C C . ASN A 1 346 ? 19.521 7.502 -12.592 1.00 84.81 346 ASN A C 1
ATOM 2518 O O . ASN A 1 346 ? 18.762 8.010 -11.758 1.00 84.81 346 ASN A O 1
ATOM 2522 N N . PRO A 1 347 ? 20.861 7.627 -12.507 1.00 81.44 347 PRO A N 1
ATOM 2523 C CA . PRO A 1 347 ? 21.528 8.282 -11.385 1.00 81.44 347 PRO A CA 1
ATOM 2524 C C . PRO A 1 347 ? 21.064 9.720 -11.129 1.00 81.44 347 PRO A C 1
ATOM 2526 O O . PRO A 1 347 ? 21.054 10.159 -9.987 1.00 81.44 347 PRO A O 1
ATOM 2529 N N . LYS A 1 348 ? 20.578 10.442 -12.152 1.00 82.44 348 LYS A N 1
ATOM 2530 C CA . LYS A 1 348 ? 20.044 11.815 -12.010 1.00 82.44 348 LYS A CA 1
ATOM 2531 C C . LYS A 1 348 ? 18.812 11.918 -11.102 1.00 82.44 348 LYS A C 1
ATOM 2533 O O . LYS A 1 348 ? 18.394 13.018 -10.744 1.00 82.44 348 LYS A O 1
ATOM 2538 N N . TRP A 1 349 ? 18.181 10.789 -10.801 1.00 75.25 349 TRP A N 1
ATOM 2539 C CA . TRP A 1 349 ? 17.029 10.699 -9.912 1.00 75.25 349 TRP A CA 1
ATOM 2540 C C . TRP A 1 349 ? 17.397 10.137 -8.530 1.00 75.25 349 TRP A C 1
ATOM 2542 O O . TRP A 1 349 ? 16.521 10.052 -7.672 1.00 75.25 349 TRP A O 1
ATOM 2552 N N . GLN A 1 350 ? 18.668 9.786 -8.292 1.00 75.12 350 GLN A N 1
ATOM 2553 C CA . GLN A 1 350 ? 19.147 9.398 -6.963 1.00 75.12 350 GLN A CA 1
ATOM 2554 C C . GLN A 1 350 ? 19.010 10.571 -5.984 1.00 75.12 350 GLN A C 1
ATOM 2556 O O . GLN A 1 350 ? 19.213 11.726 -6.351 1.00 75.12 350 GLN A O 1
ATOM 2561 N N . GLY A 1 351 ? 18.623 10.270 -4.742 1.00 71.56 351 GLY A N 1
ATOM 2562 C CA . GLY A 1 351 ? 18.461 11.264 -3.675 1.00 71.56 351 GLY A CA 1
ATOM 2563 C C . GLY A 1 351 ? 17.191 12.119 -3.758 1.00 71.56 351 GLY A C 1
ATOM 2564 O O . GLY A 1 351 ? 16.888 12.826 -2.807 1.00 71.56 351 GLY A O 1
ATOM 2565 N N . LYS A 1 352 ? 16.405 12.040 -4.845 1.00 74.81 352 LYS A N 1
ATOM 2566 C CA . LYS A 1 352 ? 15.116 12.758 -4.944 1.00 74.81 352 LYS A CA 1
ATOM 2567 C C . LYS A 1 352 ? 14.006 12.157 -4.085 1.00 74.81 352 LYS A C 1
ATOM 2569 O O . LYS A 1 352 ? 13.018 12.831 -3.816 1.00 74.81 352 LYS A O 1
ATOM 2574 N N . TYR A 1 353 ? 14.156 10.893 -3.706 1.00 74.06 353 TYR A N 1
ATOM 2575 C CA . TYR A 1 353 ? 13.258 10.195 -2.797 1.00 74.06 353 TYR A CA 1
ATOM 2576 C C . TYR A 1 353 ? 14.073 9.706 -1.604 1.00 74.06 353 TYR A C 1
ATOM 2578 O O . TYR A 1 353 ? 15.218 9.280 -1.808 1.00 74.06 353 TYR A O 1
ATOM 2586 N N . PRO A 1 354 ? 13.512 9.757 -0.384 1.00 76.31 354 PRO A N 1
ATOM 2587 C CA . PRO A 1 354 ? 14.173 9.188 0.776 1.00 76.31 354 PRO A CA 1
ATOM 2588 C C . PRO A 1 354 ? 14.448 7.705 0.526 1.00 76.31 354 PRO A C 1
ATOM 2590 O O . PRO A 1 354 ? 13.679 7.008 -0.145 1.00 76.31 354 PRO A O 1
ATOM 2593 N N . SER A 1 355 ? 15.573 7.219 1.043 1.00 75.00 355 SER A N 1
ATOM 2594 C CA . SER A 1 355 ? 15.872 5.795 0.998 1.00 75.00 355 SER A CA 1
ATOM 2595 C C . SER A 1 355 ? 14.822 5.046 1.810 1.00 75.00 355 SER A C 1
ATOM 2597 O O . SER A 1 355 ? 14.697 5.264 3.013 1.00 75.00 355 SER A O 1
ATOM 2599 N N . LEU A 1 356 ? 14.088 4.153 1.155 1.00 84.81 356 LEU A N 1
ATOM 2600 C CA . LEU A 1 356 ? 13.168 3.248 1.818 1.00 84.81 356 LEU A CA 1
ATOM 2601 C C . LEU A 1 356 ? 13.860 1.909 2.036 1.00 84.81 356 LEU A C 1
ATOM 2603 O O . LEU A 1 356 ? 14.184 1.208 1.082 1.00 84.81 356 LEU A O 1
ATOM 2607 N N . ASN A 1 357 ? 14.090 1.586 3.301 1.00 89.75 357 ASN A N 1
ATOM 2608 C CA . ASN A 1 357 ? 14.637 0.311 3.736 1.00 89.75 357 ASN A CA 1
ATOM 2609 C C . ASN A 1 357 ? 13.489 -0.710 3.875 1.00 89.75 357 ASN A C 1
ATOM 2611 O O . ASN A 1 357 ? 12.452 -0.402 4.467 1.00 89.75 357 ASN A O 1
ATOM 2615 N N . ALA A 1 358 ? 13.661 -1.919 3.332 1.00 93.75 358 ALA A N 1
ATOM 2616 C CA . ALA A 1 358 ? 12.626 -2.954 3.345 1.00 93.75 358 ALA A CA 1
ATOM 2617 C C . ALA A 1 358 ? 12.248 -3.425 4.762 1.00 93.75 358 ALA A C 1
ATOM 2619 O O . ALA A 1 358 ? 11.083 -3.725 5.016 1.00 93.75 358 ALA A O 1
ATOM 2620 N N . THR A 1 359 ? 13.200 -3.469 5.694 1.00 90.06 359 THR A N 1
ATOM 2621 C CA . THR A 1 359 ? 12.948 -3.727 7.120 1.00 90.06 359 THR A CA 1
ATOM 2622 C C . THR A 1 359 ? 12.131 -2.602 7.748 1.00 90.06 359 THR A C 1
ATOM 2624 O O . THR A 1 359 ? 11.132 -2.888 8.399 1.00 90.06 359 THR A O 1
ATOM 2627 N N . ALA A 1 360 ? 12.482 -1.335 7.504 1.00 87.06 360 ALA A N 1
ATOM 2628 C CA . ALA A 1 360 ? 11.701 -0.201 8.012 1.00 87.06 360 ALA A CA 1
ATOM 2629 C C . ALA A 1 360 ? 10.260 -0.212 7.469 1.00 87.06 360 ALA A C 1
ATOM 2631 O O . ALA A 1 360 ? 9.309 0.022 8.213 1.00 87.06 360 ALA A O 1
ATOM 2632 N N . LEU A 1 361 ? 10.093 -0.562 6.188 1.00 93.44 361 LEU A N 1
ATOM 2633 C CA . LEU A 1 361 ? 8.784 -0.784 5.576 1.00 93.44 361 LEU A CA 1
ATOM 2634 C C . LEU A 1 361 ? 8.016 -1.890 6.299 1.00 93.44 361 LEU A C 1
ATOM 2636 O O . LEU A 1 361 ? 6.891 -1.661 6.730 1.00 93.44 361 LEU A O 1
ATOM 2640 N N . ALA A 1 362 ? 8.626 -3.066 6.453 1.00 94.56 362 ALA A N 1
ATOM 2641 C CA . ALA A 1 362 ? 8.004 -4.207 7.114 1.00 94.56 362 ALA A CA 1
ATOM 2642 C C . ALA A 1 362 ? 7.579 -3.886 8.553 1.00 94.56 362 ALA A C 1
ATOM 2644 O O . ALA A 1 362 ? 6.482 -4.260 8.960 1.00 94.56 362 ALA A O 1
ATOM 2645 N N . VAL A 1 363 ? 8.418 -3.163 9.301 1.00 86.75 363 VAL A N 1
ATOM 2646 C CA . VAL A 1 363 ? 8.110 -2.698 10.659 1.00 86.75 363 VAL A CA 1
ATOM 2647 C C . VAL A 1 363 ? 6.907 -1.761 10.649 1.00 86.75 363 VAL A C 1
ATOM 2649 O O . VAL A 1 363 ? 5.995 -1.949 11.446 1.00 86.75 363 VAL A O 1
ATOM 2652 N N . GLY A 1 364 ? 6.866 -0.783 9.744 1.00 86.88 364 GLY A N 1
ATOM 2653 C CA . GLY A 1 364 ? 5.776 0.191 9.729 1.00 86.88 364 GLY A CA 1
ATOM 2654 C C . GLY A 1 364 ? 4.432 -0.353 9.241 1.00 86.88 364 GLY A C 1
ATOM 2655 O O . GLY A 1 364 ? 3.431 0.313 9.450 1.00 86.88 364 GLY A O 1
ATOM 2656 N N . VAL A 1 365 ? 4.381 -1.543 8.627 1.00 93.75 365 VAL A N 1
ATOM 2657 C CA . VAL A 1 365 ? 3.119 -2.188 8.198 1.00 93.75 365 VAL A CA 1
ATOM 2658 C C . VAL A 1 365 ? 2.763 -3.439 9.008 1.00 93.75 365 VAL A C 1
ATOM 2660 O O . VAL A 1 365 ? 1.869 -4.196 8.628 1.00 93.75 365 VAL A O 1
ATOM 2663 N N . ARG A 1 366 ? 3.477 -3.710 10.105 1.00 93.25 366 ARG A N 1
ATOM 2664 C CA . ARG A 1 366 ? 3.340 -4.957 10.882 1.00 93.25 366 ARG A CA 1
ATOM 2665 C C . ARG A 1 366 ? 1.989 -5.119 11.576 1.00 93.25 366 ARG A C 1
ATOM 2667 O O . ARG A 1 366 ? 1.615 -6.224 11.943 1.00 93.25 366 ARG A O 1
ATOM 2674 N N . ASP A 1 367 ? 1.280 -4.029 11.803 1.00 90.06 367 ASP A N 1
ATOM 2675 C CA . ASP A 1 367 ? -0.025 -3.952 12.461 1.00 90.06 367 ASP A CA 1
ATOM 2676 C C . ASP A 1 367 ? -1.196 -3.939 11.466 1.00 90.06 367 ASP A C 1
ATOM 2678 O O . ASP A 1 367 ? -2.359 -3.876 11.865 1.00 90.06 367 ASP A O 1
ATOM 2682 N N . ALA A 1 368 ? -0.908 -4.019 10.167 1.00 95.62 368 ALA A N 1
ATOM 2683 C CA . ALA A 1 368 ? -1.924 -4.060 9.134 1.00 95.62 368 ALA A CA 1
ATOM 2684 C C . ALA A 1 368 ? -2.768 -5.336 9.222 1.00 95.62 368 ALA A C 1
ATOM 2686 O O . ALA A 1 368 ? -2.256 -6.439 9.418 1.00 95.62 368 ALA A O 1
ATOM 2687 N N . ASN A 1 369 ? -4.062 -5.222 8.931 1.00 97.25 369 ASN A N 1
ATOM 2688 C CA . ASN A 1 369 ? -4.852 -6.392 8.569 1.00 97.25 369 ASN A CA 1
ATOM 2689 C C . ASN A 1 369 ? -4.403 -6.932 7.206 1.00 97.25 369 ASN A C 1
ATOM 2691 O O . ASN A 1 369 ? -4.277 -8.146 7.023 1.00 97.25 369 ASN A O 1
ATOM 2695 N N . PHE A 1 370 ? -4.133 -6.030 6.256 1.00 98.25 370 PHE A N 1
ATOM 2696 C CA . PHE A 1 370 ? -3.571 -6.395 4.963 1.00 98.25 370 PHE A CA 1
ATOM 2697 C C . PHE A 1 370 ? -2.694 -5.303 4.340 1.00 98.25 370 PHE A C 1
ATOM 2699 O O . PHE A 1 370 ? -2.832 -4.118 4.625 1.00 98.25 370 PHE A O 1
ATOM 2706 N N . VAL A 1 371 ? -1.793 -5.700 3.446 1.00 98.06 371 VAL A N 1
ATOM 2707 C CA . VAL A 1 371 ? -0.928 -4.806 2.669 1.00 98.06 371 VAL A CA 1
ATOM 2708 C C . VAL A 1 371 ? -1.133 -5.090 1.189 1.00 98.06 371 VAL A C 1
ATOM 2710 O O . VAL A 1 371 ? -1.061 -6.240 0.754 1.00 98.06 371 VAL A O 1
ATOM 2713 N N . VAL A 1 372 ? -1.364 -4.040 0.403 1.00 98.50 372 VAL A N 1
ATOM 2714 C CA . VAL A 1 372 ? -1.510 -4.137 -1.051 1.00 98.50 372 VAL A CA 1
ATOM 2715 C C . VAL A 1 372 ? -0.179 -3.799 -1.716 1.00 98.50 372 VAL A C 1
ATOM 2717 O O . VAL A 1 372 ? 0.271 -2.652 -1.669 1.00 98.50 372 VAL A O 1
ATOM 2720 N N . LEU A 1 373 ? 0.452 -4.784 -2.356 1.00 98.44 373 LEU A N 1
ATOM 2721 C CA . LEU A 1 373 ? 1.699 -4.611 -3.100 1.00 98.44 373 LEU A CA 1
ATOM 2722 C C . LEU A 1 373 ? 1.402 -4.357 -4.580 1.00 98.44 373 LEU A C 1
ATOM 2724 O O . LEU A 1 373 ? 0.880 -5.210 -5.289 1.00 98.44 373 LEU A O 1
ATOM 2728 N N . SER A 1 374 ? 1.789 -3.184 -5.062 1.00 97.69 374 SER A N 1
ATOM 2729 C CA . SER A 1 374 ? 1.654 -2.737 -6.455 1.00 97.69 374 SER A CA 1
ATOM 2730 C C . SER A 1 374 ? 2.968 -2.142 -6.991 1.00 97.69 374 SER A C 1
ATOM 2732 O O . SER A 1 374 ? 3.015 -1.357 -7.936 1.00 97.69 374 SER A O 1
ATOM 2734 N N . ASN A 1 375 ? 4.081 -2.514 -6.361 1.00 95.25 375 ASN A N 1
ATOM 2735 C CA . ASN A 1 375 ? 5.408 -1.926 -6.526 1.00 95.25 375 ASN A CA 1
ATOM 2736 C C . ASN A 1 375 ? 6.220 -2.472 -7.717 1.00 95.25 375 ASN A C 1
ATOM 2738 O O . ASN A 1 375 ? 7.404 -2.168 -7.835 1.00 95.25 375 ASN A O 1
ATOM 2742 N N . TRP A 1 376 ? 5.607 -3.259 -8.603 1.00 96.50 376 TRP A N 1
ATOM 2743 C CA . TRP A 1 376 ? 6.301 -3.982 -9.678 1.00 96.50 376 TRP A CA 1
ATOM 2744 C C . TRP A 1 376 ? 5.910 -3.547 -11.101 1.00 96.50 376 TRP A C 1
ATOM 2746 O O . TRP A 1 376 ? 6.384 -4.095 -12.095 1.00 96.50 376 TRP A O 1
ATOM 2756 N N . ILE A 1 377 ? 5.060 -2.523 -11.232 1.00 93.81 377 ILE A N 1
ATOM 2757 C CA . ILE A 1 377 ? 4.523 -2.066 -12.529 1.00 93.81 377 ILE A CA 1
ATOM 2758 C C . ILE A 1 377 ? 5.626 -1.613 -13.507 1.00 93.81 377 ILE A C 1
ATOM 2760 O O . ILE A 1 377 ? 5.451 -1.714 -14.731 1.00 93.81 377 ILE A O 1
ATOM 2764 N N . ASN A 1 378 ? 6.764 -1.145 -12.981 1.00 94.44 378 ASN A N 1
ATOM 2765 C CA . ASN A 1 378 ? 7.883 -0.618 -13.763 1.00 94.44 378 ASN A CA 1
ATOM 2766 C C . ASN A 1 378 ? 8.904 -1.678 -14.206 1.00 94.44 378 ASN A C 1
ATOM 2768 O O . ASN A 1 378 ? 9.658 -1.405 -15.140 1.00 94.44 378 ASN A O 1
ATOM 2772 N N . ASP A 1 379 ? 8.895 -2.882 -13.632 1.00 95.44 379 ASP A N 1
ATOM 2773 C CA . ASP A 1 379 ? 9.906 -3.919 -13.882 1.00 95.44 379 ASP A CA 1
ATOM 2774 C C . ASP A 1 379 ? 9.966 -4.307 -15.370 1.00 95.44 379 ASP A C 1
ATOM 2776 O O . ASP A 1 379 ? 10.978 -4.121 -16.050 1.00 95.44 379 ASP A O 1
ATOM 2780 N N . ALA A 1 380 ? 8.826 -4.715 -15.938 1.00 93.62 380 ALA A N 1
ATOM 2781 C CA . ALA A 1 380 ? 8.726 -5.067 -17.356 1.00 93.62 380 ALA A CA 1
ATOM 2782 C C . ALA A 1 380 ? 9.030 -3.878 -18.288 1.00 93.62 380 ALA A C 1
ATOM 2784 O O . ALA A 1 380 ? 9.472 -4.051 -19.429 1.00 93.62 380 ALA A O 1
ATOM 2785 N N . LYS A 1 381 ? 8.798 -2.641 -17.824 1.00 91.62 381 LYS A N 1
ATOM 2786 C CA . LYS A 1 381 ? 9.144 -1.432 -18.582 1.00 91.62 381 LYS A CA 1
ATOM 2787 C C . LYS A 1 381 ? 10.656 -1.221 -18.617 1.00 91.62 381 LYS A C 1
ATOM 2789 O O . LYS A 1 381 ? 11.162 -0.889 -19.692 1.00 91.62 381 LYS A O 1
ATOM 2794 N N . ALA A 1 382 ? 11.343 -1.447 -17.497 1.00 92.19 382 ALA A N 1
ATOM 2795 C CA . ALA A 1 382 ? 12.795 -1.389 -17.404 1.00 92.19 382 ALA A CA 1
ATOM 2796 C C . ALA A 1 382 ? 13.461 -2.445 -18.299 1.00 92.19 382 ALA A C 1
ATOM 2798 O O . ALA A 1 382 ? 14.425 -2.128 -18.986 1.00 92.19 382 ALA A O 1
ATOM 2799 N N . ALA A 1 383 ? 12.901 -3.655 -18.380 1.00 92.31 383 ALA A N 1
ATOM 2800 C CA . ALA A 1 383 ? 13.442 -4.716 -19.231 1.00 92.31 383 ALA A CA 1
ATOM 2801 C C . ALA A 1 383 ? 13.211 -4.469 -20.735 1.00 92.31 383 ALA A C 1
ATOM 2803 O O . ALA A 1 383 ? 14.051 -4.796 -21.565 1.00 92.31 383 ALA A O 1
ATOM 2804 N N . ARG A 1 384 ? 12.080 -3.860 -21.119 1.00 91.06 384 ARG A N 1
ATOM 2805 C CA . ARG A 1 384 ? 11.711 -3.693 -22.539 1.00 91.06 384 ARG A CA 1
ATOM 2806 C C . ARG A 1 384 ? 12.361 -2.488 -23.229 1.00 91.06 384 ARG A C 1
ATOM 2808 O O . ARG A 1 384 ? 12.501 -2.483 -24.448 1.00 91.06 384 ARG A O 1
ATOM 2815 N N . GLN A 1 385 ? 12.655 -1.411 -22.505 1.00 87.81 385 GLN A N 1
ATOM 2816 C CA . GLN A 1 385 ? 13.180 -0.185 -23.118 1.00 87.81 385 GLN A CA 1
ATOM 2817 C C . GLN A 1 385 ? 14.709 -0.239 -23.193 1.00 87.81 385 GLN A C 1
ATOM 2819 O O . GLN A 1 385 ? 15.341 -0.417 -22.165 1.00 87.81 385 GLN A O 1
ATOM 2824 N N . ALA A 1 386 ? 15.304 -0.018 -24.372 1.00 81.62 386 ALA A N 1
ATOM 2825 C CA . ALA A 1 386 ? 16.752 -0.168 -24.580 1.00 81.62 386 ALA A CA 1
ATOM 2826 C C . ALA A 1 386 ? 17.615 0.618 -23.572 1.00 81.62 386 ALA A C 1
ATOM 2828 O O . ALA A 1 386 ? 18.511 0.048 -22.960 1.00 81.62 386 ALA A O 1
ATOM 2829 N N . GLY A 1 387 ? 17.313 1.903 -23.344 1.00 87.81 387 GLY A N 1
ATOM 2830 C CA . GLY A 1 387 ? 18.033 2.726 -22.362 1.00 87.81 387 GLY A CA 1
ATOM 2831 C C . GLY A 1 387 ? 17.914 2.190 -20.927 1.00 87.81 387 GLY A C 1
ATOM 2832 O O . GLY A 1 387 ? 18.929 1.875 -20.315 1.00 87.81 387 GLY A O 1
ATOM 2833 N N . PRO A 1 388 ? 16.693 2.035 -20.387 1.00 86.06 388 PRO A N 1
ATOM 2834 C CA . PRO A 1 388 ? 16.482 1.405 -19.087 1.00 86.06 388 PRO A CA 1
ATOM 2835 C C . PRO A 1 388 ? 17.067 -0.004 -18.972 1.00 86.06 388 PRO A C 1
ATOM 2837 O O . PRO A 1 388 ? 17.623 -0.311 -17.932 1.00 86.06 388 PRO A O 1
ATOM 2840 N N . ARG A 1 389 ? 17.029 -0.842 -20.014 1.00 89.75 389 ARG A N 1
ATOM 2841 C CA . ARG A 1 389 ? 17.619 -2.188 -19.979 1.00 89.75 389 ARG A CA 1
ATOM 2842 C C . ARG A 1 389 ? 19.131 -2.124 -19.797 1.00 89.75 389 ARG A C 1
ATOM 2844 O O . ARG A 1 389 ? 19.673 -2.833 -18.955 1.00 89.75 389 ARG A O 1
ATOM 2851 N N . LYS A 1 390 ? 19.792 -1.216 -20.516 1.00 91.81 390 LYS A N 1
ATOM 2852 C CA . LYS A 1 390 ? 21.226 -0.962 -20.371 1.00 91.81 390 LYS A CA 1
ATOM 2853 C C . LYS A 1 390 ? 21.613 -0.593 -18.944 1.00 91.81 390 LYS A C 1
ATOM 2855 O O . LYS A 1 390 ? 22.565 -1.142 -18.405 1.00 91.81 390 LYS A O 1
ATOM 2860 N N . VAL A 1 391 ? 20.862 0.319 -18.330 1.00 93.19 391 VAL A N 1
ATOM 2861 C CA . VAL A 1 391 ? 21.202 0.868 -17.007 1.00 93.19 391 VAL A CA 1
ATOM 2862 C C . VAL A 1 391 ? 20.700 -0.015 -15.862 1.00 93.19 391 VAL A C 1
ATOM 2864 O O . VAL A 1 391 ? 21.391 -0.191 -14.869 1.00 93.19 391 VAL A O 1
ATOM 2867 N N . CYS A 1 392 ? 19.500 -0.578 -15.974 1.00 95.56 392 CYS A N 1
ATOM 2868 C CA . CYS A 1 392 ? 18.901 -1.400 -14.927 1.00 95.56 392 CYS A CA 1
ATOM 2869 C C . CYS A 1 392 ? 19.408 -2.836 -14.937 1.00 95.56 392 CYS A C 1
ATOM 2871 O O . CYS A 1 392 ? 19.458 -3.435 -13.870 1.00 95.56 392 CYS A O 1
ATOM 2873 N N . TYR A 1 393 ? 19.772 -3.379 -16.101 1.00 96.31 393 TYR A N 1
ATOM 2874 C CA . TYR A 1 393 ? 20.114 -4.793 -16.258 1.00 96.31 393 TYR A CA 1
ATOM 2875 C C . TYR A 1 393 ? 21.487 -5.034 -16.893 1.00 96.31 393 TYR A C 1
ATOM 2877 O O . TYR A 1 393 ? 21.748 -6.139 -17.355 1.00 96.31 393 TYR A O 1
ATOM 2885 N N . LYS A 1 394 ? 22.361 -4.018 -16.963 1.00 95.19 394 LYS A N 1
ATOM 2886 C CA . LYS A 1 394 ? 23.710 -4.129 -17.553 1.00 95.19 394 LYS A CA 1
ATOM 2887 C C . LYS A 1 394 ? 23.689 -4.759 -18.959 1.00 95.19 394 LYS A C 1
ATOM 2889 O O . LYS A 1 394 ? 24.503 -5.618 -19.279 1.00 95.19 394 LYS A O 1
ATOM 2894 N N . ASP A 1 395 ? 22.702 -4.372 -19.773 1.00 91.94 395 ASP A N 1
ATOM 2895 C CA . ASP A 1 395 ? 22.454 -4.929 -21.116 1.00 91.94 395 ASP A CA 1
ATOM 2896 C C . ASP A 1 395 ? 22.237 -6.463 -21.165 1.00 91.94 395 ASP A C 1
ATOM 2898 O O . ASP A 1 395 ? 22.367 -7.071 -22.227 1.00 91.94 395 ASP A O 1
ATOM 2902 N N . ALA A 1 396 ? 21.854 -7.102 -20.052 1.00 94.50 396 ALA A N 1
ATOM 2903 C CA . ALA A 1 396 ? 21.533 -8.528 -20.022 1.00 94.50 396 ALA A CA 1
ATOM 2904 C C . ALA A 1 396 ? 20.408 -8.898 -21.008 1.00 94.50 396 ALA A C 1
ATOM 2906 O O . ALA A 1 396 ? 19.519 -8.090 -21.305 1.00 94.50 396 ALA A O 1
ATOM 2907 N N . ASP A 1 397 ? 20.413 -10.155 -21.472 1.00 96.00 397 ASP A N 1
ATOM 2908 C CA . ASP A 1 397 ? 19.347 -10.737 -22.297 1.00 96.00 397 ASP A CA 1
ATOM 2909 C C . ASP A 1 397 ? 18.081 -11.005 -21.465 1.00 96.00 397 ASP A C 1
ATOM 2911 O O . ASP A 1 397 ? 17.734 -12.137 -21.108 1.00 96.00 397 ASP A O 1
ATOM 2915 N N . ILE A 1 398 ? 17.400 -9.913 -21.132 1.00 96.00 398 ILE A N 1
ATOM 2916 C CA . ILE A 1 398 ? 16.163 -9.889 -20.368 1.00 96.00 398 ILE A CA 1
ATOM 2917 C C . ILE A 1 398 ? 15.072 -9.182 -21.175 1.00 96.00 398 ILE A C 1
ATOM 2919 O O . ILE A 1 398 ? 15.250 -8.076 -21.692 1.00 96.00 398 ILE A O 1
ATOM 2923 N N . ASP A 1 399 ? 13.923 -9.841 -21.281 1.00 95.44 399 ASP A N 1
ATOM 2924 C CA . ASP A 1 399 ? 12.700 -9.283 -21.844 1.00 95.44 399 ASP A CA 1
ATOM 2925 C C . ASP A 1 399 ? 11.652 -9.058 -20.740 1.00 95.44 399 ASP A C 1
ATOM 2927 O O . ASP A 1 399 ? 11.901 -9.266 -19.549 1.00 95.44 399 ASP A O 1
ATOM 2931 N N . ALA A 1 400 ? 10.462 -8.599 -21.127 1.00 94.69 400 ALA A N 1
ATOM 2932 C CA . ALA A 1 400 ? 9.387 -8.347 -20.177 1.00 94.69 400 ALA A CA 1
ATOM 2933 C C . ALA A 1 400 ? 8.974 -9.614 -19.403 1.00 94.69 400 ALA A C 1
ATOM 2935 O O . ALA A 1 400 ? 8.774 -9.533 -18.194 1.00 94.69 400 ALA A O 1
ATOM 2936 N N . LEU A 1 401 ? 8.872 -10.774 -20.057 1.00 96.69 401 LEU A N 1
ATOM 2937 C CA . LEU A 1 401 ? 8.470 -12.023 -19.404 1.00 96.69 401 LEU A CA 1
ATOM 2938 C C . LEU A 1 401 ? 9.574 -12.543 -18.484 1.00 96.69 401 LEU A C 1
ATOM 2940 O O . LEU A 1 401 ? 9.286 -12.864 -17.334 1.00 96.69 401 LEU A O 1
ATOM 2944 N N . LYS A 1 402 ? 10.836 -12.535 -18.921 1.00 97.69 402 LYS A N 1
ATOM 2945 C CA . LYS A 1 402 ? 11.992 -12.885 -18.078 1.00 97.69 402 LYS A CA 1
ATOM 2946 C C . LYS A 1 402 ? 12.105 -11.974 -16.850 1.00 97.69 402 LYS A C 1
ATOM 2948 O O . LYS A 1 402 ? 12.421 -12.442 -15.762 1.00 97.69 402 LYS A O 1
ATOM 2953 N N . SER A 1 403 ? 11.753 -10.687 -16.965 1.00 97.50 403 SER A N 1
ATOM 2954 C CA . SER A 1 403 ? 11.757 -9.781 -15.803 1.00 97.50 403 SER A CA 1
ATOM 2955 C C . SER A 1 403 ? 10.794 -10.189 -14.684 1.00 97.50 403 SER A C 1
ATOM 2957 O O . SER A 1 403 ? 11.002 -9.791 -13.541 1.00 97.50 403 SER A O 1
ATOM 2959 N N . THR A 1 404 ? 9.803 -11.045 -14.963 1.00 98.31 404 THR A N 1
ATOM 2960 C CA . THR A 1 404 ? 8.915 -11.573 -13.917 1.00 98.31 404 THR A CA 1
ATOM 2961 C C . THR A 1 404 ? 9.649 -12.472 -12.916 1.00 98.31 404 THR A C 1
ATOM 2963 O O . THR A 1 404 ? 9.182 -12.604 -11.788 1.00 98.31 404 THR A O 1
ATOM 2966 N N . ASP A 1 405 ? 10.804 -13.052 -13.273 1.00 98.38 405 ASP A N 1
ATOM 2967 C CA . ASP A 1 405 ? 11.669 -13.769 -12.322 1.00 98.38 405 ASP A CA 1
ATOM 2968 C C . ASP A 1 405 ? 12.270 -12.813 -11.287 1.00 98.38 405 ASP A C 1
ATOM 2970 O O . ASP A 1 405 ? 12.217 -13.072 -10.082 1.00 98.38 405 ASP A O 1
ATOM 2974 N N . VAL A 1 406 ? 12.767 -11.663 -11.753 1.00 98.12 406 VAL A N 1
ATOM 2975 C CA . VAL A 1 406 ? 13.275 -10.580 -10.901 1.00 98.12 406 VAL A CA 1
ATOM 2976 C C . VAL A 1 406 ? 12.149 -10.029 -10.025 1.00 98.12 406 VAL A C 1
ATOM 2978 O O . VAL A 1 406 ? 12.306 -9.942 -8.807 1.00 98.12 406 VAL A O 1
ATOM 2981 N N . THR A 1 407 ? 10.987 -9.728 -10.616 1.00 98.25 407 THR A N 1
ATOM 2982 C CA . THR A 1 407 ? 9.799 -9.269 -9.882 1.00 98.25 407 THR A CA 1
ATOM 2983 C C . THR A 1 407 ? 9.403 -10.242 -8.776 1.00 98.25 407 THR A C 1
ATOM 2985 O O . THR A 1 407 ? 9.253 -9.834 -7.625 1.00 98.25 407 THR A O 1
ATOM 2988 N N . ALA A 1 408 ? 9.254 -11.531 -9.095 1.00 98.62 408 ALA A N 1
ATOM 2989 C CA . ALA A 1 408 ? 8.828 -12.531 -8.126 1.00 98.62 408 ALA A CA 1
ATOM 2990 C C . ALA A 1 408 ? 9.847 -12.700 -6.992 1.00 98.62 408 ALA A C 1
ATOM 2992 O O . ALA A 1 408 ? 9.450 -12.786 -5.832 1.00 98.62 408 ALA A O 1
ATOM 2993 N N . ALA A 1 409 ? 11.151 -12.700 -7.294 1.00 98.50 409 ALA A N 1
ATOM 2994 C CA . ALA A 1 409 ? 12.195 -12.768 -6.273 1.00 98.50 409 ALA A CA 1
ATOM 2995 C C . ALA A 1 409 ? 12.112 -11.590 -5.283 1.00 98.50 409 ALA A C 1
ATOM 2997 O O . ALA A 1 409 ? 12.184 -11.793 -4.069 1.00 98.50 409 ALA A O 1
ATOM 2998 N N . ASN A 1 410 ? 11.893 -10.374 -5.789 1.00 98.38 410 ASN A N 1
ATOM 2999 C CA . ASN A 1 410 ? 11.766 -9.171 -4.965 1.00 98.38 410 ASN A CA 1
ATOM 3000 C C . ASN A 1 410 ? 10.473 -9.145 -4.146 1.00 98.38 410 ASN A C 1
ATOM 3002 O O . ASN A 1 410 ? 10.515 -8.836 -2.955 1.00 98.38 410 ASN A O 1
ATOM 3006 N N . LEU A 1 411 ? 9.337 -9.506 -4.752 1.00 98.50 411 LEU A N 1
ATOM 3007 C CA . LEU A 1 411 ? 8.059 -9.601 -4.044 1.00 98.50 411 LEU A CA 1
ATOM 3008 C C . LEU A 1 411 ? 8.148 -10.611 -2.900 1.00 98.50 411 LEU A C 1
ATOM 3010 O O . LEU A 1 411 ? 7.830 -10.257 -1.771 1.00 98.50 411 LEU A O 1
ATOM 3014 N N . LYS A 1 412 ? 8.666 -11.822 -3.147 1.00 98.62 412 LYS A N 1
ATOM 3015 C CA . LYS A 1 412 ? 8.872 -12.835 -2.097 1.00 98.62 412 LYS A CA 1
ATOM 3016 C C . LYS A 1 412 ? 9.737 -12.317 -0.958 1.00 98.62 412 LYS A C 1
ATOM 3018 O O . LYS A 1 412 ? 9.427 -12.541 0.207 1.00 98.62 412 LYS A O 1
ATOM 3023 N N . ARG A 1 413 ? 10.822 -11.609 -1.279 1.00 98.25 413 ARG A N 1
ATOM 3024 C CA . ARG A 1 413 ? 11.714 -11.025 -0.272 1.00 98.25 413 ARG A CA 1
ATOM 3025 C C . ARG A 1 413 ? 10.985 -10.019 0.618 1.00 98.25 413 ARG A C 1
ATOM 3027 O O . ARG A 1 413 ? 11.106 -10.105 1.837 1.00 98.25 413 ARG A O 1
ATOM 3034 N N . LEU A 1 414 ? 10.218 -9.107 0.022 1.00 98.12 414 LEU A N 1
ATOM 3035 C CA . LEU A 1 414 ? 9.435 -8.117 0.761 1.00 98.12 414 LEU A CA 1
ATOM 3036 C C . LEU A 1 414 ? 8.317 -8.771 1.586 1.00 98.12 414 LEU A C 1
ATOM 3038 O O . LEU A 1 414 ? 8.173 -8.460 2.764 1.00 98.12 414 LEU A O 1
ATOM 3042 N N . ILE A 1 415 ? 7.580 -9.716 0.999 1.00 98.50 415 ILE A N 1
ATOM 3043 C CA . ILE A 1 415 ? 6.521 -10.487 1.669 1.00 98.50 415 ILE A CA 1
ATOM 3044 C C . ILE A 1 415 ? 7.066 -11.165 2.924 1.00 98.50 415 ILE A C 1
ATOM 3046 O O . ILE A 1 415 ? 6.552 -10.951 4.017 1.00 98.50 415 ILE A O 1
ATOM 3050 N N . ARG A 1 416 ? 8.169 -11.906 2.791 1.00 98.31 416 ARG A N 1
ATOM 3051 C CA . ARG A 1 416 ? 8.799 -12.607 3.916 1.00 98.31 416 ARG A CA 1
ATOM 3052 C C . ARG A 1 416 ? 9.308 -11.652 4.986 1.00 98.31 416 ARG A C 1
ATOM 3054 O O . ARG A 1 416 ? 9.228 -11.988 6.160 1.00 98.31 416 ARG A O 1
ATOM 3061 N N . LYS A 1 417 ? 9.800 -10.466 4.613 1.00 97.06 417 LYS A N 1
ATOM 3062 C CA . LYS A 1 417 ? 10.169 -9.421 5.582 1.00 97.06 417 LYS A CA 1
ATOM 3063 C C . LYS A 1 417 ? 8.953 -8.916 6.359 1.00 97.06 417 LYS A C 1
ATOM 3065 O O . LYS A 1 417 ? 9.040 -8.809 7.576 1.00 97.06 417 LYS A O 1
ATOM 3070 N N . ILE A 1 418 ? 7.828 -8.658 5.689 1.00 97.19 418 ILE A N 1
ATOM 3071 C CA . ILE A 1 418 ? 6.572 -8.267 6.353 1.00 97.19 418 ILE A CA 1
ATOM 3072 C C . ILE A 1 418 ? 6.090 -9.390 7.281 1.00 97.19 418 ILE A C 1
ATOM 3074 O O . ILE A 1 418 ? 5.815 -9.143 8.452 1.00 97.19 418 ILE A O 1
ATOM 3078 N N . HIS A 1 419 ? 6.065 -10.640 6.811 1.00 97.75 419 HIS A N 1
ATOM 3079 C CA . HIS A 1 419 ? 5.640 -11.781 7.630 1.00 97.75 419 HIS A CA 1
ATOM 3080 C C . HIS A 1 419 ? 6.594 -12.122 8.770 1.00 97.75 419 HIS A C 1
ATOM 3082 O O . HIS A 1 419 ? 6.142 -12.645 9.784 1.00 97.75 419 HIS A O 1
ATOM 3088 N N . ALA A 1 420 ? 7.881 -11.796 8.650 1.00 93.94 420 ALA A N 1
ATOM 3089 C CA . ALA A 1 420 ? 8.818 -11.890 9.763 1.00 93.94 420 ALA A CA 1
ATOM 3090 C C . ALA A 1 420 ? 8.476 -10.902 10.891 1.00 93.94 420 ALA A C 1
ATOM 3092 O O . ALA A 1 420 ? 8.766 -11.193 12.046 1.00 93.94 420 ALA A O 1
ATOM 3093 N N . GLN A 1 421 ? 7.845 -9.764 10.574 1.00 93.94 421 GLN A N 1
ATOM 3094 C CA . GLN A 1 421 ? 7.335 -8.826 11.579 1.00 93.94 421 GLN A CA 1
ATOM 3095 C C . GLN A 1 421 ? 5.972 -9.259 12.121 1.00 93.94 421 GLN A C 1
ATOM 3097 O O . GLN A 1 421 ? 5.737 -9.194 13.324 1.00 93.94 421 GLN A O 1
ATOM 3102 N N . ASN A 1 422 ? 5.073 -9.708 11.243 1.00 94.19 422 ASN A N 1
ATOM 3103 C CA . ASN A 1 422 ? 3.789 -10.267 11.642 1.00 94.19 422 ASN A CA 1
ATOM 3104 C C . ASN A 1 422 ? 3.257 -11.256 10.584 1.00 94.19 422 ASN A C 1
ATOM 3106 O O . ASN A 1 422 ? 2.796 -10.833 9.518 1.00 94.19 422 ASN A O 1
ATOM 3110 N N . PRO A 1 423 ? 3.243 -12.572 10.869 1.00 95.81 423 PRO A N 1
ATOM 3111 C CA . PRO A 1 423 ? 2.787 -13.577 9.912 1.00 95.81 423 PRO A CA 1
ATOM 3112 C C . PRO A 1 423 ? 1.272 -13.540 9.666 1.00 95.81 423 PRO A C 1
ATOM 3114 O O . PRO A 1 423 ? 0.804 -14.161 8.713 1.00 95.81 423 PRO A O 1
ATOM 3117 N N . ALA A 1 424 ? 0.490 -12.838 10.496 1.00 95.56 424 ALA A N 1
ATOM 3118 C CA . ALA A 1 424 ? -0.958 -12.721 10.330 1.00 95.56 424 ALA A CA 1
ATOM 3119 C C . ALA A 1 424 ? -1.361 -11.738 9.219 1.00 95.56 424 ALA A C 1
ATOM 3121 O O . ALA A 1 424 ? -2.460 -11.883 8.671 1.00 95.56 424 ALA A O 1
ATOM 3122 N N . VAL A 1 425 ? -0.481 -10.789 8.868 1.00 98.00 425 VAL A N 1
ATOM 3123 C CA . VAL A 1 425 ? -0.724 -9.773 7.833 1.00 98.00 425 VAL A CA 1
ATOM 3124 C C . VAL A 1 425 ? -1.039 -10.451 6.505 1.00 98.00 425 VAL A C 1
ATOM 3126 O O . VAL A 1 425 ? -0.281 -11.296 6.018 1.00 98.00 425 VAL A O 1
ATOM 3129 N N . LYS A 1 426 ? -2.157 -10.071 5.884 1.00 98.56 426 LYS A N 1
ATOM 3130 C CA . LYS A 1 426 ? -2.497 -10.552 4.541 1.00 98.56 426 LYS A CA 1
ATOM 3131 C C . LYS A 1 426 ? -1.802 -9.709 3.494 1.00 98.56 426 LYS A C 1
ATOM 3133 O O . LYS A 1 426 ? -1.820 -8.487 3.568 1.00 98.56 426 LYS A O 1
ATOM 3138 N N . ILE A 1 427 ? -1.212 -10.345 2.498 1.00 98.69 427 ILE A N 1
ATOM 3139 C CA . ILE A 1 427 ? -0.621 -9.642 1.368 1.00 98.69 427 ILE A CA 1
ATOM 3140 C C . ILE A 1 427 ? -1.531 -9.810 0.164 1.00 98.69 427 ILE A C 1
ATOM 3142 O O . ILE A 1 427 ? -1.854 -10.930 -0.215 1.00 98.69 427 ILE A O 1
ATOM 3146 N N . VAL A 1 428 ? -1.902 -8.702 -0.466 1.00 98.62 428 VAL A N 1
ATOM 3147 C CA . VAL A 1 428 ? -2.591 -8.701 -1.757 1.00 98.62 428 VAL A CA 1
ATOM 3148 C C . VAL A 1 428 ? -1.648 -8.105 -2.792 1.00 98.62 428 VAL A C 1
ATOM 3150 O O . VAL A 1 428 ? -1.349 -6.915 -2.759 1.00 98.62 428 VAL A O 1
ATOM 3153 N N . VAL A 1 429 ? -1.150 -8.920 -3.715 1.00 98.69 429 VAL A N 1
ATOM 3154 C CA . VAL A 1 429 ? -0.371 -8.429 -4.854 1.00 98.69 429 VAL A CA 1
ATOM 3155 C C . VAL A 1 429 ? -1.335 -8.014 -5.950 1.00 98.69 429 VAL A C 1
ATOM 3157 O O . VAL A 1 429 ? -2.083 -8.833 -6.478 1.00 98.69 429 VAL A O 1
ATOM 3160 N N . LEU A 1 430 ? -1.327 -6.727 -6.272 1.00 98.50 430 LEU A N 1
ATOM 3161 C CA . LEU A 1 430 ? -2.186 -6.154 -7.292 1.00 98.50 430 LEU A CA 1
ATOM 3162 C C . LEU A 1 430 ? -1.605 -6.431 -8.679 1.00 98.50 430 LEU A C 1
ATOM 3164 O O . LEU A 1 430 ? -0.410 -6.205 -8.920 1.00 98.50 430 LEU A O 1
ATOM 3168 N N . ALA A 1 431 ? -2.459 -6.900 -9.587 1.00 98.00 431 ALA A N 1
ATOM 3169 C CA . ALA A 1 431 ? -2.107 -7.098 -10.980 1.00 98.00 431 ALA A CA 1
ATOM 3170 C C . ALA A 1 431 ? -1.601 -5.801 -11.631 1.00 98.00 431 ALA A C 1
ATOM 3172 O O . ALA A 1 431 ? -1.948 -4.675 -11.260 1.00 98.00 431 ALA A O 1
ATOM 3173 N N . ARG A 1 432 ? -0.746 -5.956 -12.638 1.00 96.00 432 ARG A N 1
ATOM 3174 C CA . ARG A 1 432 ? -0.265 -4.849 -13.454 1.00 96.00 432 ARG A CA 1
ATOM 3175 C C . ARG A 1 432 ? -1.312 -4.517 -14.512 1.00 96.00 432 ARG A C 1
ATOM 3177 O O . ARG A 1 432 ? -1.765 -5.396 -15.239 1.00 96.00 432 ARG A O 1
ATOM 3184 N N . TYR A 1 433 ? -1.625 -3.232 -14.654 1.00 94.94 433 TYR A N 1
ATOM 3185 C CA . TYR A 1 433 ? -2.451 -2.728 -15.751 1.00 94.94 433 TYR A CA 1
ATOM 3186 C C . TYR A 1 433 ? -1.659 -2.608 -17.063 1.00 94.94 433 TYR A C 1
ATOM 3188 O O . TYR A 1 433 ? -0.423 -2.559 -17.087 1.00 94.94 433 TYR A O 1
ATOM 3196 N N . ALA A 1 434 ? -2.374 -2.530 -18.186 1.00 90.19 434 ALA A N 1
ATOM 3197 C CA . ALA A 1 434 ? -1.749 -2.408 -19.496 1.00 90.19 434 ALA A CA 1
ATOM 3198 C C . ALA A 1 434 ? -1.042 -1.056 -19.704 1.00 90.19 434 ALA A C 1
ATOM 3200 O O . ALA A 1 434 ? -1.578 -0.007 -19.382 1.00 90.19 434 ALA A O 1
ATOM 3201 N N . ASP A 1 435 ? 0.162 -1.068 -20.285 1.00 82.75 435 ASP A N 1
ATOM 3202 C CA . ASP A 1 435 ? 0.877 0.155 -20.693 1.00 82.75 435 ASP A CA 1
ATOM 3203 C C . ASP A 1 435 ? 0.481 0.503 -22.132 1.00 82.75 435 ASP A C 1
ATOM 3205 O O . ASP A 1 435 ? 0.852 -0.220 -23.062 1.00 82.75 435 ASP A O 1
ATOM 3209 N N . THR A 1 436 ? -0.262 1.591 -22.331 1.00 78.19 436 THR A N 1
ATOM 3210 C CA . THR A 1 436 ? -0.807 1.950 -23.648 1.00 78.19 436 THR A CA 1
ATOM 3211 C C . THR A 1 436 ? 0.066 2.915 -24.446 1.00 78.19 436 THR A C 1
ATOM 3213 O O . THR A 1 436 ? -0.180 3.040 -25.643 1.00 78.19 436 THR A O 1
ATOM 3216 N N . ARG A 1 437 ? 1.089 3.544 -23.832 1.00 69.62 437 ARG A N 1
ATOM 3217 C CA . ARG A 1 437 ? 2.113 4.509 -24.337 1.00 69.62 437 ARG A CA 1
ATOM 3218 C C . ARG A 1 437 ? 1.694 5.656 -25.275 1.00 69.62 437 ARG A C 1
ATOM 3220 O O . ARG A 1 437 ? 2.394 6.660 -25.319 1.00 69.62 437 ARG A O 1
ATOM 3227 N N . GLN A 1 438 ? 0.626 5.528 -26.048 1.00 66.19 438 GLN A N 1
ATOM 3228 C CA . GLN A 1 438 ? 0.233 6.407 -27.148 1.00 66.19 438 GLN A CA 1
ATOM 3229 C C . GLN A 1 438 ? -1.281 6.662 -27.158 1.00 66.19 438 GLN A C 1
ATOM 3231 O O . GLN A 1 438 ? -1.712 7.763 -27.512 1.00 66.19 438 GLN A O 1
ATOM 3236 N N . VAL A 1 439 ? -2.077 5.695 -26.694 1.00 75.88 439 VAL A N 1
ATOM 3237 C CA . VAL A 1 439 ? -3.546 5.768 -26.652 1.00 75.88 439 VAL A CA 1
ATOM 3238 C C . VAL A 1 439 ? -4.067 5.762 -25.214 1.00 75.88 439 VAL A C 1
ATOM 3240 O O . VAL A 1 439 ? -3.358 5.339 -24.306 1.00 75.88 439 VAL A O 1
ATOM 3243 N N . VAL A 1 440 ? -5.293 6.238 -24.993 1.00 79.38 440 VAL A N 1
ATOM 3244 C CA . VAL A 1 440 ? -5.937 6.248 -23.661 1.00 79.38 440 VAL A CA 1
ATOM 3245 C C . VAL A 1 440 ? -6.840 5.030 -23.429 1.00 79.38 440 VAL A C 1
ATOM 3247 O O . VAL A 1 440 ? -7.633 5.024 -22.492 1.00 79.38 440 VAL A O 1
ATOM 3250 N N . TYR A 1 441 ? -6.700 3.991 -24.260 1.00 86.50 441 TYR A N 1
ATOM 3251 C CA . TYR A 1 441 ? -7.540 2.794 -24.229 1.00 86.50 441 TYR A CA 1
ATOM 3252 C C . TYR A 1 441 ? -6.700 1.511 -24.191 1.00 86.50 441 TYR A C 1
ATOM 3254 O O . TYR A 1 441 ? -5.731 1.397 -24.959 1.00 86.50 441 TYR A O 1
ATOM 3262 N N . PRO A 1 442 ? -7.065 0.523 -23.356 1.00 84.44 442 PRO A N 1
ATOM 3263 C CA . PRO A 1 442 ? -6.570 -0.841 -23.491 1.00 84.44 442 PRO A CA 1
ATOM 3264 C C . PRO A 1 442 ? -6.936 -1.382 -24.873 1.00 84.44 442 PRO A C 1
ATOM 3266 O O . PRO A 1 442 ? -8.023 -1.116 -25.387 1.00 84.44 442 PRO A O 1
ATOM 3269 N N . ASN A 1 443 ? -6.030 -2.141 -25.484 1.00 84.81 443 ASN A N 1
ATOM 3270 C CA . ASN A 1 443 ? -6.256 -2.713 -26.805 1.00 84.81 443 ASN A CA 1
ATOM 3271 C C . ASN A 1 443 ? -5.732 -4.148 -26.885 1.00 84.81 443 ASN A C 1
ATOM 3273 O O . ASN A 1 443 ? -4.929 -4.595 -26.061 1.00 84.81 443 ASN A O 1
ATOM 3277 N N . GLU A 1 444 ? -6.165 -4.853 -27.925 1.00 87.31 444 GLU A N 1
ATOM 3278 C CA . GLU A 1 444 ? -5.853 -6.265 -28.162 1.00 87.31 444 GLU A CA 1
ATOM 3279 C C . GLU A 1 444 ? -4.352 -6.551 -28.305 1.00 87.31 444 GLU A C 1
ATOM 3281 O O . GLU A 1 444 ? -3.924 -7.685 -28.118 1.00 87.31 444 GLU A O 1
ATOM 3286 N N . ARG A 1 445 ? -3.519 -5.539 -28.591 1.00 84.69 445 ARG A N 1
ATOM 3287 C CA . ARG A 1 445 ? -2.064 -5.726 -28.700 1.00 84.69 445 ARG A CA 1
ATOM 3288 C C . ARG A 1 445 ? -1.375 -5.750 -27.341 1.00 84.69 445 ARG A C 1
ATOM 3290 O O . ARG A 1 445 ? -0.348 -6.406 -27.193 1.00 84.69 445 ARG A O 1
ATOM 3297 N N . THR A 1 446 ? -1.878 -4.996 -26.363 1.00 82.69 446 THR A N 1
ATOM 3298 C CA . THR A 1 446 ? -1.205 -4.829 -25.066 1.00 82.69 446 THR A CA 1
ATOM 3299 C C . THR A 1 446 ? -1.730 -5.777 -23.997 1.00 82.69 446 THR A C 1
ATOM 3301 O O . THR A 1 446 ? -0.940 -6.208 -23.155 1.00 82.69 446 THR A O 1
ATOM 3304 N N . LEU A 1 447 ? -3.016 -6.142 -24.043 1.00 89.31 447 LEU A N 1
ATOM 3305 C CA . LEU A 1 447 ? -3.631 -7.019 -23.042 1.00 89.31 447 LEU A CA 1
ATOM 3306 C C . LEU A 1 447 ? -2.998 -8.419 -22.962 1.00 89.31 447 LEU A C 1
ATOM 3308 O O . LEU A 1 447 ? -2.679 -8.823 -21.845 1.00 89.31 447 LEU A O 1
ATOM 3312 N N . PRO A 1 448 ? -2.737 -9.150 -24.069 1.00 91.31 448 PRO A N 1
ATOM 3313 C CA . PRO A 1 448 ? -2.198 -10.509 -23.974 1.00 91.31 448 PRO A CA 1
ATOM 3314 C C . PRO A 1 448 ? -0.847 -10.563 -23.259 1.00 91.31 448 PRO A C 1
ATOM 3316 O O . PRO A 1 448 ? -0.634 -11.413 -22.398 1.00 91.31 448 PRO A O 1
ATOM 3319 N N . LEU A 1 449 ? 0.048 -9.612 -23.556 1.00 91.81 449 LEU A N 1
ATOM 3320 C CA . LEU A 1 449 ? 1.336 -9.520 -22.871 1.00 91.81 449 LEU A CA 1
ATOM 3321 C C . LEU A 1 449 ? 1.150 -9.229 -21.378 1.00 91.81 449 LEU A C 1
ATOM 3323 O O . LEU A 1 449 ? 1.840 -9.809 -20.553 1.00 91.81 449 LEU A O 1
ATOM 3327 N N . VAL A 1 450 ? 0.250 -8.315 -21.018 1.00 94.50 450 VAL A N 1
ATOM 3328 C CA . VAL A 1 450 ? 0.042 -7.923 -19.616 1.00 94.50 450 VAL A CA 1
ATOM 3329 C C . VAL A 1 450 ? -0.565 -9.064 -18.805 1.00 94.50 450 VAL A C 1
ATOM 3331 O O . VAL A 1 450 ? -0.076 -9.322 -17.710 1.00 94.50 450 VAL A O 1
ATOM 3334 N N . ARG A 1 451 ? -1.529 -9.800 -19.368 1.00 95.31 451 ARG A N 1
ATOM 3335 C CA . ARG A 1 451 ? -2.068 -11.027 -18.767 1.00 95.31 451 ARG A CA 1
ATOM 3336 C C . ARG A 1 451 ? -0.974 -12.067 -18.559 1.00 95.31 451 ARG A C 1
ATOM 3338 O O . ARG A 1 451 ? -0.773 -12.501 -17.436 1.00 95.31 451 ARG A O 1
ATOM 3345 N N . ALA A 1 452 ? -0.161 -12.336 -19.583 1.00 96.56 452 ALA A N 1
ATOM 3346 C CA . ALA A 1 452 ? 0.959 -13.269 -19.462 1.00 96.56 452 ALA A CA 1
ATOM 3347 C C . ALA A 1 452 ? 1.973 -12.855 -18.374 1.00 96.56 452 ALA A C 1
ATOM 3349 O O . ALA A 1 452 ? 2.519 -13.707 -17.678 1.00 96.56 452 ALA A O 1
ATOM 3350 N N . LEU A 1 453 ? 2.217 -11.550 -18.196 1.00 97.44 453 LEU A N 1
ATOM 3351 C CA . LEU A 1 453 ? 3.055 -11.040 -17.105 1.00 97.44 453 LEU A CA 1
ATOM 3352 C C . LEU A 1 453 ? 2.402 -11.253 -15.732 1.00 97.44 453 LEU A C 1
ATOM 3354 O O . LEU A 1 453 ? 3.082 -11.705 -14.812 1.00 97.44 453 LEU A O 1
ATOM 3358 N N . ASN A 1 454 ? 1.112 -10.933 -15.595 1.00 98.12 454 ASN A N 1
ATOM 3359 C CA . ASN A 1 454 ? 0.350 -11.127 -14.359 1.00 98.12 454 ASN A CA 1
ATOM 3360 C C . ASN A 1 454 ? 0.304 -12.608 -13.969 1.00 98.12 454 ASN A C 1
ATOM 3362 O O . ASN A 1 454 ? 0.675 -12.942 -12.845 1.00 98.12 454 ASN A O 1
ATOM 3366 N N . ASP A 1 455 ? -0.031 -13.490 -14.911 1.00 98.25 455 ASP A N 1
ATOM 3367 C CA . ASP A 1 455 ? -0.064 -14.943 -14.723 1.00 98.25 455 ASP A CA 1
ATOM 3368 C C . ASP A 1 455 ? 1.301 -15.482 -14.286 1.00 98.25 455 ASP A C 1
ATOM 3370 O O . ASP A 1 455 ? 1.398 -16.252 -13.328 1.00 98.25 455 ASP A O 1
ATOM 3374 N N . ALA A 1 456 ? 2.378 -15.038 -14.944 1.00 98.44 456 ALA A N 1
ATOM 3375 C CA . ALA A 1 456 ? 3.731 -15.459 -14.606 1.00 98.44 456 ALA A CA 1
ATOM 3376 C C . ALA A 1 456 ? 4.147 -15.018 -13.193 1.00 98.44 456 ALA A C 1
ATOM 3378 O O . ALA A 1 456 ? 4.745 -15.808 -12.462 1.00 98.44 456 ALA A O 1
ATOM 3379 N N . VAL A 1 457 ? 3.833 -13.783 -12.781 1.00 98.56 457 VAL A N 1
ATOM 3380 C CA . VAL A 1 457 ? 4.122 -13.310 -11.415 1.00 98.56 457 VAL A CA 1
ATOM 3381 C C . VAL A 1 457 ? 3.267 -14.061 -10.394 1.00 98.56 457 VAL A C 1
ATOM 3383 O O . VAL A 1 457 ? 3.818 -14.596 -9.432 1.00 98.56 457 VAL A O 1
ATOM 3386 N N . LYS A 1 458 ? 1.953 -14.166 -10.626 1.00 98.38 458 LYS A N 1
ATOM 3387 C CA . LYS A 1 458 ? 0.993 -14.886 -9.775 1.00 98.38 458 LYS A CA 1
ATOM 3388 C C . LYS A 1 458 ? 1.441 -16.322 -9.518 1.00 98.38 458 LYS A C 1
ATOM 3390 O O . LYS A 1 458 ? 1.607 -16.715 -8.363 1.00 98.38 458 LYS A O 1
ATOM 3395 N N . ALA A 1 459 ? 1.744 -17.070 -10.579 1.00 98.38 459 ALA A N 1
ATOM 3396 C CA . ALA A 1 459 ? 2.204 -18.453 -10.488 1.00 98.38 459 ALA A CA 1
ATOM 3397 C C . ALA A 1 459 ? 3.492 -18.597 -9.661 1.00 98.38 459 ALA A C 1
ATOM 3399 O O . ALA A 1 459 ? 3.670 -19.585 -8.947 1.00 98.38 459 ALA A O 1
ATOM 3400 N N . LYS A 1 460 ? 4.389 -17.605 -9.725 1.00 98.50 460 LYS A N 1
ATOM 3401 C CA . LYS A 1 460 ? 5.655 -17.626 -8.987 1.00 98.50 460 LYS A CA 1
ATOM 3402 C C . LYS A 1 460 ? 5.488 -17.286 -7.510 1.00 98.50 460 LYS A C 1
ATOM 3404 O O . LYS A 1 460 ? 6.308 -17.765 -6.730 1.00 98.50 460 LYS A O 1
ATOM 3409 N N . ILE A 1 461 ? 4.485 -16.501 -7.108 1.00 98.31 461 ILE A N 1
ATOM 3410 C CA . ILE A 1 461 ? 4.323 -16.038 -5.714 1.00 98.31 461 ILE A CA 1
ATOM 3411 C C . ILE A 1 461 ? 3.228 -16.754 -4.914 1.00 98.31 461 ILE A C 1
ATOM 3413 O O . ILE A 1 461 ? 3.242 -16.658 -3.694 1.00 98.31 461 ILE A O 1
ATOM 3417 N N . GLN A 1 462 ? 2.318 -17.492 -5.557 1.00 94.38 462 GLN A N 1
ATOM 3418 C CA . GLN A 1 462 ? 1.170 -18.153 -4.904 1.00 94.38 462 GLN A CA 1
ATOM 3419 C C . GLN A 1 462 ? 1.521 -19.138 -3.768 1.00 94.38 462 GLN A C 1
ATOM 3421 O O . GLN A 1 462 ? 0.641 -19.557 -3.027 1.00 94.38 462 GLN A O 1
ATOM 3426 N N . GLY A 1 463 ? 2.793 -19.531 -3.634 1.00 95.56 463 GLY A N 1
ATOM 3427 C CA . GLY A 1 463 ? 3.275 -20.368 -2.532 1.00 95.56 463 GLY A CA 1
ATOM 3428 C C . GLY A 1 463 ? 3.690 -19.600 -1.272 1.00 95.56 463 GLY A C 1
ATOM 3429 O O . GLY A 1 463 ? 4.028 -20.234 -0.277 1.00 95.56 463 GLY A O 1
ATOM 3430 N N . GLU A 1 464 ? 3.712 -18.264 -1.295 1.00 98.31 464 GLU A N 1
ATOM 3431 C CA . GLU A 1 464 ? 3.984 -17.481 -0.087 1.00 98.31 464 GLU A CA 1
ATOM 3432 C C . GLU A 1 464 ? 2.758 -17.503 0.848 1.00 98.31 464 GLU A C 1
ATOM 3434 O O . GLU A 1 464 ? 1.622 -17.353 0.386 1.00 98.31 464 GLU A O 1
ATOM 3439 N N . PRO A 1 465 ? 2.948 -17.685 2.167 1.00 96.81 465 PRO A N 1
ATOM 3440 C CA . PRO A 1 465 ? 1.840 -17.763 3.114 1.00 96.81 465 PRO A CA 1
ATOM 3441 C C . PRO A 1 465 ? 1.034 -16.464 3.113 1.00 96.81 465 PRO A C 1
ATOM 3443 O O . PRO A 1 465 ? 1.588 -15.393 2.885 1.00 96.81 465 PRO A O 1
ATOM 3446 N N . ASN A 1 466 ? -0.276 -16.541 3.373 1.00 98.12 466 ASN A N 1
ATOM 3447 C CA . ASN A 1 466 ? -1.152 -15.365 3.488 1.00 98.12 466 ASN A CA 1
ATOM 3448 C C . ASN A 1 466 ? -1.020 -14.359 2.326 1.00 98.12 466 ASN A C 1
ATOM 3450 O O . ASN A 1 466 ? -1.218 -13.161 2.529 1.00 98.12 466 ASN A O 1
ATOM 3454 N N . THR A 1 467 ? -0.672 -14.839 1.130 1.00 98.56 467 THR A N 1
ATOM 3455 C CA . THR A 1 467 ? -0.437 -14.017 -0.056 1.00 98.56 467 THR A CA 1
ATOM 3456 C C . THR A 1 467 ? -1.460 -14.356 -1.125 1.00 98.56 467 THR A C 1
ATOM 3458 O O . THR A 1 467 ? -1.627 -15.511 -1.506 1.00 98.56 467 THR A O 1
ATOM 3461 N N . TYR A 1 468 ? -2.123 -13.324 -1.624 1.00 98.31 468 TYR A N 1
ATOM 3462 C CA . TYR A 1 468 ? -3.203 -13.404 -2.595 1.00 98.31 468 TYR A CA 1
ATOM 3463 C C . TYR A 1 468 ? -2.885 -12.498 -3.778 1.00 98.31 468 TYR A C 1
ATOM 3465 O O . TYR A 1 468 ? -2.082 -11.569 -3.667 1.00 98.31 468 TYR A O 1
ATOM 3473 N N . PHE A 1 469 ? -3.512 -12.762 -4.917 1.00 98.44 469 PHE A N 1
ATOM 3474 C CA . PHE A 1 469 ? -3.318 -11.977 -6.129 1.00 98.44 469 PHE A CA 1
ATOM 3475 C C . PHE A 1 469 ? -4.651 -11.357 -6.543 1.00 98.44 469 PHE A C 1
ATOM 3477 O O . PHE A 1 469 ? -5.599 -12.090 -6.814 1.00 98.44 469 PHE A O 1
ATOM 3484 N N . ALA A 1 470 ? -4.720 -10.027 -6.579 1.00 98.25 470 ALA A N 1
ATOM 3485 C CA . ALA A 1 470 ? -5.894 -9.297 -7.046 1.00 98.25 470 ALA A CA 1
ATOM 3486 C C . ALA A 1 470 ? -5.782 -9.100 -8.557 1.00 98.25 470 ALA A C 1
ATOM 3488 O O . ALA A 1 470 ? -5.032 -8.243 -9.034 1.00 98.25 470 ALA A O 1
ATOM 3489 N N . ASP A 1 471 ? -6.491 -9.955 -9.287 1.00 97.06 471 ASP A N 1
ATOM 3490 C CA . ASP A 1 471 ? -6.524 -9.957 -10.743 1.00 97.06 471 ASP A CA 1
ATOM 3491 C C . ASP A 1 471 ? -7.573 -8.982 -11.271 1.00 97.06 471 ASP A C 1
ATOM 3493 O O . ASP A 1 471 ? -8.639 -8.823 -10.676 1.00 97.06 471 ASP A O 1
ATOM 3497 N N . PHE A 1 472 ? -7.287 -8.340 -12.399 1.00 96.88 472 PHE A N 1
ATOM 3498 C CA . PHE A 1 472 ? -8.261 -7.499 -13.081 1.00 96.88 472 PHE A CA 1
ATOM 3499 C C . PHE A 1 472 ? -7.904 -7.301 -14.550 1.00 96.88 472 PHE A C 1
ATOM 3501 O O . PHE A 1 472 ? -6.743 -7.339 -14.956 1.00 96.88 472 PHE A O 1
ATOM 3508 N N . ASP A 1 473 ? -8.931 -6.987 -15.329 1.00 94.69 473 ASP A N 1
ATOM 3509 C CA . ASP A 1 473 ? -8.811 -6.508 -16.697 1.00 94.69 473 ASP A CA 1
ATOM 3510 C C . ASP A 1 473 ? -9.411 -5.107 -16.808 1.00 94.69 473 ASP A C 1
ATOM 3512 O O . ASP A 1 473 ? -10.233 -4.689 -15.993 1.00 94.69 473 ASP A O 1
ATOM 3516 N N . PHE A 1 474 ? -9.027 -4.384 -17.856 1.00 95.50 474 PHE A N 1
ATOM 3517 C CA . PHE A 1 474 ? -9.726 -3.174 -18.271 1.00 95.50 474 PHE A CA 1
ATOM 3518 C C . PHE A 1 474 ? -10.579 -3.456 -19.511 1.00 95.50 474 PHE A C 1
ATOM 3520 O O . PHE A 1 474 ? -10.151 -4.237 -20.367 1.00 95.50 474 PHE A O 1
ATOM 3527 N N . PRO A 1 475 ? -11.751 -2.810 -19.649 1.00 95.06 475 PRO A N 1
ATOM 3528 C CA . PRO A 1 475 ? -12.556 -2.956 -20.850 1.00 95.06 475 PRO A CA 1
ATOM 3529 C C . PRO A 1 475 ? -11.795 -2.433 -22.074 1.00 95.06 475 PRO A C 1
ATOM 3531 O O . PRO A 1 475 ? -11.128 -1.395 -22.031 1.00 95.06 475 PRO A O 1
ATOM 3534 N N . LEU A 1 476 ? -11.869 -3.190 -23.168 1.00 93.25 476 LEU A N 1
ATOM 3535 C CA . LEU A 1 476 ? -11.253 -2.827 -24.441 1.00 93.25 476 LEU A CA 1
ATOM 3536 C C . LEU A 1 476 ? -11.866 -1.540 -24.990 1.00 93.25 476 LEU A C 1
ATOM 3538 O O . LEU A 1 476 ? -13.068 -1.333 -24.882 1.00 93.25 476 LEU A O 1
ATOM 3542 N N . ASN A 1 477 ? -11.039 -0.714 -25.635 1.00 89.31 477 ASN A N 1
ATOM 3543 C CA . ASN A 1 477 ? -11.459 0.509 -26.334 1.00 89.31 477 ASN A CA 1
ATOM 3544 C C . ASN A 1 477 ? -12.124 1.582 -25.454 1.00 89.31 477 ASN A C 1
ATOM 3546 O O . ASN A 1 477 ? -12.590 2.592 -25.973 1.00 89.31 477 ASN A O 1
ATOM 3550 N N . GLU A 1 478 ? -12.093 1.421 -24.133 1.00 94.00 478 GLU A N 1
ATOM 3551 C CA . GLU A 1 478 ? -12.608 2.407 -23.192 1.00 94.00 478 GLU A CA 1
ATOM 3552 C C . GLU A 1 478 ? -11.520 3.349 -22.686 1.00 94.00 478 GLU A C 1
ATOM 3554 O O . GLU A 1 478 ? -10.350 2.981 -22.557 1.00 94.00 478 GLU A O 1
ATOM 3559 N N . ASN A 1 479 ? -11.904 4.587 -22.370 1.00 93.69 479 ASN A N 1
ATOM 3560 C CA . ASN A 1 479 ? -10.980 5.564 -21.799 1.00 93.69 479 ASN A CA 1
ATOM 3561 C C . ASN A 1 479 ? -10.664 5.216 -20.337 1.00 93.69 479 ASN A C 1
ATOM 3563 O O . ASN A 1 479 ? -11.419 5.576 -19.430 1.00 93.69 479 ASN A O 1
ATOM 3567 N N . MET A 1 480 ? -9.528 4.552 -20.126 1.00 95.12 480 MET A N 1
ATOM 3568 C CA . MET A 1 480 ? -9.093 4.028 -18.825 1.00 95.12 480 MET A CA 1
ATOM 3569 C C . MET A 1 480 ? -7.833 4.708 -18.285 1.00 95.12 480 MET A C 1
ATOM 3571 O O . MET A 1 480 ? -7.401 4.387 -17.183 1.00 95.12 480 MET A O 1
ATOM 3575 N N . PHE A 1 481 ? -7.239 5.642 -19.034 1.00 93.25 481 PHE A N 1
ATOM 3576 C CA . PHE A 1 481 ? -5.975 6.293 -18.681 1.00 93.25 481 PHE A CA 1
ATOM 3577 C C . PHE A 1 481 ? -6.118 7.808 -18.568 1.00 93.25 481 PHE A C 1
ATOM 3579 O O . PHE A 1 481 ? -7.032 8.417 -19.123 1.00 93.25 481 PHE A O 1
ATOM 3586 N N . GLN A 1 482 ? -5.209 8.430 -17.823 1.00 90.62 482 GLN A N 1
ATOM 3587 C CA . GLN A 1 482 ? -5.201 9.875 -17.627 1.00 90.62 482 GLN A CA 1
ATOM 3588 C C . GLN A 1 482 ? -4.797 10.597 -18.917 1.00 90.62 482 GLN A C 1
ATOM 3590 O O . GLN A 1 482 ? -3.895 10.163 -19.636 1.00 90.62 482 GLN A O 1
ATOM 3595 N N . THR A 1 483 ? -5.388 11.766 -19.166 1.00 83.69 483 THR A N 1
ATOM 3596 C CA . THR A 1 483 ? -5.043 12.597 -20.331 1.00 83.69 483 THR A CA 1
ATOM 3597 C C . THR A 1 483 ? -3.608 13.127 -20.254 1.00 83.69 483 THR A C 1
ATOM 3599 O O . THR A 1 483 ? -2.871 13.052 -21.237 1.00 83.69 483 THR A O 1
ATOM 3602 N N . LEU A 1 484 ? -3.183 13.610 -19.077 1.00 81.06 484 LEU A N 1
ATOM 3603 C CA . LEU A 1 484 ? -1.829 14.142 -18.852 1.00 81.06 484 LEU A CA 1
ATOM 3604 C C . LEU A 1 484 ? -0.764 13.046 -18.768 1.00 81.06 484 LEU A C 1
ATOM 3606 O O . LEU A 1 484 ? 0.408 13.279 -19.059 1.00 81.06 484 LEU A O 1
ATOM 3610 N N . SER A 1 485 ? -1.163 11.841 -18.361 1.00 84.31 485 SER A N 1
ATOM 3611 C CA . SER A 1 485 ? -0.264 10.709 -18.208 1.00 84.31 485 SER A CA 1
ATOM 3612 C C . SER A 1 485 ? -0.925 9.440 -18.720 1.00 84.31 485 SER A C 1
ATOM 3614 O O . SER A 1 485 ? -1.469 8.648 -17.958 1.00 84.31 485 SER A O 1
ATOM 3616 N N . LYS A 1 486 ? -0.802 9.203 -20.030 1.00 86.12 486 LYS A N 1
ATOM 3617 C CA . LYS A 1 486 ? -1.361 8.027 -20.728 1.00 86.12 486 LYS A CA 1
ATOM 3618 C C . LYS A 1 486 ? -0.796 6.674 -20.264 1.00 86.12 486 LYS A C 1
ATOM 3620 O O . LYS A 1 486 ? -1.035 5.658 -20.896 1.00 86.12 486 LYS A O 1
ATOM 3625 N N . VAL A 1 487 ? 0.024 6.661 -19.218 1.00 89.00 487 VAL A N 1
ATOM 3626 C CA . VAL A 1 487 ? 0.594 5.457 -18.604 1.00 89.00 487 VAL A CA 1
ATOM 3627 C C . VAL A 1 487 ? 0.008 5.183 -17.223 1.00 89.00 487 VAL A C 1
ATOM 3629 O O . VAL A 1 487 ? 0.327 4.152 -16.649 1.00 89.00 487 VAL A O 1
ATOM 3632 N N . HIS A 1 488 ? -0.826 6.078 -16.688 1.00 92.88 488 HIS A N 1
ATOM 3633 C CA . HIS A 1 488 ? -1.524 5.887 -15.424 1.00 92.88 488 HIS A CA 1
ATOM 3634 C C . HIS A 1 488 ? -3.020 5.717 -15.692 1.00 92.88 488 HIS A C 1
ATOM 3636 O O . HIS A 1 488 ? -3.580 6.490 -16.474 1.00 92.88 488 HIS A O 1
ATOM 3642 N N . PRO A 1 489 ? -3.665 4.729 -15.058 1.00 95.00 489 PRO A N 1
ATOM 3643 C CA . PRO A 1 489 ? -5.103 4.681 -14.887 1.00 95.00 489 PRO A CA 1
ATOM 3644 C C . PRO A 1 489 ? -5.734 6.012 -14.470 1.00 95.00 489 PRO A C 1
ATOM 3646 O O . PRO A 1 489 ? -5.156 6.775 -13.690 1.00 95.00 489 PRO A O 1
ATOM 3649 N N . ASN A 1 490 ? -6.905 6.285 -15.041 1.00 94.50 490 ASN A N 1
ATOM 3650 C CA . ASN A 1 490 ? -7.788 7.363 -14.610 1.00 94.50 490 ASN A CA 1
ATOM 3651 C C . ASN A 1 490 ? -8.758 6.875 -13.519 1.00 94.50 490 ASN A C 1
ATOM 3653 O O . ASN A 1 490 ? -8.664 5.722 -13.100 1.00 94.50 490 ASN A O 1
ATOM 3657 N N . CYS A 1 491 ? -9.717 7.701 -13.095 1.00 95.44 491 CYS A N 1
ATOM 3658 C CA . CYS A 1 491 ? -10.674 7.325 -12.045 1.00 95.44 491 CYS A CA 1
ATOM 3659 C C . CYS A 1 491 ? -11.391 5.988 -12.297 1.00 95.44 491 CYS A C 1
ATOM 3661 O O . CYS A 1 491 ? -11.569 5.209 -11.363 1.00 95.44 491 CYS A O 1
ATOM 3663 N N . ARG A 1 492 ? -11.736 5.669 -13.554 1.00 95.88 492 ARG A N 1
ATOM 3664 C CA . ARG A 1 492 ? -12.367 4.390 -13.930 1.00 95.88 492 ARG A CA 1
ATOM 3665 C C . ARG A 1 492 ? -11.423 3.214 -13.725 1.00 95.88 492 ARG A C 1
ATOM 3667 O O . ARG A 1 492 ? -11.823 2.181 -13.198 1.00 95.88 492 ARG A O 1
ATOM 3674 N N . GLY A 1 493 ? -10.167 3.364 -14.144 1.00 96.50 493 GLY A N 1
ATOM 3675 C CA . GLY A 1 493 ? -9.149 2.332 -13.950 1.00 96.50 493 GLY A CA 1
ATOM 3676 C C . GLY A 1 493 ? -8.813 2.128 -12.475 1.00 96.50 493 GLY A C 1
ATOM 3677 O O . GLY A 1 493 ? -8.731 0.988 -12.024 1.00 96.50 493 GLY A O 1
ATOM 3678 N N . ASP A 1 494 ? -8.726 3.217 -11.714 1.00 96.38 494 ASP A N 1
ATOM 3679 C CA . ASP A 1 494 ? -8.526 3.184 -10.266 1.00 96.38 494 ASP A CA 1
ATOM 3680 C C . ASP A 1 494 ? -9.675 2.460 -9.546 1.00 96.38 494 ASP A C 1
ATOM 3682 O O . ASP A 1 494 ? -9.423 1.653 -8.649 1.00 96.38 494 ASP A O 1
ATOM 3686 N N . LYS A 1 495 ? -10.924 2.666 -9.988 1.00 96.75 495 LYS A N 1
ATOM 3687 C CA . LYS A 1 495 ? -12.099 1.951 -9.469 1.00 96.75 495 LYS A CA 1
ATOM 3688 C C . LYS A 1 495 ? -12.001 0.449 -9.689 1.00 96.75 495 LYS A C 1
ATOM 3690 O O . LYS A 1 495 ? -12.256 -0.326 -8.765 1.00 96.75 495 LYS A O 1
ATOM 3695 N N . VAL A 1 496 ? -11.629 0.026 -10.897 1.00 97.75 496 VAL A N 1
ATOM 3696 C CA . VAL A 1 496 ? -11.443 -1.399 -11.216 1.00 97.75 496 VAL A CA 1
ATOM 3697 C C . VAL A 1 496 ? -10.360 -2.008 -10.323 1.00 97.75 496 VAL A C 1
ATOM 3699 O O . VAL A 1 496 ? -10.569 -3.074 -9.746 1.00 97.75 496 VAL A O 1
ATOM 3702 N N . MET A 1 497 ? -9.242 -1.301 -10.139 1.00 98.06 497 MET A N 1
ATOM 3703 C CA . MET A 1 497 ? -8.159 -1.731 -9.253 1.00 98.06 497 MET A CA 1
ATOM 3704 C C . MET A 1 497 ? -8.640 -1.884 -7.802 1.00 98.06 497 MET A C 1
ATOM 3706 O O . MET A 1 497 ? -8.447 -2.946 -7.213 1.00 98.06 497 MET A O 1
ATOM 3710 N N . ALA A 1 498 ? -9.322 -0.883 -7.239 1.00 97.81 498 ALA A N 1
ATOM 3711 C CA . ALA A 1 498 ? -9.863 -0.943 -5.878 1.00 97.81 498 ALA A CA 1
ATOM 3712 C C . ALA A 1 498 ? -10.871 -2.093 -5.697 1.00 97.81 498 ALA A C 1
ATOM 3714 O O . ALA A 1 498 ? -10.773 -2.868 -4.744 1.00 97.81 498 ALA A O 1
ATOM 3715 N N . THR A 1 499 ? -11.785 -2.253 -6.659 1.00 98.06 499 THR A N 1
ATOM 3716 C CA . THR A 1 499 ? -12.805 -3.314 -6.656 1.00 98.06 499 THR A CA 1
ATOM 3717 C C . THR A 1 499 ? -12.165 -4.704 -6.685 1.00 98.06 499 THR A C 1
ATOM 3719 O O . THR A 1 499 ? -12.602 -5.585 -5.954 1.00 98.06 499 THR A O 1
ATOM 3722 N N . SER A 1 500 ? -11.095 -4.897 -7.466 1.00 98.50 500 SER A N 1
ATOM 3723 C CA . SER A 1 500 ? -10.386 -6.185 -7.544 1.00 98.50 500 SER A CA 1
ATOM 3724 C C . SER A 1 500 ? -9.675 -6.572 -6.245 1.00 98.50 500 SER A C 1
ATOM 3726 O O . SER A 1 500 ? -9.641 -7.745 -5.878 1.00 98.50 500 SER A O 1
ATOM 3728 N N . VAL A 1 501 ? -9.140 -5.590 -5.507 1.00 98.62 501 VAL A N 1
ATOM 3729 C CA . VAL A 1 501 ? -8.566 -5.837 -4.177 1.00 98.62 501 VAL A CA 1
ATOM 3730 C C . VAL A 1 501 ? -9.666 -6.279 -3.221 1.00 98.62 501 VAL A C 1
ATOM 3732 O O . VAL A 1 501 ? -9.497 -7.261 -2.505 1.00 98.62 501 VAL A O 1
ATOM 3735 N N . LEU A 1 502 ? -10.797 -5.576 -3.227 1.00 98.50 502 LEU A N 1
ATOM 3736 C CA . LEU A 1 502 ? -11.926 -5.881 -2.358 1.00 98.50 502 LEU A CA 1
ATOM 3737 C C . LEU A 1 502 ? -12.528 -7.263 -2.642 1.00 98.50 502 LEU A C 1
ATOM 3739 O O . LEU A 1 502 ? -12.821 -8.002 -1.705 1.00 98.50 502 LEU A O 1
ATOM 3743 N N . GLU A 1 503 ? -12.651 -7.627 -3.919 1.00 98.38 503 GLU A N 1
ATOM 3744 C CA . GLU A 1 503 ? -13.055 -8.963 -4.359 1.00 98.38 503 GLU A CA 1
ATOM 3745 C C . GLU A 1 503 ? -12.091 -10.034 -3.844 1.00 98.38 503 GLU A C 1
ATOM 3747 O O . GLU A 1 503 ? -12.529 -10.963 -3.177 1.00 98.38 503 GLU A O 1
ATOM 3752 N N . ALA A 1 504 ? -10.778 -9.863 -4.035 1.00 98.44 504 ALA A N 1
ATOM 3753 C CA . ALA A 1 504 ? -9.789 -10.818 -3.533 1.00 98.44 504 ALA A CA 1
ATOM 3754 C C . ALA A 1 504 ? -9.852 -10.976 -2.001 1.00 98.44 504 ALA A C 1
ATOM 3756 O O . ALA A 1 504 ? -9.745 -12.083 -1.472 1.00 98.44 504 ALA A O 1
ATOM 3757 N N . LEU A 1 505 ? -10.049 -9.878 -1.264 1.00 98.62 505 LEU A N 1
ATOM 3758 C CA . LEU A 1 505 ? -10.203 -9.917 0.191 1.00 98.62 505 LEU A CA 1
ATOM 3759 C C . LEU A 1 505 ? -11.471 -10.672 0.620 1.00 98.62 505 LEU A C 1
ATOM 3761 O O . LEU A 1 505 ? -11.452 -11.392 1.625 1.00 98.62 505 LEU A O 1
ATOM 3765 N N . PHE A 1 506 ? -12.565 -10.517 -0.125 1.00 98.44 506 PHE A N 1
ATOM 3766 C CA . PHE A 1 506 ? -13.796 -11.257 0.112 1.00 98.44 506 PHE A CA 1
ATOM 3767 C C . PHE A 1 506 ? -13.621 -12.737 -0.262 1.00 98.44 506 PHE A C 1
ATOM 3769 O O . PHE A 1 506 ? -13.771 -13.592 0.601 1.00 98.44 506 PHE A O 1
ATOM 3776 N N . ASP A 1 507 ? -13.177 -13.080 -1.466 1.00 98.00 507 ASP A N 1
ATOM 3777 C CA . ASP A 1 507 ? -13.031 -14.476 -1.915 1.00 98.00 507 ASP A CA 1
ATOM 3778 C C . ASP A 1 507 ? -12.142 -15.327 -0.991 1.00 98.00 507 ASP A C 1
ATOM 3780 O O . ASP A 1 507 ? -12.392 -16.515 -0.767 1.00 98.00 507 ASP A O 1
ATOM 3784 N N . HIS A 1 508 ? -11.132 -14.707 -0.377 1.00 98.12 508 HIS A N 1
ATOM 3785 C CA . HIS A 1 508 ? -10.229 -15.360 0.571 1.00 98.12 508 HIS A CA 1
ATOM 3786 C C . HIS A 1 508 ? -10.671 -15.277 2.040 1.00 98.12 508 HIS A C 1
ATOM 3788 O O . HIS A 1 508 ? -9.881 -15.563 2.945 1.00 98.12 508 HIS A O 1
ATOM 3794 N N . LYS A 1 509 ? -11.934 -14.917 2.301 1.00 98.31 509 LYS A N 1
ATOM 3795 C CA . LYS A 1 509 ? -12.533 -14.828 3.645 1.00 98.31 509 LYS A CA 1
ATOM 3796 C C . LYS A 1 509 ? -11.729 -13.949 4.601 1.00 98.31 509 LYS A C 1
ATOM 3798 O O . LYS A 1 509 ? -11.637 -14.220 5.800 1.00 98.31 509 LYS A O 1
ATOM 3803 N N . ILE A 1 510 ? -11.119 -12.888 4.081 1.00 98.44 510 ILE A N 1
ATOM 3804 C CA . ILE A 1 510 ? -10.486 -11.860 4.910 1.00 98.44 510 ILE A CA 1
ATOM 3805 C C . ILE A 1 510 ? -11.577 -10.913 5.399 1.00 98.44 510 ILE A C 1
ATOM 3807 O O . ILE A 1 510 ? -11.657 -10.641 6.592 1.00 98.44 510 ILE A O 1
ATOM 3811 N N . LEU A 1 511 ? -12.468 -10.500 4.497 1.00 98.50 511 LEU A N 1
ATOM 3812 C CA . LEU A 1 511 ? -13.621 -9.655 4.792 1.00 98.50 511 LEU A CA 1
ATOM 3813 C C . LEU A 1 511 ? -14.909 -10.479 4.799 1.00 98.50 511 LEU A C 1
ATOM 3815 O O . LEU A 1 511 ? -15.190 -11.227 3.868 1.00 98.50 511 LEU A O 1
ATOM 3819 N N . SER A 1 512 ? -15.710 -10.336 5.851 1.00 98.00 512 SER A N 1
ATOM 3820 C CA . SER A 1 512 ? -17.041 -10.966 5.967 1.00 98.00 512 SER A CA 1
ATOM 3821 C C . SER A 1 512 ? -18.090 -10.371 5.043 1.00 98.00 512 SER A C 1
ATOM 3823 O O . SER A 1 512 ? -19.115 -10.999 4.819 1.00 98.00 512 SER A O 1
ATOM 3825 N N . ARG A 1 513 ? -17.852 -9.180 4.508 1.00 97.81 513 ARG A N 1
ATOM 3826 C CA . ARG A 1 513 ? -18.795 -8.414 3.718 1.00 97.81 513 ARG A CA 1
ATOM 3827 C C . ARG A 1 513 ? -18.073 -7.828 2.515 1.00 97.81 513 ARG A C 1
ATOM 3829 O O . ARG A 1 513 ? -16.969 -7.303 2.634 1.00 97.81 513 ARG A O 1
ATOM 3836 N N . GLY A 1 514 ? -18.698 -7.949 1.356 1.00 97.56 514 GLY A N 1
ATOM 3837 C CA . GLY A 1 514 ? -18.137 -7.553 0.075 1.00 97.56 514 GLY A CA 1
ATOM 3838 C C . GLY A 1 514 ? -19.197 -6.970 -0.846 1.00 97.56 514 GLY A C 1
ATOM 3839 O O . GLY A 1 514 ? -20.370 -6.842 -0.487 1.00 97.56 514 GLY A O 1
ATOM 3840 N N . LEU A 1 515 ? -18.764 -6.616 -2.051 1.00 97.50 515 LEU A N 1
ATOM 3841 C CA . LEU A 1 515 ? -19.653 -6.188 -3.124 1.00 97.50 515 LEU A CA 1
ATOM 3842 C C . LEU A 1 515 ? -20.247 -7.414 -3.818 1.00 97.50 515 LEU A C 1
ATOM 3844 O O . LEU A 1 515 ? -19.550 -8.396 -4.071 1.00 97.50 515 LEU A O 1
ATOM 3848 N N . ALA A 1 516 ? -21.531 -7.353 -4.152 1.00 96.69 516 ALA A N 1
ATOM 3849 C CA . ALA A 1 516 ? -22.147 -8.322 -5.040 1.00 96.69 516 ALA A CA 1
ATOM 3850 C C . ALA A 1 516 ? -21.657 -8.019 -6.457 1.00 96.69 516 ALA A C 1
ATOM 3852 O O . ALA A 1 516 ? -22.127 -7.074 -7.068 1.00 96.69 516 ALA A O 1
ATOM 3853 N N . LEU A 1 517 ? -20.718 -8.777 -7.011 1.00 97.88 517 LEU A N 1
ATOM 3854 C CA . LEU A 1 517 ? -20.161 -8.439 -8.321 1.00 97.88 517 LEU A CA 1
ATOM 3855 C C . LEU A 1 517 ? -20.747 -9.314 -9.430 1.00 97.88 517 LEU A C 1
ATOM 3857 O O . LEU A 1 517 ? -20.756 -10.538 -9.337 1.00 97.88 517 LEU A O 1
ATOM 3861 N N . GLY A 1 518 ? -21.214 -8.678 -10.506 1.00 97.69 518 GLY A N 1
ATOM 3862 C CA . GLY A 1 518 ? -21.629 -9.383 -11.718 1.00 97.69 518 GLY A CA 1
ATOM 3863 C C . GLY A 1 518 ? -20.436 -9.947 -12.513 1.00 97.69 518 GLY A C 1
ATOM 3864 O O . GLY A 1 518 ? -19.285 -9.554 -12.260 1.00 97.69 518 GLY A O 1
ATOM 3865 N N . PRO A 1 519 ? -20.686 -10.838 -13.496 1.00 97.62 519 PRO A N 1
ATOM 3866 C CA . PRO A 1 519 ? -19.642 -11.416 -14.340 1.00 97.62 519 PRO A CA 1
ATOM 3867 C C . PRO A 1 519 ? -18.851 -10.339 -15.090 1.00 97.62 519 PRO A C 1
ATOM 3869 O O . PRO A 1 519 ? -19.419 -9.494 -15.784 1.00 97.62 519 PRO A O 1
ATOM 3872 N N . ALA A 1 520 ? -17.520 -10.374 -14.993 1.00 96.12 520 ALA A N 1
ATOM 3873 C CA . ALA A 1 520 ? -16.668 -9.359 -15.617 1.00 96.12 520 ALA A CA 1
ATOM 3874 C C . ALA A 1 520 ? -16.847 -9.287 -17.145 1.00 96.12 520 ALA A C 1
ATOM 3876 O O . ALA A 1 520 ? -16.889 -8.190 -17.696 1.00 96.12 520 ALA A O 1
ATOM 3877 N N . ALA A 1 521 ? -17.017 -10.434 -17.815 1.00 95.44 521 ALA A N 1
ATOM 3878 C CA . ALA A 1 521 ? -17.197 -10.509 -19.267 1.00 95.44 521 ALA A CA 1
ATOM 3879 C C . ALA A 1 521 ? -18.441 -9.757 -19.777 1.00 95.44 521 ALA A C 1
ATOM 3881 O O . ALA A 1 521 ? -18.445 -9.289 -20.911 1.00 95.44 521 ALA A O 1
ATOM 3882 N N . GLU A 1 522 ? -19.469 -9.620 -18.939 1.00 96.88 522 GLU A N 1
ATOM 3883 C CA . GLU A 1 522 ? -20.735 -8.968 -19.290 1.00 96.88 522 GLU A CA 1
ATOM 3884 C C . GLU A 1 522 ? -20.780 -7.520 -18.793 1.00 96.88 522 GLU A C 1
ATOM 3886 O O . GLU A 1 522 ? -21.219 -6.616 -19.502 1.00 96.88 522 GLU A O 1
ATOM 3891 N N . CYS A 1 523 ? -20.317 -7.283 -17.564 1.00 97.94 523 CYS A N 1
ATOM 3892 C CA . CYS A 1 523 ? -20.582 -6.026 -16.877 1.00 97.94 523 CYS A CA 1
ATOM 3893 C C . CYS A 1 523 ? -19.438 -5.004 -16.989 1.00 97.94 523 CYS A C 1
ATOM 3895 O O . CYS A 1 523 ? -19.697 -3.804 -16.926 1.00 97.94 523 CYS A O 1
ATOM 3897 N N . LEU A 1 524 ? -18.175 -5.439 -17.127 1.00 97.25 524 LEU A N 1
ATOM 3898 C CA . LEU A 1 524 ? -16.997 -4.573 -16.933 1.00 97.25 524 LEU A CA 1
ATOM 3899 C C . LEU A 1 524 ? -16.971 -3.358 -17.877 1.00 97.25 524 LEU A C 1
ATOM 3901 O O . LEU A 1 524 ? -16.617 -2.260 -17.452 1.00 97.25 524 LEU A O 1
ATOM 3905 N N . GLY A 1 525 ? -17.348 -3.552 -19.142 1.00 96.81 525 GLY A N 1
ATOM 3906 C CA . GLY A 1 525 ? -17.406 -2.498 -20.161 1.00 96.81 525 GLY A CA 1
ATOM 3907 C C . GLY A 1 525 ? -18.793 -1.893 -20.375 1.00 96.81 525 GLY A C 1
ATOM 3908 O O . GLY A 1 525 ? -18.978 -1.154 -21.335 1.00 96.81 525 GLY A O 1
ATOM 3909 N N . SER A 1 526 ? -19.787 -2.219 -19.544 1.00 97.25 526 SER A N 1
ATOM 3910 C CA . SER A 1 526 ? -21.150 -1.738 -19.776 1.00 97.25 526 SER A CA 1
ATOM 3911 C C . SER A 1 526 ? -21.316 -0.276 -19.366 1.00 97.25 526 SER A C 1
ATOM 3913 O O . SER A 1 526 ? -20.992 0.099 -18.239 1.00 97.25 526 SER A O 1
ATOM 3915 N N . SER A 1 527 ? -21.854 0.536 -20.277 1.00 96.50 527 SER A N 1
ATOM 3916 C CA . SER A 1 527 ? -22.101 1.975 -20.109 1.00 96.50 527 SER A CA 1
ATOM 3917 C C . SER A 1 527 ? -23.578 2.336 -19.908 1.00 96.50 527 SER A C 1
ATOM 3919 O O . SER A 1 527 ? -23.889 3.483 -19.593 1.00 96.50 527 SER A O 1
ATOM 3921 N N . SER A 1 528 ? -24.501 1.379 -20.064 1.00 97.06 528 SER A N 1
ATOM 3922 C CA . SER A 1 528 ? -25.954 1.601 -19.936 1.00 97.06 528 SER A CA 1
ATOM 3923 C C . SER A 1 528 ? -26.407 1.555 -18.471 1.00 97.06 528 SER A C 1
ATOM 3925 O O . SER A 1 528 ? -27.229 0.721 -18.091 1.00 97.06 528 SER A O 1
ATOM 3927 N N . CYS A 1 529 ? -25.834 2.430 -17.638 1.00 97.50 529 CYS A N 1
ATOM 3928 C CA . CYS A 1 529 ? -25.876 2.339 -16.174 1.00 97.50 529 CYS A CA 1
ATOM 3929 C C . CYS A 1 529 ? -27.291 2.214 -15.592 1.00 97.50 529 CYS A C 1
ATOM 3931 O O . CYS A 1 529 ? -27.519 1.354 -14.748 1.00 97.50 529 CYS A O 1
ATOM 3933 N N . GLU A 1 530 ? -28.261 2.982 -16.091 1.00 96.69 530 GLU A N 1
ATOM 3934 C CA . GLU A 1 530 ? -29.650 2.964 -15.596 1.00 96.69 530 GLU A CA 1
ATOM 3935 C C . GLU A 1 530 ? -30.351 1.605 -15.769 1.00 96.69 530 GLU A C 1
ATOM 3937 O O . GLU A 1 530 ? -31.288 1.292 -15.041 1.00 96.69 530 GLU A O 1
ATOM 3942 N N . SER A 1 531 ? -29.884 0.786 -16.716 1.00 96.81 531 SER A N 1
ATOM 3943 C CA . SER A 1 531 ? -30.431 -0.547 -17.002 1.00 96.81 531 SER A CA 1
ATOM 3944 C C . SER A 1 531 ? -29.675 -1.688 -16.316 1.00 96.81 531 SER A C 1
ATOM 3946 O O . SER A 1 531 ? -30.096 -2.843 -16.394 1.00 96.81 531 SER A O 1
ATOM 3948 N N . LEU A 1 532 ? -28.542 -1.396 -15.667 1.00 97.62 532 LEU A N 1
ATOM 3949 C CA . LEU A 1 532 ? -27.720 -2.424 -15.044 1.00 97.62 532 LEU A CA 1
ATOM 3950 C C . LEU A 1 532 ? -28.330 -2.907 -13.731 1.00 97.62 532 LEU A C 1
ATOM 3952 O O . LEU A 1 532 ? -28.771 -2.123 -12.892 1.00 97.62 532 LEU A O 1
ATOM 3956 N N . SER A 1 533 ? -28.242 -4.218 -13.502 1.00 97.06 533 SER A N 1
ATOM 3957 C CA . SER A 1 533 ? -28.403 -4.759 -12.155 1.00 97.06 533 SER A CA 1
ATOM 3958 C C . SER A 1 533 ? -27.340 -4.161 -11.228 1.00 97.06 533 SER A C 1
ATOM 3960 O O . SER A 1 533 ? -26.231 -3.843 -11.668 1.00 97.06 533 SER A O 1
ATOM 3962 N N . VAL A 1 534 ? -27.643 -4.042 -9.931 1.00 96.12 534 VAL A N 1
ATOM 3963 C CA . VAL A 1 534 ? -26.673 -3.523 -8.951 1.00 96.12 534 VAL A CA 1
ATOM 3964 C C . VAL A 1 534 ? -25.336 -4.283 -9.024 1.00 96.12 534 VAL A C 1
ATOM 3966 O O . VAL A 1 534 ? -24.303 -3.613 -9.088 1.00 96.12 534 VAL A O 1
ATOM 3969 N N . PRO A 1 535 ? -25.306 -5.630 -9.149 1.00 97.62 535 PRO A N 1
ATOM 3970 C CA . PRO A 1 535 ? -24.038 -6.331 -9.297 1.00 97.62 535 PRO A CA 1
ATOM 3971 C C . PRO A 1 535 ? -23.240 -5.988 -10.554 1.00 97.62 535 PRO A C 1
ATOM 3973 O O . PRO A 1 535 ? -22.014 -5.840 -10.496 1.00 97.62 535 PRO A O 1
ATOM 3976 N N . CYS A 1 536 ? -23.908 -5.817 -11.699 1.00 98.00 536 CYS A N 1
ATOM 3977 C CA . CYS A 1 536 ? -23.221 -5.355 -12.901 1.00 98.00 536 CYS A CA 1
ATOM 3978 C C . CYS A 1 536 ? -22.748 -3.906 -12.771 1.00 98.00 536 CYS A C 1
ATOM 3980 O O . CYS A 1 536 ? -21.660 -3.574 -13.236 1.00 98.00 536 CYS A O 1
ATOM 3982 N N . CYS A 1 537 ? -23.530 -3.047 -12.118 1.00 97.75 537 CYS A N 1
ATOM 3983 C CA . CYS A 1 537 ? -23.153 -1.662 -11.879 1.00 97.75 537 CYS A CA 1
ATOM 3984 C C . CYS A 1 537 ? -21.879 -1.545 -11.032 1.00 97.75 537 CYS A C 1
ATOM 3986 O O . CYS A 1 537 ? -20.975 -0.773 -11.357 1.00 97.75 537 CYS A O 1
ATOM 3988 N N . GLN A 1 538 ? -21.784 -2.340 -9.960 1.00 96.50 538 GLN A N 1
ATOM 3989 C CA . GLN A 1 538 ? -20.599 -2.382 -9.106 1.00 96.50 538 GLN A CA 1
ATOM 3990 C C . GLN A 1 538 ? -19.365 -2.837 -9.894 1.00 96.50 538 GLN A C 1
ATOM 3992 O O . GLN A 1 538 ? -18.325 -2.184 -9.802 1.00 96.50 538 GLN A O 1
ATOM 3997 N N . ARG A 1 539 ? -19.506 -3.871 -10.738 1.00 97.69 539 ARG A N 1
ATOM 3998 C CA . ARG A 1 539 ? -18.429 -4.394 -11.596 1.00 97.69 539 ARG A CA 1
ATOM 3999 C C . ARG A 1 539 ? -18.007 -3.447 -12.726 1.00 97.69 539 ARG A C 1
ATOM 4001 O O . ARG A 1 539 ? -16.836 -3.456 -13.099 1.00 97.69 539 ARG A O 1
ATOM 4008 N N . SER A 1 540 ? -18.933 -2.684 -13.307 1.00 97.88 540 SER A N 1
ATOM 4009 C CA . SER A 1 540 ? -18.651 -1.825 -14.463 1.00 97.88 540 SER A CA 1
ATOM 4010 C C . SER A 1 540 ? -17.560 -0.797 -14.155 1.00 97.88 540 SER A C 1
ATOM 4012 O O . SER A 1 540 ? -17.577 -0.140 -13.115 1.00 97.88 540 SER A O 1
ATOM 4014 N N . ALA A 1 541 ? -16.625 -0.608 -15.082 1.00 97.06 541 ALA A N 1
ATOM 4015 C CA . ALA A 1 541 ? -15.654 0.481 -15.017 1.00 97.06 541 ALA A CA 1
ATOM 4016 C C . ALA A 1 541 ? -16.289 1.850 -15.332 1.00 97.06 541 ALA A C 1
ATOM 4018 O O . ALA A 1 541 ? -15.724 2.889 -14.999 1.00 97.06 541 ALA A O 1
ATOM 4019 N N . LEU A 1 542 ? -17.441 1.851 -16.008 1.00 97.31 542 LEU A N 1
ATOM 4020 C CA . LEU A 1 542 ? -18.092 3.033 -16.580 1.00 97.31 542 LEU A CA 1
ATOM 4021 C C . LEU A 1 542 ? -19.304 3.500 -15.774 1.00 97.31 542 LEU A C 1
ATOM 4023 O O . LEU A 1 542 ? -19.871 4.542 -16.095 1.00 97.31 542 LEU A O 1
ATOM 4027 N N . CYS A 1 543 ? -19.694 2.749 -14.747 1.00 96.88 543 CYS A N 1
ATOM 4028 C CA . CYS A 1 543 ? -20.812 3.054 -13.862 1.00 96.88 543 CYS A CA 1
ATOM 4029 C C . CYS A 1 543 ? -20.381 2.952 -12.396 1.00 96.88 543 CYS A C 1
ATOM 4031 O O . CYS A 1 543 ? -19.347 2.364 -12.096 1.00 96.88 543 CYS A O 1
ATOM 4033 N N . TYR A 1 544 ? -21.159 3.495 -11.467 1.00 94.19 544 TYR A N 1
ATOM 4034 C CA . TYR A 1 544 ? -20.983 3.302 -10.027 1.00 94.19 544 TYR A CA 1
ATOM 4035 C C . TYR A 1 544 ? -22.335 3.345 -9.312 1.00 94.19 544 TYR A C 1
ATOM 4037 O O . TYR A 1 544 ? -23.301 3.906 -9.828 1.00 94.19 544 TYR A O 1
ATOM 4045 N N . VAL A 1 545 ? -22.407 2.743 -8.126 1.00 92.38 545 VAL A N 1
ATOM 4046 C CA . VAL A 1 545 ? -23.605 2.795 -7.282 1.00 92.38 545 VAL A CA 1
ATOM 4047 C C . VAL A 1 545 ? -23.513 4.043 -6.411 1.00 92.38 545 VAL A C 1
ATOM 4049 O O . VAL A 1 545 ? -22.639 4.141 -5.551 1.00 92.38 545 VAL A O 1
ATOM 4052 N N . ALA A 1 546 ? -24.387 5.015 -6.653 1.00 89.25 546 ALA A N 1
ATOM 4053 C CA . ALA A 1 546 ? -24.464 6.232 -5.854 1.00 89.25 546 ALA A CA 1
ATOM 4054 C C . ALA A 1 546 ? -24.975 5.930 -4.427 1.00 89.25 546 ALA A C 1
ATOM 4056 O O . ALA A 1 546 ? -25.598 4.889 -4.214 1.00 89.25 546 ALA A O 1
ATOM 4057 N N . PRO A 1 547 ? -24.804 6.841 -3.446 1.00 82.69 547 PRO A N 1
ATOM 4058 C CA . PRO A 1 547 ? -25.268 6.628 -2.068 1.00 82.69 547 PRO A CA 1
ATOM 4059 C C . PRO A 1 547 ? -26.759 6.273 -1.932 1.00 82.69 547 PRO A C 1
ATOM 4061 O O . PRO A 1 547 ? -27.142 5.582 -0.996 1.00 82.69 547 PRO A O 1
ATOM 4064 N N . GLY A 1 548 ? -27.599 6.703 -2.881 1.00 84.25 548 GLY A N 1
ATOM 4065 C CA . GLY A 1 548 ? -29.019 6.336 -2.952 1.00 84.25 548 GLY A CA 1
ATOM 4066 C C . GLY A 1 548 ? -29.307 4.950 -3.549 1.00 84.25 548 GLY A C 1
ATOM 4067 O O . GLY A 1 548 ? -30.467 4.622 -3.770 1.00 84.25 548 GLY A O 1
ATOM 4068 N N . GLY A 1 549 ? -28.282 4.153 -3.865 1.00 87.75 549 GLY A N 1
ATOM 4069 C CA . GLY A 1 549 ? -28.406 2.828 -4.483 1.00 87.75 549 GLY A CA 1
ATOM 4070 C C . GLY A 1 549 ? -28.619 2.839 -6.002 1.00 87.75 549 GLY A C 1
ATOM 4071 O O . GLY A 1 549 ? -28.673 1.776 -6.618 1.00 87.75 549 GLY A O 1
ATOM 4072 N N . THR A 1 550 ? -28.724 4.013 -6.628 1.00 92.44 550 THR A N 1
ATOM 4073 C CA . THR A 1 550 ? -28.918 4.153 -8.078 1.00 92.44 550 THR A CA 1
ATOM 4074 C C . THR A 1 550 ? -27.614 3.933 -8.837 1.00 92.44 550 THR A C 1
ATOM 4076 O O . THR A 1 550 ? -26.564 4.438 -8.435 1.00 92.44 550 THR A O 1
ATOM 4079 N N . CYS A 1 551 ? -27.681 3.222 -9.962 1.00 96.19 551 CYS A N 1
ATOM 4080 C CA . CYS A 1 551 ? -26.536 3.059 -10.847 1.00 96.19 551 CYS A CA 1
ATOM 4081 C C . CYS A 1 551 ? -26.364 4.282 -11.758 1.00 96.19 551 CYS A C 1
ATOM 4083 O O . CYS A 1 551 ? -27.245 4.590 -12.558 1.00 96.19 551 CYS A O 1
ATOM 4085 N N . THR A 1 552 ? -25.215 4.947 -11.667 1.00 95.38 552 THR A N 1
ATOM 4086 C CA . THR A 1 552 ? -24.933 6.215 -12.355 1.00 95.38 552 THR A CA 1
ATOM 4087 C C . THR A 1 552 ? -23.667 6.103 -13.198 1.00 95.38 552 THR A C 1
ATOM 4089 O O . THR A 1 552 ? -22.767 5.327 -12.881 1.00 95.38 552 THR A O 1
ATOM 4092 N N . ALA A 1 553 ? -23.572 6.890 -14.272 1.00 96.31 553 ALA A N 1
ATOM 4093 C CA . ALA A 1 553 ? -22.368 6.979 -15.091 1.00 96.31 553 ALA A CA 1
ATOM 4094 C C . ALA A 1 553 ? -21.149 7.444 -14.281 1.00 96.31 553 ALA A C 1
ATOM 4096 O O . ALA A 1 553 ? -21.220 8.381 -13.487 1.00 96.31 553 ALA A O 1
ATOM 4097 N N . TYR A 1 554 ? -20.008 6.809 -14.531 1.00 95.19 554 TYR A N 1
ATOM 4098 C CA . TYR A 1 554 ? -18.735 7.104 -13.896 1.00 95.19 554 TYR A CA 1
ATOM 4099 C C . TYR A 1 554 ? -17.762 7.694 -14.916 1.00 95.19 554 TYR A C 1
ATOM 4101 O O . TYR A 1 554 ? -17.406 7.077 -15.927 1.00 95.19 554 TYR A O 1
ATOM 4109 N N . GLY A 1 555 ? -17.370 8.946 -14.694 1.00 93.06 555 GLY A N 1
ATOM 4110 C CA . GLY A 1 555 ? -16.486 9.678 -15.597 1.00 93.06 555 GLY A CA 1
ATOM 4111 C C . GLY A 1 555 ? -15.021 9.238 -15.481 1.00 93.06 555 GLY A C 1
ATOM 4112 O O . GLY A 1 555 ? -14.624 8.665 -14.471 1.00 93.06 555 GLY A O 1
ATOM 4113 N N . PRO A 1 556 ? -14.175 9.560 -16.476 1.00 91.00 556 PRO A N 1
ATOM 4114 C CA . PRO A 1 556 ? -12.726 9.354 -16.385 1.00 91.00 556 PRO A CA 1
ATOM 4115 C C . PRO A 1 556 ? -12.053 10.235 -15.315 1.00 91.00 556 PRO A C 1
ATOM 4117 O O . PRO A 1 556 ? -10.861 10.093 -15.080 1.00 91.00 556 PRO A O 1
ATOM 4120 N N . GLY A 1 557 ? -12.794 11.138 -14.669 1.00 89.06 557 GLY A N 1
ATOM 4121 C CA . GLY A 1 557 ? -12.255 12.158 -13.777 1.00 89.06 557 GLY A CA 1
ATOM 4122 C C . GLY A 1 557 ? -11.749 13.384 -14.530 1.00 89.06 557 GLY A C 1
ATOM 4123 O O . GLY A 1 557 ? -11.597 13.377 -15.755 1.00 89.06 557 GLY A O 1
ATOM 4124 N N . GLN A 1 558 ? -11.507 14.455 -13.785 1.00 79.12 558 GLN A N 1
ATOM 4125 C CA . GLN A 1 558 ? -10.908 15.686 -14.288 1.00 79.12 558 GLN A CA 1
ATOM 4126 C C . GLN A 1 558 ? -9.543 15.891 -13.644 1.00 79.12 558 GLN A C 1
ATOM 4128 O O . GLN A 1 558 ? -9.279 15.440 -12.531 1.00 79.12 558 GLN A O 1
ATOM 4133 N N . THR A 1 559 ? -8.641 16.541 -14.364 1.00 63.09 559 THR A N 1
ATOM 4134 C CA . THR A 1 559 ? -7.422 17.062 -13.746 1.00 63.09 559 THR A CA 1
ATOM 4135 C C . THR A 1 559 ? -7.777 18.344 -12.995 1.00 63.09 559 THR A C 1
ATOM 4137 O O . THR A 1 559 ? -8.542 19.124 -13.564 1.00 63.09 559 THR A O 1
ATOM 4140 N N . PRO A 1 560 ? -7.271 18.538 -11.763 1.00 55.25 560 PRO A N 1
ATOM 4141 C CA . PRO A 1 560 ? -7.436 19.790 -11.029 1.00 55.25 560 PRO A CA 1
ATOM 4142 C C . PRO A 1 560 ? -6.999 21.020 -11.828 1.00 55.25 560 PRO A C 1
ATOM 4144 O O . PRO A 1 560 ? -6.081 20.874 -12.676 1.00 55.25 560 PRO A O 1
#

Radius of gyration: 27.44 Å; chains: 1; bounding box: 68×75×90 Å

Foldseek 3Di:
DDDDDDDDDDDDDDDDDDDDDDDDDDPDPPPPPPDQPFADEAFAPAALQLFQDLQCSQSYATRPCVFQRHRAGKFFFAVPDFADPDPPPPPGGRIHGPCLCCVNDDPRDPVVVGTDDNDPDPPQKGWSDAQKDFEQHPPGPDPCNVVQKDKDPPQQDPVSLVVVQLPDPQFFWWKDFPRIIITGSDHRNDIDRHGRIITMGGSDRDPPPPPPPPCPPPPDDDDDDAQKDFDPPFQAEQQGEAEEEEEAELQQQAECLLLLLQLQCVVLRHNYDYDEQPFFQKAQDHPFYFFWPCNVSRVPGRRTYRYHYQFALLQQQAQDQPQADPVQWHAALNFTFHVQGHRLSDCVGPPVGPRHGLLSVLSRCLPGLEYEYHHHLCQQVLCDDPSSCCNGGVVDPGHSQNSLSRNLRSVLSSLVSNVVSPVNYAYEYEQHAWFPPPDQFDAPVGVVSSVSSLVSNCVSNVPRRNYHYQDFYADGPDRQADPVDSRHGFPLVSLRRSLSSQVRCVVVSNYRMGGLADDLVPQQDDQPFQPDRLNSLSNHSQWHQDPVRGIGGIDSGHGD

Secondary structure (DSSP, 8-state):
-PPPPPPPPPPPPPPPPPP----------------PPPPEEPSTT--GGG---TTTGGGEE-S-TTSTTTTPBEEEBPTT--B--STT-SS-BSEEEHHHHTTSSTT----GGGBPP-------EEEEEEEEEEESSTT---SSTTTTEEEETT--SHHHHHHHHHHSTT--EEEEETTEEEEESS---EEEEEEEEEEEEESSPPPP-------PPPPPPPPPPTTEEE-TT-SB-TT-EE-EEEEESHHHHS-SHHHHHHHHHHHTT-EE--PPP-STTEESS-SS--B-TTGGGTTT----EEE-TT--THHHH-S-STT--TTSEEEETTEEEE---SGGG-GGGTTSS----HHHHHHHTTT-SEEEEETTTTHHHHHHSHHHHHHHHTT-S--TTTHHHHHHHHHHHHHHHHHHH-TT-EEEEEPPPP--TT-SS--TTTHHHHHHHHHHHHHHHTTSTTEEEE-----TTS--B-SS-TTSB-HHHHHHHHHHHHHHHHHTTSBSEEE-PPPHHHHTT---GGGS-HHHHHH-SSEEE-TTS-EEE----B--

InterPro domains:
  IPR036514 SGNH hydrolase superfamily [G3DSA:3.40.50.1110] (338-508)

Sequence (560 aa):
ASLPLARPHAPIPQPKAMAVFSRFGAVALAAAVGSARARVPIPQGQGCNVVLDRASCCLFTDGRISTDYGGQDCVPSKEGVLFSTGPGDADGSPCQPRCWATGDCGDGVDQSEKVGACGASREPWYLLGAERACRADSDDATLDGRGTAMKLEGVVDLAQCKEACAASPVCSGVEYGDGTCEFWTRPIGYTVESPGYQCWALAARPPAPVPVSAATPAPAPAPLPPGVVEQPNAQIPTGGNVRFYAVGTSNAAWQTWPDQLHVMLRQLGYNVDMEPLGIPGALTQPSKAQVCADAASWSSLSTPRMGMIGWSSWGFAYDSKADCDAEGYRQIAGYPVSCTNAWACNPKWQGKYPSLNATALAVGVRDANFVVLSNWINDAKAARQAGPRKVCYKDADIDALKSTDVTAANLKRLIRKIHAQNPAVKIVVLARYADTRQVVYPNERTLPLVRALNDAVKAKIQGEPNTYFADFDFPLNENMFQTLSKVHPNCRGDKVMATSVLEALFDHKILSRGLALGPAAECLGSSSCESLSVPCCQRSALCYVAPGGTCTAYGPGQTP

pLDDT: mean 86.91, std 15.63, range [34.62, 98.69]

Organism: NCBI:txid311494